Protein AF-0000000068153249 (afdb_homodimer)

Sequence (530 aa):
MPRVAADAPVDRLASFLSALRFEALPADVVEKTKVHIADTIGSALAGARSAEARIARRAAGAPGSALIWGTGDRAAAREAALINGVAAHAFELDDSGGCDHSGAVVIPAVLAAIAEAKQPVTGRELIASVAAGYETGRRVLEAAGGYDSHNGLGWHSTGTCGTLAAAAAVARLNGFDDLATRDAITLATSFSSGLWAFIHDGSQAKKIHAGRAAEGGLLAARFAGEALPAPPRSSMTSGAAFSGRSTRTPASRRSYARDSAKTGRMPRVAADAPVDRLASFLSALRFEALPADVVEKTKVHIADTIGSALAGARSAEARIARRAAGAPGSALIWGTGDRAAAREAALINGVAAHAFELDDSGGCDHSGAVVIPAVLAAIAEAKQPVTGRELIASVAAGYETGRRVLEAAGGYDSHNGLGWHSTGTCGTLAAAAAVARLNGFDDLATRDAITLATSFSSGLWAFIHDGSQAKKIHAGRAAEGGLLAARFAGEALPAPPRSSMTSGAAFSGRSTRTPASRRSYARDSAKTGR

Secondary structure (DSSP, 8-state):
------S-HHHHHHHHHHH--GGGS-HHHHHHHHHHHHHHHHHHHHHTTSHHHHHHHHHS----SEE-TTSS-EE-HHHHHHHHHHHHHTTS-S---TTTTHHHHHHHHHHHHHHT-SSPPPHHHHHHHHHHHHHHHHHHHHHTTHHHHHHHTT--HHHHHHHHHHHHHHHHHTT--HHHHHHHHHHHHHH-------SS-HHHHHHHHHHHHHHHHHHHHHHHHHHS---------------------------SS--------/------S-HHHHHHHHHHH--GGGS-HHHHHHHHHHHHHHHHHHHHHTTSHHHHHHHHHS----SEE-TTSS-EE-HHHHHHHHHHHHHTTS-S---TTTTHHHHHHHHHHHHHHT-SSPPPHHHHHHHHHHHHHHHHHHHHHTTHHHHHHHTT--HHHHHHHHHHHHHHHHHTT--HHHHHHHHHHHHHH-------SS-HHHHHHHHHHHHHHHHHHHHHHHHHSS---------S---------------------------

Organism: Rhizobium meliloti (strain 1021) (NCBI:txid266834)

Radius of gyration: 24.04 Å; Cα contacts (8 Å, |Δi|>4): 1037; chains: 2; bounding box: 64×77×69 Å

Solvent-accessible surface area (backbone atoms only — not comparable to full-atom values): 26300 Å² total; per-residue (Å²): 124,80,83,62,80,55,94,42,70,60,42,53,50,16,44,52,46,44,64,62,45,51,86,74,51,54,70,66,55,53,53,50,44,53,49,45,54,51,46,22,52,51,29,15,44,68,11,36,75,34,72,66,19,48,32,35,42,73,45,39,59,44,54,48,71,7,64,33,60,76,56,92,50,48,12,20,35,56,32,18,4,24,27,36,2,17,5,11,32,58,72,67,70,32,52,67,58,64,30,49,34,34,41,22,9,28,51,28,17,40,54,14,51,55,50,68,45,92,60,90,78,50,72,55,49,50,49,38,12,52,46,41,8,48,42,45,11,34,53,48,30,51,71,58,60,26,68,66,53,31,41,68,72,37,30,43,46,34,13,42,29,20,4,29,8,10,3,39,12,39,22,41,60,69,64,30,50,41,67,40,28,33,42,5,34,55,46,4,44,40,44,15,20,26,59,64,60,69,79,62,76,59,67,65,55,50,20,48,31,27,2,48,10,2,22,28,1,40,46,19,22,35,41,24,66,54,67,51,72,73,70,77,83,72,79,79,75,82,79,86,79,80,79,76,84,70,83,85,74,90,85,75,97,73,71,71,79,78,93,83,76,90,82,80,128,125,80,84,61,79,54,96,42,70,60,42,55,49,15,44,52,46,45,66,62,47,50,88,74,51,54,71,67,57,54,54,50,43,53,49,45,52,51,46,24,52,52,28,14,45,68,12,36,75,34,71,65,20,49,34,35,43,72,44,41,61,44,54,48,72,8,64,33,63,76,56,92,50,49,12,20,36,56,31,17,3,24,28,36,2,16,5,10,33,57,71,66,68,29,52,69,56,66,34,47,35,35,42,22,9,29,50,27,18,41,53,16,50,54,50,70,44,91,60,91,79,52,71,56,49,50,48,38,12,51,45,41,8,48,53,44,11,26,52,48,31,50,72,58,60,27,67,66,52,30,40,68,69,39,30,44,47,37,14,42,29,22,3,29,8,8,3,38,13,39,21,40,60,69,62,30,49,43,66,38,27,32,42,5,33,57,45,4,44,41,44,15,19,26,57,65,62,68,78,61,75,62,67,63,53,50,20,50,32,26,3,49,10,2,23,28,1,40,46,20,23,34,40,24,66,52,66,51,72,72,71,77,80,69,80,79,74,86,81,86,77,73,79,73,77,71,81,75,74,84,80,81,82,66,92,83,82,66,90,66,90,80,77,85,127

InterPro domains:
  IPR005656 MmgE/PrpD [PTHR16943] (5-234)
  IPR036148 MmgE/PrpD superfamily [SSF103378] (8-233)
  IPR042183 MmgE/PrpD superfamily, domain 1 [G3DSA:1.10.4100.10] (3-251)
  IPR045336 MmgE/PrpD, N-terminal [PF03972] (12-232)

Foldseek 3Di:
DPPPLPPDPLLVLLQCLLPFFLVPDDPVLLVVLVVLLVQLLVQLLVLCPPPLLVVLCVVQPAADQADQRNDRGHGQLLSSLQSSLLSSPVVPSHDLFALGRLSSQQNSLQSSLQSPDPDHQDPRLLSSLLQSLRLQRRVVCVVCVHNCNCVVQQFSSCQQSSLLSNLSSNCSSVSHHSQLSSQLNVQSNVQRDGHHCPDDPSRSVVSSSSSSSNSSSSVSSVVSVVPDDDPDPPPPDDDDPPDDDDDDDDPDDDRGRDDDPDDDD/DPPPLPPDPLLVLLQCLLPFFLVPDDPVLLVVLVVLLVQLLVQLLVLCPPPLLVVLCVVQPAADQADQRNDRGHGQLLSSLQSSLLSSPVVPSHDLFALGRLSSQQNSLQSSLQSPDPDHQDPRLLSSLLSSLRLQRRVVCVVCVHNCVCVVQQFSSCQQSSLLSNLSSNCSSVSHHSQLSSQLNVQSNVQRDGHHCPDDPSRSVVSSSSSSSNSSSSVSSVVSVVPDDPPPPPPPDDDDPPPPPPPCDDDPPDDDGDDDDDDDD

Structure (mmCIF, N/CA/C/O backbone):
data_AF-0000000068153249-model_v1
#
loop_
_entity.id
_entity.type
_entity.pdbx_description
1 polymer 'Hypothetical membrane-anchored protein'
#
loop_
_atom_site.group_PDB
_atom_site.id
_atom_site.type_symbol
_atom_site.label_atom_id
_atom_site.label_alt_id
_atom_site.label_comp_id
_atom_site.label_asym_id
_atom_site.label_entity_id
_atom_site.label_seq_id
_atom_site.pdbx_PDB_ins_code
_atom_site.Cartn_x
_atom_site.Cartn_y
_atom_site.Cartn_z
_atom_site.occupancy
_atom_site.B_iso_or_equiv
_atom_site.auth_seq_id
_atom_site.auth_comp_id
_atom_site.auth_asym_id
_atom_site.auth_atom_id
_atom_site.pdbx_PDB_model_num
ATOM 1 N N . MET A 1 1 ? -19.375 -2.223 -21.391 1 28.55 1 MET A N 1
ATOM 2 C CA . MET A 1 1 ? -18.641 -2.701 -22.562 1 28.55 1 MET A CA 1
ATOM 3 C C . MET A 1 1 ? -18.172 -4.137 -22.375 1 28.55 1 MET A C 1
ATOM 5 O O . MET A 1 1 ? -17.781 -4.516 -21.266 1 28.55 1 MET A O 1
ATOM 9 N N . PRO A 1 2 ? -18.562 -4.988 -23.156 1 31.23 2 PRO A N 1
ATOM 10 C CA . PRO A 1 2 ? -18.078 -6.363 -23.047 1 31.23 2 PRO A CA 1
ATOM 11 C C . PRO A 1 2 ? -16.562 -6.434 -22.812 1 31.23 2 PRO A C 1
ATOM 13 O O . PRO A 1 2 ? -15.82 -5.602 -23.328 1 31.23 2 PRO A O 1
ATOM 16 N N . ARG A 1 3 ? -16.156 -6.789 -21.609 1 41.88 3 ARG A N 1
ATOM 17 C CA . ARG A 1 3 ? -14.758 -7.059 -21.312 1 41.88 3 ARG A CA 1
ATOM 18 C C . ARG A 1 3 ? -14.094 -7.836 -22.453 1 41.88 3 ARG A C 1
ATOM 20 O O . ARG A 1 3 ? -14.203 -9.062 -22.516 1 41.88 3 ARG A O 1
ATOM 27 N N . VAL A 1 4 ? -14.336 -7.395 -23.625 1 39.19 4 VAL A N 1
ATOM 28 C CA . VAL A 1 4 ? -13.703 -8.125 -24.719 1 39.19 4 VAL A CA 1
ATOM 29 C C . VAL A 1 4 ? -12.203 -8.242 -24.469 1 39.19 4 VAL A C 1
ATOM 31 O O . VAL A 1 4 ? -11.539 -7.246 -24.141 1 39.19 4 VAL A O 1
ATOM 34 N N . ALA A 1 5 ? -11.758 -9.398 -24 1 45.59 5 ALA A N 1
ATOM 35 C CA . ALA A 1 5 ? -10.336 -9.703 -23.953 1 45.59 5 ALA A CA 1
ATOM 36 C C . ALA A 1 5 ? -9.617 -9.172 -25.188 1 45.59 5 ALA A C 1
ATOM 38 O O . ALA A 1 5 ? -9.703 -9.758 -26.266 1 45.59 5 ALA A O 1
ATOM 39 N N . ALA A 1 6 ? -9.68 -7.871 -25.484 1 47.81 6 ALA A N 1
ATOM 40 C CA . ALA A 1 6 ? -8.891 -7.332 -26.594 1 47.81 6 ALA A CA 1
ATOM 41 C C . ALA A 1 6 ? -7.43 -7.762 -26.484 1 47.81 6 ALA A C 1
ATOM 43 O O . ALA A 1 6 ? -6.969 -8.156 -25.406 1 47.8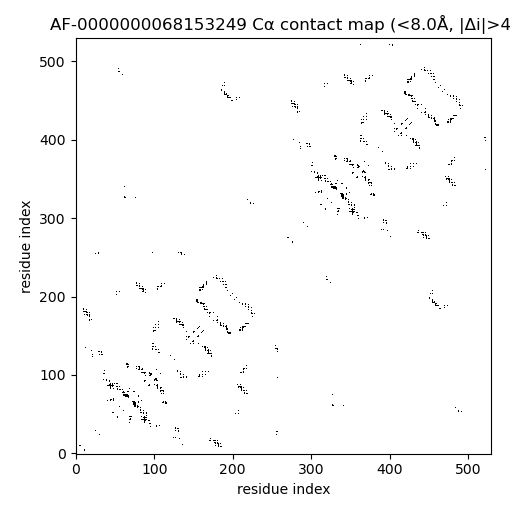1 6 ALA A O 1
ATOM 44 N N . ASP A 1 7 ? -6.73 -8.102 -27.625 1 61.09 7 ASP A N 1
ATOM 45 C CA . ASP A 1 7 ? -5.418 -8.602 -28.031 1 61.09 7 ASP A CA 1
ATOM 46 C C . ASP A 1 7 ? -4.297 -7.793 -27.375 1 61.09 7 ASP A C 1
ATOM 48 O O . ASP A 1 7 ? -3.172 -7.762 -27.875 1 61.09 7 ASP A O 1
ATOM 52 N N . ALA A 1 8 ? -4.613 -7.324 -26.188 1 74.5 8 ALA A N 1
ATOM 53 C CA . ALA A 1 8 ? -3.535 -6.57 -25.547 1 74.5 8 ALA A CA 1
ATOM 54 C C . ALA A 1 8 ? -2.566 -7.504 -24.828 1 74.5 8 ALA A C 1
ATOM 56 O O . ALA A 1 8 ? -2.928 -8.625 -24.469 1 74.5 8 ALA A O 1
ATOM 57 N N . PRO A 1 9 ? -1.378 -7.164 -24.734 1 80.94 9 PRO A N 1
ATOM 58 C CA . PRO A 1 9 ? -0.352 -7.996 -24.094 1 80.94 9 PRO A CA 1
ATOM 59 C C . PRO A 1 9 ? -0.775 -8.5 -22.719 1 80.94 9 PRO A C 1
ATOM 61 O O . PRO A 1 9 ? -0.502 -9.648 -22.375 1 80.94 9 PRO A O 1
ATOM 64 N N . VAL A 1 10 ? -1.505 -7.668 -21.969 1 86.25 10 VAL A N 1
ATOM 65 C CA . VAL A 1 10 ? -1.908 -8.086 -20.625 1 86.25 10 VAL A CA 1
ATOM 66 C C . VAL A 1 10 ? -2.973 -9.172 -20.719 1 86.25 10 VAL A C 1
ATOM 68 O O . VAL A 1 10 ? -3.029 -10.07 -19.875 1 86.25 10 VAL A O 1
ATOM 71 N N . ASP A 1 11 ? -3.811 -9.188 -21.719 1 89.06 11 ASP A N 1
ATOM 72 C CA . ASP A 1 11 ? -4.824 -10.219 -21.906 1 89.06 11 ASP A CA 1
ATOM 73 C C . ASP A 1 11 ? -4.184 -11.57 -22.219 1 89.06 11 ASP A C 1
ATOM 75 O O . ASP A 1 11 ? -4.609 -12.602 -21.703 1 89.06 11 ASP A O 1
ATOM 79 N N . ARG A 1 12 ? -3.186 -11.484 -23.047 1 90.38 12 ARG A N 1
ATOM 80 C CA . ARG A 1 12 ? -2.471 -12.711 -23.391 1 90.38 12 ARG A CA 1
ATOM 81 C C . ARG A 1 12 ? -1.746 -13.281 -22.172 1 90.38 12 ARG A C 1
ATOM 83 O O . ARG A 1 12 ? -1.752 -14.492 -21.953 1 90.38 12 ARG A O 1
ATOM 90 N N . LEU A 1 13 ? -1.172 -12.383 -21.484 1 92.5 13 LEU A N 1
ATOM 91 C CA . LEU A 1 13 ? -0.499 -12.812 -20.266 1 92.5 13 LEU A CA 1
ATOM 92 C C . LEU A 1 13 ? -1.494 -13.422 -19.281 1 92.5 13 LEU A C 1
ATOM 94 O O . LEU A 1 13 ? -1.238 -14.477 -18.703 1 92.5 13 LEU A O 1
ATOM 98 N N . ALA A 1 14 ? -2.629 -12.781 -19.094 1 94.88 14 ALA A N 1
ATOM 99 C CA . ALA A 1 14 ? -3.652 -13.242 -18.156 1 94.88 14 ALA A CA 1
ATOM 100 C C . ALA A 1 14 ? -4.172 -14.625 -18.562 1 94.88 14 ALA A C 1
ATOM 102 O O . ALA A 1 14 ? -4.352 -15.492 -17.703 1 94.88 14 ALA A O 1
ATOM 103 N N . SER A 1 15 ? -4.371 -14.797 -19.875 1 94.69 15 SER A N 1
ATOM 104 C CA . SER A 1 15 ? -4.832 -16.078 -20.375 1 94.69 15 SER A CA 1
ATOM 105 C C . SER A 1 15 ? -3.797 -17.172 -20.125 1 94.69 15 SER A C 1
ATOM 107 O O . SER A 1 15 ? -4.145 -18.281 -19.703 1 94.69 15 SER A O 1
ATOM 109 N N . PHE A 1 16 ? -2.607 -16.859 -20.406 1 94.75 16 PHE A N 1
ATOM 110 C CA . PHE A 1 16 ? -1.523 -17.812 -20.172 1 94.75 16 PHE A CA 1
ATOM 111 C C . PHE A 1 16 ? -1.471 -18.203 -18.688 1 94.75 16 PHE A C 1
ATOM 113 O O . PHE A 1 16 ? -1.402 -19.391 -18.359 1 94.75 16 PHE A O 1
ATOM 120 N N . LEU A 1 17 ? -1.527 -17.266 -17.781 1 97 17 LEU A N 1
ATOM 121 C CA . LEU A 1 17 ? -1.37 -17.484 -16.344 1 97 17 LEU A CA 1
ATOM 122 C C . LEU A 1 17 ? -2.564 -18.25 -15.781 1 97 17 LEU A C 1
ATOM 124 O O . LEU A 1 17 ? -2.398 -19.125 -14.922 1 97 17 LEU A O 1
ATOM 128 N N . SER A 1 18 ? -3.783 -17.859 -16.203 1 96.38 18 SER A N 1
ATOM 129 C CA . SER A 1 18 ? -4.984 -18.5 -15.688 1 96.38 18 SER A CA 1
ATOM 130 C C . SER A 1 18 ? -5.027 -19.984 -16.078 1 96.38 18 SER A C 1
ATOM 132 O O . SER A 1 18 ? -5.625 -20.797 -15.367 1 96.38 18 SER A O 1
ATOM 134 N N . ALA A 1 19 ? -4.293 -20.344 -17.156 1 95.62 19 ALA A N 1
ATOM 135 C CA . ALA A 1 19 ? -4.297 -21.719 -17.656 1 95.62 19 ALA A CA 1
ATOM 136 C C . ALA A 1 19 ? -3.08 -22.484 -17.156 1 95.62 19 ALA A C 1
ATOM 138 O O . ALA A 1 19 ? -2.984 -23.703 -17.344 1 95.62 19 ALA A O 1
ATOM 139 N N . LEU A 1 20 ? -2.17 -21.797 -16.5 1 96.12 20 LEU A N 1
ATOM 140 C CA . LEU A 1 20 ? -0.916 -22.422 -16.094 1 96.12 20 LEU A CA 1
ATOM 141 C C . LEU A 1 20 ? -1.159 -23.5 -15.047 1 96.12 20 LEU A C 1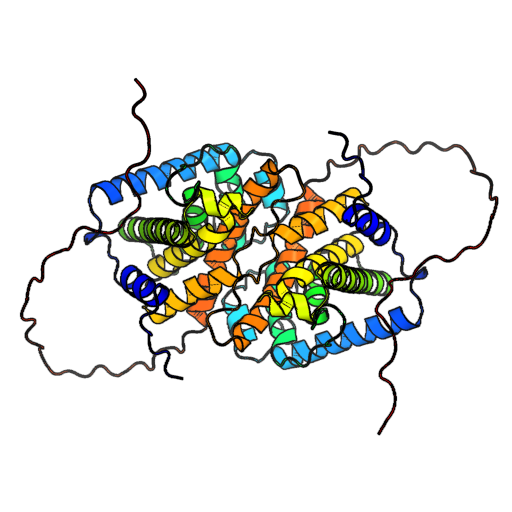
ATOM 143 O O . LEU A 1 20 ? -1.847 -23.266 -14.055 1 96.12 20 LEU A O 1
ATOM 147 N N . ARG A 1 21 ? -0.67 -24.703 -15.32 1 96.06 21 ARG A N 1
ATOM 148 C CA . ARG A 1 21 ? -0.73 -25.828 -14.391 1 96.06 21 ARG A CA 1
ATOM 149 C C . ARG A 1 21 ? 0.666 -26.359 -14.078 1 96.06 21 ARG A C 1
ATOM 151 O O . ARG A 1 21 ? 1.578 -26.234 -14.898 1 96.06 21 ARG A O 1
ATOM 158 N N . PHE A 1 22 ? 0.704 -26.953 -12.891 1 97.75 22 PHE A N 1
ATOM 159 C CA . PHE A 1 22 ? 1.984 -27.516 -12.461 1 97.75 22 PHE A CA 1
ATOM 160 C C . PHE A 1 22 ? 2.527 -28.484 -13.5 1 97.75 22 PHE A C 1
ATOM 162 O O . PHE A 1 22 ? 3.725 -28.484 -13.789 1 97.75 22 PHE A O 1
ATOM 169 N N . GLU A 1 23 ? 1.696 -29.25 -14.133 1 97.38 23 GLU A N 1
ATOM 170 C CA . GLU A 1 23 ? 2.084 -30.312 -15.062 1 97.38 23 GLU A CA 1
ATOM 171 C C . GLU A 1 23 ? 2.693 -29.719 -16.328 1 97.38 23 GLU A C 1
ATOM 173 O O . GLU A 1 23 ? 3.441 -30.406 -17.031 1 97.38 23 GLU A O 1
ATOM 178 N N . ALA A 1 24 ? 2.377 -28.484 -16.578 1 96.06 24 ALA A N 1
ATOM 179 C CA . ALA A 1 24 ? 2.854 -27.859 -17.797 1 96.06 24 ALA A CA 1
ATOM 180 C C . ALA A 1 24 ? 4.227 -27.219 -17.594 1 96.06 24 ALA A C 1
ATOM 182 O O . ALA A 1 24 ? 4.879 -26.812 -18.562 1 96.06 24 ALA A O 1
ATOM 183 N N . LEU A 1 25 ? 4.668 -27.172 -16.344 1 97.25 25 LEU A N 1
ATOM 184 C CA . LEU A 1 25 ? 5.961 -26.547 -16.062 1 97.25 25 LEU A CA 1
ATOM 185 C C . LEU A 1 25 ? 7.102 -27.5 -16.406 1 97.25 25 LEU A C 1
ATOM 187 O O . LEU A 1 25 ? 7.078 -28.672 -16.031 1 97.25 25 LEU A O 1
ATOM 191 N N . PRO A 1 26 ? 8.102 -27 -17.172 1 97.06 26 PRO A N 1
ATOM 192 C CA . PRO A 1 26 ? 9.32 -27.812 -17.328 1 97.06 26 PRO A CA 1
ATOM 193 C C . PRO A 1 26 ? 9.961 -28.172 -15.992 1 97.06 26 PRO A C 1
ATOM 195 O O . PRO A 1 26 ? 9.898 -27.406 -15.031 1 97.06 26 PRO A O 1
ATOM 198 N N . ALA A 1 27 ? 10.648 -29.312 -15.969 1 96.88 27 ALA A N 1
ATOM 199 C CA . ALA A 1 27 ? 11.25 -29.828 -14.75 1 96.88 27 ALA A CA 1
ATOM 200 C C . ALA A 1 27 ? 12.273 -28.859 -14.18 1 96.88 27 ALA A C 1
ATOM 202 O O . ALA A 1 27 ? 12.398 -28.719 -12.961 1 96.88 27 ALA A O 1
ATOM 203 N N . ASP A 1 28 ? 13.023 -28.219 -15.016 1 95.69 28 ASP A N 1
ATOM 204 C CA . ASP A 1 28 ? 14.047 -27.281 -14.562 1 95.69 28 ASP A CA 1
ATOM 205 C C . ASP A 1 28 ? 13.414 -26.062 -13.891 1 95.69 28 ASP A C 1
ATOM 207 O O . ASP A 1 28 ? 13.969 -25.516 -12.93 1 95.69 28 ASP A O 1
ATOM 211 N N . VAL A 1 29 ? 12.25 -25.594 -14.383 1 96.12 29 VAL A N 1
ATOM 212 C CA . VAL A 1 29 ? 11.531 -24.484 -13.789 1 96.12 29 VAL A CA 1
ATOM 213 C C . VAL A 1 29 ? 11.008 -24.875 -12.406 1 96.12 29 VAL A C 1
ATOM 215 O O . VAL A 1 29 ? 11.086 -24.094 -11.461 1 96.12 29 VAL A O 1
ATOM 218 N N . VAL A 1 30 ? 10.539 -26.078 -12.305 1 97.69 30 VAL A N 1
ATOM 219 C CA . VAL A 1 30 ? 10.055 -26.578 -11.023 1 97.69 30 VAL A CA 1
ATOM 220 C C . VAL A 1 30 ? 11.188 -26.578 -10 1 97.69 30 VAL A C 1
ATOM 222 O O . VAL A 1 30 ? 11.023 -26.078 -8.891 1 97.69 30 VAL A O 1
ATOM 225 N N . GLU A 1 31 ? 12.32 -27.125 -10.391 1 97.06 31 GLU A N 1
ATOM 226 C CA . GLU A 1 31 ? 13.453 -27.203 -9.469 1 97.06 31 GLU A CA 1
ATOM 227 C C . GLU A 1 31 ? 13.953 -25.828 -9.086 1 97.06 31 GLU A C 1
ATOM 229 O O . GLU A 1 31 ? 14.242 -25.562 -7.914 1 97.06 31 GLU A O 1
ATOM 234 N N . LYS A 1 32 ? 14.055 -24.953 -10.055 1 95.25 32 LYS A N 1
ATOM 235 C CA . LYS A 1 32 ? 14.492 -23.578 -9.773 1 95.25 32 LYS A CA 1
ATOM 236 C C . LYS A 1 32 ? 13.523 -22.875 -8.836 1 95.25 32 LYS A C 1
ATOM 238 O O . LYS A 1 32 ? 13.938 -22.141 -7.941 1 95.25 32 LYS A O 1
ATOM 243 N N . THR A 1 33 ? 12.242 -23.062 -9.07 1 96.75 33 THR A N 1
ATOM 244 C CA . THR A 1 33 ? 11.227 -22.453 -8.227 1 96.75 33 THR A CA 1
ATOM 245 C C . THR A 1 33 ? 11.367 -22.922 -6.781 1 96.75 33 THR A C 1
ATOM 247 O O . THR A 1 33 ? 11.289 -22.125 -5.848 1 96.75 33 THR A O 1
ATOM 250 N N . LYS A 1 34 ? 11.609 -24.234 -6.594 1 97.38 34 LYS A N 1
ATOM 251 C CA . LYS A 1 34 ? 11.82 -24.781 -5.254 1 97.38 34 LYS A CA 1
ATOM 252 C C . LYS A 1 34 ? 13.023 -24.109 -4.582 1 97.38 34 LYS A C 1
ATOM 254 O O . LYS A 1 34 ? 12.969 -23.766 -3.402 1 97.38 34 LYS A O 1
ATOM 259 N N . VAL A 1 35 ? 14.07 -23.938 -5.316 1 95.81 35 VAL A N 1
ATOM 260 C CA . VAL A 1 35 ? 15.289 -23.328 -4.797 1 95.81 35 VAL A CA 1
ATOM 261 C C . VAL A 1 35 ? 15.016 -21.875 -4.422 1 95.81 35 VAL A C 1
ATOM 263 O O . VAL A 1 35 ? 15.445 -21.406 -3.363 1 95.81 35 VAL A O 1
ATOM 266 N N . HIS A 1 36 ? 14.297 -21.188 -5.309 1 94.75 36 HIS A N 1
ATOM 267 C CA . HIS A 1 36 ? 13.969 -19.781 -5.039 1 94.75 36 HIS A CA 1
ATOM 268 C C . HIS A 1 36 ? 13.133 -19.641 -3.775 1 94.75 36 HIS A C 1
ATOM 270 O O . HIS A 1 36 ? 13.336 -18.719 -2.988 1 94.75 36 HIS A O 1
ATOM 276 N N . ILE A 1 37 ? 12.172 -20.547 -3.59 1 96.81 37 ILE A N 1
ATOM 277 C CA . ILE A 1 37 ? 11.336 -20.516 -2.395 1 96.81 37 ILE A CA 1
ATOM 278 C C . ILE A 1 37 ? 12.203 -20.719 -1.153 1 96.81 37 ILE A C 1
ATOM 280 O O . ILE A 1 37 ? 12.125 -19.938 -0.203 1 96.81 37 ILE A O 1
ATOM 284 N N . ALA A 1 38 ? 13.078 -21.703 -1.193 1 95.81 38 ALA A N 1
ATOM 285 C CA . ALA A 1 38 ? 13.945 -22 -0.053 1 95.81 38 ALA A CA 1
ATOM 286 C C . ALA A 1 38 ? 14.914 -20.859 0.217 1 95.81 38 ALA A C 1
ATOM 288 O O . ALA A 1 38 ? 15.125 -20.469 1.369 1 95.81 38 ALA A O 1
ATOM 289 N N . ASP A 1 39 ? 15.5 -20.344 -0.836 1 94.31 39 ASP A N 1
ATOM 290 C CA . ASP A 1 39 ? 16.469 -19.25 -0.715 1 94.31 39 ASP A CA 1
ATOM 291 C C . ASP A 1 39 ? 15.828 -18.016 -0.112 1 94.31 39 ASP A C 1
ATOM 293 O O . ASP A 1 39 ? 16.422 -17.344 0.739 1 94.31 39 ASP A O 1
ATOM 297 N N . THR A 1 40 ? 14.664 -17.719 -0.568 1 95.69 40 THR A N 1
ATOM 298 C CA . THR A 1 40 ? 13.969 -16.531 -0.08 1 95.69 40 THR A CA 1
ATOM 299 C C . THR A 1 40 ? 13.625 -16.672 1.401 1 95.69 40 THR A C 1
ATOM 301 O O . THR A 1 40 ? 13.844 -15.75 2.186 1 95.69 40 THR A O 1
ATOM 304 N N . ILE A 1 41 ? 13.109 -17.812 1.77 1 95.56 41 ILE A N 1
ATOM 305 C CA . ILE A 1 41 ? 12.766 -18.031 3.17 1 95.56 41 ILE A CA 1
ATOM 306 C C . ILE A 1 41 ? 14.031 -18 4.023 1 95.56 41 ILE A C 1
ATOM 308 O O . ILE A 1 41 ? 14.047 -17.406 5.105 1 95.56 41 ILE A O 1
ATOM 312 N N . GLY A 1 42 ? 15.109 -18.641 3.508 1 95.12 42 GLY A N 1
ATOM 313 C CA . GLY A 1 42 ? 16.375 -18.562 4.211 1 95.12 42 GLY A CA 1
ATOM 314 C C . GLY A 1 42 ? 16.875 -17.125 4.406 1 95.12 42 GLY A C 1
ATOM 315 O O . GLY A 1 42 ? 17.281 -16.75 5.504 1 95.12 42 GLY A O 1
ATOM 316 N N . SER A 1 43 ? 16.828 -16.375 3.354 1 94.25 43 SER A N 1
ATOM 317 C CA . SER A 1 43 ? 17.234 -14.969 3.422 1 94.25 43 SER A CA 1
ATOM 318 C C . SER A 1 43 ? 16.359 -14.195 4.406 1 94.25 43 SER A C 1
ATOM 320 O O . SER A 1 43 ? 16.859 -13.344 5.148 1 94.25 43 SER A O 1
ATOM 322 N N . ALA A 1 44 ? 15.07 -14.477 4.406 1 95.75 44 ALA A N 1
ATOM 323 C CA . ALA A 1 44 ? 14.141 -13.781 5.293 1 95.75 44 ALA A CA 1
ATOM 324 C C . ALA A 1 44 ? 14.414 -14.125 6.754 1 95.75 44 ALA A C 1
ATOM 326 O O . ALA A 1 44 ? 14.281 -13.266 7.633 1 95.75 44 ALA A O 1
ATOM 327 N N . LEU A 1 45 ? 14.734 -15.359 7.008 1 95.5 45 LEU A N 1
ATOM 328 C CA . LEU A 1 45 ? 15.062 -15.75 8.375 1 95.5 45 LEU A CA 1
ATOM 329 C C . LEU A 1 45 ? 16.312 -15.023 8.867 1 95.5 45 LEU A C 1
ATOM 331 O O . LEU A 1 45 ? 16.375 -14.594 10.016 1 95.5 45 LEU A O 1
ATOM 335 N N . ALA A 1 46 ? 17.266 -14.891 7.977 1 93.44 46 ALA A N 1
ATOM 336 C CA . ALA A 1 46 ? 18.453 -14.117 8.312 1 93.44 46 ALA A CA 1
ATOM 337 C C . ALA A 1 46 ? 18.125 -12.648 8.539 1 93.44 46 ALA A C 1
ATOM 339 O O . ALA A 1 46 ? 18.641 -12.016 9.461 1 93.44 46 ALA A O 1
ATOM 340 N N . GLY A 1 47 ? 17.156 -12.195 7.746 1 94.38 47 GLY A N 1
ATOM 341 C CA . GLY A 1 47 ? 16.797 -10.781 7.785 1 94.38 47 GLY A CA 1
ATOM 342 C C . GLY A 1 47 ? 15.789 -10.453 8.867 1 94.38 47 GLY A C 1
ATOM 343 O O . GLY A 1 47 ? 15.531 -9.273 9.141 1 94.38 47 GLY A O 1
ATOM 344 N N . ALA A 1 48 ? 15.242 -11.461 9.508 1 94.69 48 ALA A N 1
ATOM 345 C CA . ALA A 1 48 ? 14.164 -11.266 10.477 1 94.69 48 ALA A CA 1
ATOM 346 C C . ALA A 1 48 ? 14.641 -10.453 11.68 1 94.69 48 ALA A C 1
ATOM 348 O O . ALA A 1 48 ? 13.844 -9.82 12.367 1 94.69 48 ALA A O 1
ATOM 349 N N . ARG A 1 49 ? 15.93 -10.367 11.906 1 91.44 49 ARG A N 1
ATOM 350 C CA . ARG A 1 49 ? 16.469 -9.656 13.062 1 91.44 49 ARG A CA 1
ATOM 351 C C . ARG A 1 49 ? 17.062 -8.312 12.656 1 91.44 49 ARG A C 1
ATOM 353 O O . ARG A 1 49 ? 17.625 -7.602 13.492 1 91.44 49 ARG A O 1
ATOM 360 N N . SER A 1 50 ? 16.969 -8.039 11.445 1 90.44 50 SER A N 1
ATOM 361 C CA . SER A 1 50 ? 17.484 -6.758 10.984 1 90.44 50 SER A CA 1
ATOM 362 C C . SER A 1 50 ? 16.703 -5.594 11.578 1 90.44 50 SER A C 1
ATOM 364 O O . SER A 1 50 ? 15.57 -5.77 12.031 1 90.44 50 SER A O 1
ATOM 366 N N . ALA A 1 51 ? 17.344 -4.438 11.617 1 89.56 51 ALA A N 1
ATOM 367 C CA . ALA A 1 51 ? 16.672 -3.219 12.055 1 89.56 51 ALA A CA 1
ATOM 368 C C . ALA A 1 51 ? 15.477 -2.906 11.172 1 89.56 51 ALA A C 1
ATOM 370 O O . ALA A 1 51 ? 14.43 -2.484 11.672 1 89.56 51 ALA A O 1
ATOM 371 N N . GLU A 1 52 ? 15.562 -3.199 9.867 1 89.69 52 GLU A N 1
ATOM 372 C CA . GLU A 1 52 ? 14.492 -2.93 8.914 1 89.69 52 GLU A CA 1
ATOM 373 C C . GLU A 1 52 ? 13.266 -3.799 9.195 1 89.69 52 GLU A C 1
ATOM 375 O O . GLU A 1 52 ? 12.133 -3.314 9.164 1 89.69 52 GLU A O 1
ATOM 380 N N . ALA A 1 53 ? 13.539 -5.043 9.438 1 92.75 53 ALA A N 1
ATOM 381 C CA . ALA A 1 53 ? 12.438 -5.957 9.734 1 92.75 53 ALA A CA 1
ATOM 382 C C . ALA A 1 53 ? 11.742 -5.574 11.039 1 92.75 53 ALA A C 1
ATOM 384 O O . ALA A 1 53 ? 10.516 -5.656 11.148 1 92.75 53 ALA A O 1
ATOM 385 N N . ARG A 1 54 ? 12.523 -5.137 12.008 1 92.69 54 ARG A N 1
ATOM 386 C CA . ARG A 1 54 ? 11.961 -4.719 13.281 1 92.69 54 ARG A CA 1
ATOM 387 C C . ARG A 1 54 ? 11.078 -3.484 13.117 1 92.69 54 ARG A C 1
ATOM 389 O O . ARG A 1 54 ? 9.977 -3.422 13.664 1 92.69 54 ARG A O 1
ATOM 396 N N . ILE A 1 55 ? 11.547 -2.555 12.375 1 92.12 55 ILE A N 1
ATOM 397 C CA . ILE A 1 55 ? 10.789 -1.336 12.109 1 92.12 55 ILE A CA 1
ATOM 398 C C . ILE A 1 55 ? 9.492 -1.682 11.383 1 92.12 55 ILE A C 1
ATOM 400 O O . ILE A 1 55 ? 8.422 -1.163 11.719 1 92.12 55 ILE A O 1
ATOM 404 N N . ALA A 1 56 ? 9.562 -2.559 10.367 1 94 56 ALA A N 1
ATOM 405 C CA . ALA A 1 56 ? 8.375 -2.967 9.617 1 94 56 ALA A CA 1
ATOM 406 C C . ALA A 1 56 ? 7.348 -3.627 10.539 1 94 56 ALA A C 1
ATOM 408 O O . ALA A 1 56 ? 6.145 -3.369 10.422 1 94 56 ALA A O 1
ATOM 409 N N . ARG A 1 57 ? 7.824 -4.449 11.453 1 94.12 57 ARG A N 1
ATOM 410 C CA . ARG A 1 57 ? 6.934 -5.141 12.383 1 94.12 57 ARG A CA 1
ATOM 411 C C . ARG A 1 57 ? 6.215 -4.148 13.297 1 94.12 57 ARG A C 1
ATOM 413 O O . ARG A 1 57 ? 5.039 -4.328 13.609 1 94.12 57 ARG A O 1
ATOM 420 N N . ARG A 1 58 ? 6.883 -3.117 13.672 1 92.31 58 ARG A N 1
ATOM 421 C CA . ARG A 1 58 ? 6.285 -2.115 14.547 1 92.31 58 ARG A CA 1
ATOM 422 C C . ARG A 1 58 ? 5.344 -1.201 13.773 1 92.31 58 ARG A C 1
ATOM 424 O O . ARG A 1 58 ? 4.312 -0.774 14.297 1 92.31 58 ARG A O 1
ATOM 431 N N . ALA A 1 59 ? 5.676 -0.975 12.5 1 91.56 59 ALA A N 1
ATOM 432 C CA . ALA A 1 59 ? 4.898 -0.063 11.664 1 91.56 59 ALA A CA 1
ATOM 433 C C . ALA A 1 59 ? 3.639 -0.743 11.141 1 91.56 59 ALA A C 1
ATOM 435 O O . ALA A 1 59 ? 2.645 -0.076 10.836 1 91.56 59 ALA A O 1
ATOM 436 N N . ALA A 1 60 ? 3.684 -2.027 10.906 1 87.62 60 ALA A N 1
ATOM 437 C CA . ALA A 1 60 ? 2.611 -2.799 10.281 1 87.62 60 ALA A CA 1
ATOM 438 C C . ALA A 1 60 ? 2.361 -4.102 11.031 1 87.62 60 ALA A C 1
ATOM 440 O O . ALA A 1 60 ? 2.822 -5.168 10.617 1 87.62 60 ALA A O 1
ATOM 441 N N . GLY A 1 61 ? 1.657 -4.113 12.148 1 79.81 61 GLY A N 1
ATOM 442 C CA . GLY A 1 61 ? 1.551 -5.324 12.945 1 79.81 61 GLY A CA 1
ATOM 443 C C . GLY A 1 61 ? 0.126 -5.648 13.352 1 79.81 61 GLY A C 1
ATOM 444 O O . GLY A 1 61 ? -0.11 -6.184 14.438 1 79.81 61 GLY A O 1
ATOM 445 N N . ALA A 1 62 ? -0.812 -5.355 12.438 1 88.19 62 ALA A N 1
ATOM 446 C CA . ALA A 1 62 ? -2.184 -5.707 12.797 1 88.19 62 ALA A CA 1
ATOM 447 C C . ALA A 1 62 ? -2.34 -7.219 12.953 1 88.19 62 ALA A C 1
ATOM 449 O O . ALA A 1 62 ? -1.758 -7.992 12.188 1 88.19 62 ALA A O 1
ATOM 450 N N . PRO A 1 63 ? -3.104 -7.691 13.906 1 91.19 63 PRO A N 1
ATOM 451 C CA . PRO A 1 63 ? -3.227 -9.125 14.18 1 91.19 63 PRO A CA 1
ATOM 452 C C . PRO A 1 63 ? -3.881 -9.891 13.031 1 91.19 63 PRO A C 1
ATOM 454 O O . PRO A 1 63 ? -4.668 -9.32 12.273 1 91.19 63 PRO A O 1
ATOM 457 N N . GLY A 1 64 ? -3.52 -11.164 12.93 1 93.75 64 GLY A N 1
ATOM 458 C CA . GLY A 1 64 ? -4.066 -12.062 11.93 1 93.75 64 GLY A CA 1
ATOM 459 C C . GLY A 1 64 ? -3.451 -13.453 11.977 1 93.75 64 GLY A C 1
ATOM 460 O O . GLY A 1 64 ? -2.928 -13.867 13.016 1 93.75 64 GLY A O 1
ATOM 461 N N . SER A 1 65 ? -3.566 -14.172 10.859 1 94.62 65 SER A N 1
ATOM 462 C CA . SER A 1 65 ? -3.229 -15.594 10.891 1 94.62 65 SER A CA 1
ATOM 463 C C . SER A 1 65 ? -1.912 -15.867 10.164 1 94.62 65 SER A C 1
ATOM 465 O O . SER A 1 65 ? -1.345 -16.953 10.281 1 94.62 65 SER A O 1
ATOM 467 N N . ALA A 1 66 ? -1.371 -14.875 9.453 1 97.38 66 ALA A N 1
ATOM 468 C CA . ALA A 1 66 ? -0.169 -15.109 8.656 1 97.38 66 ALA A CA 1
ATOM 469 C C . ALA A 1 66 ? 1.088 -15 9.516 1 97.38 66 ALA A C 1
ATOM 471 O O . ALA A 1 66 ? 1.213 -14.086 10.328 1 97.38 66 ALA A O 1
ATOM 472 N N . LEU A 1 67 ? 2.023 -15.836 9.312 1 97.19 67 LEU A N 1
ATOM 473 C CA . LEU A 1 67 ? 3.238 -15.914 10.117 1 97.19 67 LEU A CA 1
ATOM 474 C C . LEU A 1 67 ? 4.195 -14.781 9.766 1 97.19 67 LEU A C 1
ATOM 476 O O . LEU A 1 67 ? 4.398 -14.484 8.586 1 97.19 67 LEU A O 1
ATOM 480 N N . ILE A 1 68 ? 4.73 -14.156 10.766 1 97.75 68 ILE A N 1
ATOM 481 C CA . ILE A 1 68 ? 5.918 -13.328 10.594 1 97.75 68 ILE A CA 1
ATOM 482 C C . ILE A 1 68 ? 7.172 -14.188 10.719 1 97.75 68 ILE A C 1
ATOM 484 O O . ILE A 1 68 ? 7.484 -14.688 11.805 1 97.75 68 ILE A O 1
ATOM 488 N N . TRP A 1 69 ? 7.852 -14.359 9.609 1 97.44 69 TRP A N 1
ATOM 489 C CA . TRP A 1 69 ? 8.93 -15.336 9.508 1 97.44 69 TRP A CA 1
ATOM 490 C C . TRP A 1 69 ? 10.055 -15.008 10.492 1 97.44 69 TRP A C 1
ATOM 492 O O . TRP A 1 69 ? 10.414 -13.844 10.672 1 97.44 69 TRP A O 1
ATOM 502 N N . GLY A 1 70 ? 10.586 -16.016 11.117 1 95.81 70 GLY A N 1
ATOM 503 C CA . GLY A 1 70 ? 11.688 -15.867 12.047 1 95.81 70 GLY A CA 1
ATOM 504 C C . GLY A 1 70 ? 11.25 -15.445 13.438 1 95.81 70 GLY A C 1
ATOM 505 O O . GLY A 1 70 ? 12.078 -15.18 14.305 1 95.81 70 GLY A O 1
ATOM 506 N N . THR A 1 71 ? 9.969 -15.359 13.492 1 92.75 71 THR A N 1
ATOM 507 C CA . THR A 1 71 ? 9.391 -15.023 14.789 1 92.75 71 THR A CA 1
ATOM 508 C C . THR A 1 71 ? 8.273 -16 15.148 1 92.75 71 THR A C 1
ATOM 510 O O . THR A 1 71 ? 7.996 -16.938 14.398 1 92.75 71 THR A O 1
ATOM 513 N N . GLY A 1 72 ? 7.652 -16.016 16.234 1 91.31 72 GLY A N 1
ATOM 514 C CA . GLY A 1 72 ? 6.473 -16.766 16.641 1 91.31 72 GLY A CA 1
ATOM 515 C C . GLY A 1 72 ? 5.188 -15.969 16.516 1 91.31 72 GLY A C 1
ATOM 516 O O . GLY A 1 72 ? 4.102 -16.484 16.797 1 91.31 72 GLY A O 1
ATOM 517 N N . ASP A 1 73 ? 5.352 -14.805 15.922 1 94.94 73 ASP A N 1
ATOM 518 C CA . ASP A 1 73 ? 4.199 -13.914 15.883 1 94.94 73 ASP A CA 1
ATOM 519 C C . ASP A 1 73 ? 3.418 -14.086 14.578 1 94.94 73 ASP A C 1
ATOM 521 O O . ASP A 1 73 ? 3.932 -14.648 13.609 1 94.94 73 ASP A O 1
ATOM 525 N N . ARG A 1 74 ? 2.172 -13.688 14.594 1 96.56 74 ARG A N 1
ATOM 526 C CA . ARG A 1 74 ? 1.292 -13.68 13.43 1 96.56 74 ARG A CA 1
ATOM 527 C C . ARG A 1 74 ? 0.696 -12.297 13.203 1 96.56 74 ARG A C 1
ATOM 529 O O . ARG A 1 74 ? 0.589 -11.5 14.141 1 96.56 74 ARG A O 1
ATOM 536 N N . ALA A 1 75 ? 0.389 -12.055 12.016 1 96.38 75 ALA A N 1
ATOM 537 C CA . ALA A 1 75 ? -0.232 -10.789 11.625 1 96.38 75 ALA A CA 1
ATOM 538 C C . ALA A 1 75 ? -1.229 -10.992 10.492 1 96.38 75 ALA A C 1
A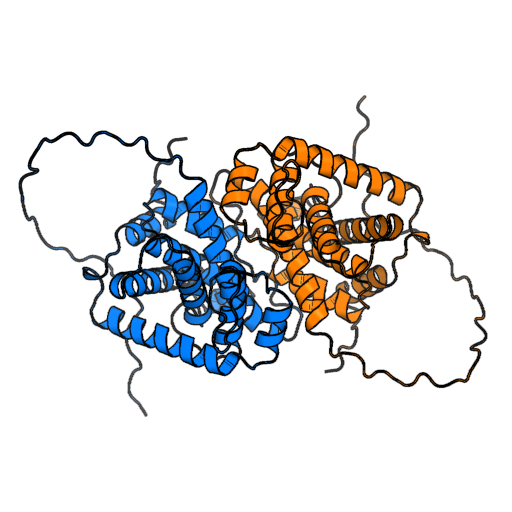TOM 540 O O . ALA A 1 75 ? -1.358 -12.102 9.961 1 96.38 75 ALA A O 1
ATOM 541 N N . ALA A 1 76 ? -2.02 -9.938 10.234 1 96.38 76 ALA A N 1
ATOM 542 C CA . ALA A 1 76 ? -2.877 -9.977 9.055 1 96.38 76 ALA A CA 1
ATOM 543 C C . ALA A 1 76 ? -2.057 -10.227 7.789 1 96.38 76 ALA A C 1
ATOM 545 O O . ALA A 1 76 ? -0.893 -9.82 7.707 1 96.38 76 ALA A O 1
ATOM 546 N N . ALA A 1 77 ? -2.629 -10.836 6.777 1 97.19 77 ALA A N 1
ATOM 547 C CA . ALA A 1 77 ? -1.918 -11.305 5.59 1 97.19 77 ALA A CA 1
ATOM 548 C C . ALA A 1 77 ? -1.163 -10.164 4.914 1 97.19 77 ALA A C 1
ATOM 550 O O . ALA A 1 77 ? 0.003 -10.312 4.543 1 97.19 77 ALA A O 1
ATOM 551 N N . ARG A 1 78 ? -1.801 -9.016 4.777 1 97.06 78 ARG A N 1
ATOM 552 C CA . ARG A 1 78 ? -1.151 -7.887 4.121 1 97.06 78 ARG A CA 1
ATOM 553 C C . ARG A 1 78 ? 0.04 -7.387 4.934 1 97.06 78 ARG A C 1
ATOM 555 O O . ARG A 1 78 ? 1.078 -7.035 4.367 1 97.06 78 ARG A O 1
ATOM 562 N N . GLU A 1 79 ? -0.123 -7.359 6.242 1 97 79 GLU A N 1
ATOM 563 C CA . GLU A 1 79 ? 0.972 -6.969 7.125 1 97 79 GLU A CA 1
ATOM 564 C C . GLU A 1 79 ? 2.129 -7.957 7.043 1 97 79 GLU A C 1
ATOM 566 O O . GLU A 1 79 ? 3.293 -7.555 6.977 1 97 79 GLU A O 1
ATOM 571 N N . ALA A 1 80 ? 1.764 -9.211 7.086 1 98 80 ALA A N 1
ATOM 572 C CA . ALA A 1 80 ? 2.793 -10.242 7.031 1 98 80 ALA A CA 1
ATOM 573 C C . ALA A 1 80 ? 3.559 -10.188 5.711 1 98 80 ALA A C 1
ATOM 575 O O . ALA A 1 80 ? 4.777 -10.367 5.688 1 98 80 ALA A O 1
ATOM 576 N N . ALA A 1 81 ? 2.85 -9.992 4.59 1 97.88 81 ALA A N 1
ATOM 577 C CA . ALA A 1 81 ? 3.508 -9.867 3.293 1 97.88 81 ALA A CA 1
ATOM 578 C C . ALA A 1 81 ? 4.516 -8.719 3.297 1 97.88 81 ALA A C 1
ATOM 580 O O . ALA A 1 81 ? 5.633 -8.867 2.801 1 97.88 81 ALA A O 1
ATOM 581 N N . LEU A 1 82 ? 4.145 -7.582 3.865 1 96.5 82 LEU A N 1
ATOM 582 C CA . LEU A 1 82 ? 5.004 -6.41 3.959 1 96.5 82 LEU A CA 1
ATOM 583 C C . LEU A 1 82 ? 6.238 -6.707 4.805 1 96.5 82 LEU A C 1
ATOM 585 O O . LEU A 1 82 ? 7.371 -6.504 4.352 1 96.5 82 LEU A O 1
ATOM 589 N N . ILE A 1 83 ? 6.043 -7.262 5.996 1 96.88 83 ILE A N 1
ATOM 590 C CA . ILE A 1 83 ? 7.113 -7.492 6.961 1 96.88 83 ILE A CA 1
ATOM 591 C C . ILE A 1 83 ? 8.07 -8.555 6.426 1 96.88 83 ILE A C 1
ATOM 593 O O . ILE A 1 83 ? 9.289 -8.367 6.441 1 96.88 83 ILE A O 1
ATOM 597 N N . ASN A 1 84 ? 7.527 -9.648 5.945 1 97.62 84 ASN A N 1
ATOM 598 C CA . ASN A 1 84 ? 8.344 -10.742 5.445 1 97.62 84 ASN A CA 1
ATOM 599 C C . ASN A 1 84 ? 9.094 -10.352 4.172 1 97.62 84 ASN A C 1
ATOM 601 O O . ASN A 1 84 ? 10.211 -10.812 3.936 1 97.62 84 ASN A O 1
ATOM 605 N N . GLY A 1 85 ? 8.453 -9.484 3.307 1 96 85 GLY A N 1
ATOM 606 C CA . GLY A 1 85 ? 9.156 -8.953 2.148 1 96 85 GLY A CA 1
ATOM 607 C C . GLY A 1 85 ? 10.344 -8.094 2.518 1 96 85 GLY A C 1
ATOM 608 O O . GLY A 1 85 ? 11.414 -8.203 1.909 1 96 85 GLY A O 1
ATOM 609 N N . VAL A 1 86 ? 10.211 -7.242 3.51 1 93.69 86 VAL A N 1
ATOM 610 C CA . VAL A 1 86 ? 11.305 -6.414 4 1 93.69 86 VAL A CA 1
ATOM 611 C C . VAL A 1 86 ? 12.414 -7.305 4.559 1 93.69 86 VAL A C 1
ATOM 613 O O . VAL A 1 86 ? 13.594 -7.102 4.25 1 93.69 86 VAL A O 1
ATOM 616 N N . ALA A 1 87 ? 12.039 -8.32 5.332 1 95.19 87 ALA A N 1
ATOM 617 C CA . ALA A 1 87 ? 13.016 -9.234 5.926 1 95.19 87 ALA A CA 1
ATOM 618 C C . ALA A 1 87 ? 13.781 -9.992 4.852 1 95.19 87 ALA A C 1
ATOM 620 O O . ALA A 1 87 ? 15 -10.172 4.953 1 95.19 87 ALA A O 1
ATOM 621 N N . ALA A 1 88 ? 13.102 -10.414 3.83 1 95.19 88 ALA A N 1
ATOM 622 C CA . ALA A 1 88 ? 13.703 -11.203 2.764 1 95.19 88 ALA A CA 1
ATOM 623 C C . ALA A 1 88 ? 14.734 -10.383 1.99 1 95.19 88 ALA A C 1
ATOM 625 O O . ALA A 1 88 ? 15.695 -10.93 1.451 1 95.19 88 ALA A O 1
ATOM 626 N N . HIS A 1 89 ? 14.531 -9.078 1.983 1 89.88 89 HIS A N 1
ATOM 627 C CA . HIS A 1 89 ? 15.406 -8.219 1.192 1 89.88 89 HIS A CA 1
ATOM 628 C C . HIS A 1 89 ? 16.391 -7.477 2.08 1 89.88 89 HIS A C 1
ATOM 630 O O . HIS A 1 89 ? 17.188 -6.664 1.594 1 89.88 89 HIS A O 1
ATOM 636 N N . ALA A 1 90 ? 16.406 -7.695 3.369 1 86 90 ALA A N 1
ATOM 637 C CA . ALA A 1 90 ? 17.141 -6.895 4.34 1 86 90 ALA A CA 1
ATOM 638 C C . ALA A 1 90 ? 18.641 -6.965 4.078 1 86 90 ALA A C 1
ATOM 640 O O . ALA A 1 90 ? 19.344 -5.953 4.184 1 86 90 ALA A O 1
ATOM 641 N N . PHE A 1 91 ? 19.125 -8.133 3.717 1 79.06 91 PHE A N 1
ATOM 642 C CA . PHE A 1 91 ? 20.562 -8.289 3.549 1 79.06 91 PHE A CA 1
ATOM 643 C C . PHE A 1 91 ? 20.906 -8.508 2.082 1 79.06 91 PHE A C 1
ATOM 645 O O . PHE A 1 91 ? 22.062 -8.836 1.757 1 79.06 91 PHE A O 1
ATOM 652 N N . GLU A 1 92 ? 20 -8.227 1.208 1 73.12 92 GLU A N 1
ATOM 653 C CA . GLU A 1 92 ? 20.156 -8.336 -0.24 1 73.12 92 GLU A CA 1
ATOM 654 C C . GLU A 1 92 ? 20.766 -9.68 -0.631 1 73.12 92 GLU A C 1
ATOM 656 O O . GLU A 1 92 ? 21.625 -9.742 -1.52 1 73.12 92 GLU A O 1
ATOM 661 N N . LEU A 1 93 ? 20.516 -10.688 0.079 1 64.94 93 LEU A N 1
ATOM 662 C CA . LEU A 1 93 ? 21 -12.039 -0.178 1 64.94 93 LEU A CA 1
ATOM 663 C C . LEU A 1 93 ? 20.016 -12.82 -1.033 1 64.94 93 LEU A C 1
ATOM 665 O O . LEU A 1 93 ? 20.281 -13.953 -1.442 1 64.94 93 LEU A O 1
ATOM 669 N N . ASP A 1 94 ? 18.938 -12.008 -1.3 1 58.84 94 ASP A N 1
ATOM 670 C CA . ASP A 1 94 ? 17.859 -12.711 -1.988 1 58.84 94 ASP A CA 1
ATOM 671 C C . ASP A 1 94 ? 18.156 -12.852 -3.48 1 58.84 94 ASP A C 1
ATOM 673 O O . ASP A 1 94 ? 19.062 -12.195 -4 1 58.84 94 ASP A O 1
ATOM 677 N N . ASP A 1 95 ? 17.5 -13.82 -4.133 1 53.72 95 ASP A N 1
ATOM 678 C CA . ASP A 1 95 ? 17.766 -14.281 -5.492 1 53.72 95 ASP A CA 1
ATOM 679 C C . ASP A 1 95 ? 17.688 -13.125 -6.488 1 53.72 95 ASP A C 1
ATOM 681 O O . ASP A 1 95 ? 16.922 -12.18 -6.293 1 53.72 95 ASP A O 1
ATOM 685 N N . SER A 1 96 ? 18.688 -12.875 -7.164 1 49.34 96 SER A N 1
ATOM 686 C CA . SER A 1 96 ? 18.703 -11.875 -8.227 1 49.34 96 SER A CA 1
ATOM 687 C C . SER A 1 96 ? 17.984 -12.375 -9.469 1 49.34 96 SER A C 1
ATOM 689 O O . SER A 1 96 ? 18.078 -11.766 -10.539 1 49.34 96 SER A O 1
ATOM 691 N N . GLY A 1 97 ? 17.078 -13.414 -9.445 1 43.72 97 GLY A N 1
ATOM 692 C CA . GLY A 1 97 ? 16.422 -13.828 -10.672 1 43.72 97 GLY A CA 1
ATOM 693 C C . GLY A 1 97 ? 15.227 -12.977 -11.031 1 43.72 97 GLY A C 1
ATOM 694 O O . GLY A 1 97 ? 14.547 -12.453 -10.148 1 43.72 97 GLY A O 1
ATOM 695 N N . GLY A 1 98 ? 14.898 -12.688 -12.328 1 43.66 98 GLY A N 1
ATOM 696 C CA . GLY A 1 98 ? 13.789 -11.914 -12.867 1 43.66 98 GLY A CA 1
ATOM 697 C C . GLY A 1 98 ? 13.961 -10.414 -12.688 1 43.66 98 GLY A C 1
ATOM 698 O O . GLY A 1 98 ? 14.984 -9.852 -13.086 1 43.66 98 GLY A O 1
ATOM 699 N N . CYS A 1 99 ? 12.773 -9.688 -12.203 1 44.91 99 CYS A N 1
ATOM 700 C CA . CYS A 1 99 ? 12.867 -8.273 -11.852 1 44.91 99 CYS A CA 1
ATOM 701 C C . CYS A 1 99 ? 13.734 -8.07 -10.617 1 44.91 99 CYS A C 1
ATOM 703 O O . CYS A 1 99 ? 13.234 -7.68 -9.562 1 44.91 99 CYS A O 1
ATOM 705 N N . ASP A 1 100 ? 14.93 -8.492 -10.578 1 57.34 100 ASP A N 1
ATOM 706 C CA . ASP A 1 100 ? 15.836 -8.359 -9.445 1 57.34 100 ASP A CA 1
ATOM 707 C C . ASP A 1 100 ? 15.102 -8.539 -8.117 1 57.34 100 ASP A C 1
ATOM 709 O O . ASP A 1 100 ? 14.188 -7.773 -7.801 1 57.34 100 ASP A O 1
ATOM 713 N N . HIS A 1 101 ? 15.258 -9.594 -7.453 1 73.06 101 HIS A N 1
ATOM 714 C CA . HIS A 1 101 ? 14.82 -9.984 -6.113 1 73.06 101 HIS A CA 1
ATOM 715 C C . HIS A 1 101 ? 13.336 -10.344 -6.105 1 73.06 101 HIS A C 1
ATOM 717 O O . HIS A 1 101 ? 12.625 -10.008 -5.156 1 73.06 101 HIS A O 1
ATOM 723 N N . SER A 1 102 ? 12.828 -10.953 -7.137 1 84.94 102 SER A N 1
ATOM 724 C CA . SER A 1 102 ? 11.43 -11.344 -7.277 1 84.94 102 SER A CA 1
ATOM 725 C C . SER A 1 102 ? 10.969 -12.18 -6.086 1 84.94 102 SER A C 1
ATOM 727 O O . SER A 1 102 ? 9.805 -12.094 -5.676 1 84.94 102 SER A O 1
ATOM 729 N N . GLY A 1 103 ? 11.883 -12.953 -5.586 1 92.75 103 GLY A N 1
ATOM 730 C CA . GLY A 1 103 ? 11.531 -13.805 -4.457 1 92.75 103 GLY A CA 1
ATOM 731 C C . GLY A 1 103 ? 11.047 -13.023 -3.25 1 92.75 103 GLY A C 1
ATOM 732 O O . GLY A 1 103 ? 10.062 -13.398 -2.609 1 92.75 103 GLY A O 1
ATOM 733 N N . ALA A 1 104 ? 11.672 -11.922 -3.01 1 93.44 104 ALA A N 1
ATOM 734 C CA . ALA A 1 104 ? 11.367 -11.109 -1.836 1 93.44 104 ALA A CA 1
ATOM 735 C C . ALA A 1 104 ? 9.992 -10.461 -1.958 1 93.44 104 ALA A C 1
ATOM 737 O O . ALA A 1 104 ? 9.438 -9.961 -0.972 1 93.44 104 ALA A O 1
ATOM 738 N N . VAL A 1 105 ? 9.469 -10.469 -3.162 1 94.81 105 VAL A N 1
ATOM 739 C CA . VAL A 1 105 ? 8.156 -9.867 -3.377 1 94.81 105 VAL A CA 1
ATOM 740 C C . VAL A 1 105 ? 7.102 -10.969 -3.535 1 94.81 105 VAL A C 1
ATOM 742 O O . VAL A 1 105 ? 6.117 -11 -2.797 1 94.81 105 VAL A O 1
ATOM 745 N N . VAL A 1 106 ? 7.32 -11.938 -4.332 1 97.5 106 VAL A N 1
ATOM 746 C CA . VAL A 1 106 ? 6.34 -12.938 -4.746 1 97.5 106 VAL A CA 1
ATOM 747 C C . VAL A 1 106 ? 6.074 -13.906 -3.6 1 97.5 106 VAL A C 1
ATOM 749 O O . VAL A 1 106 ? 4.918 -14.172 -3.256 1 97.5 106 VAL A O 1
ATOM 752 N N . ILE A 1 107 ? 7.082 -14.438 -2.955 1 98.25 107 ILE A N 1
ATOM 753 C CA . ILE A 1 107 ? 6.945 -15.523 -1.994 1 98.25 107 ILE A CA 1
ATOM 754 C C . ILE A 1 107 ? 6.242 -15.023 -0.736 1 98.25 107 ILE A C 1
ATOM 756 O O . ILE A 1 107 ? 5.309 -15.656 -0.241 1 98.25 107 ILE A O 1
ATOM 760 N N . PRO A 1 108 ? 6.613 -13.836 -0.178 1 98.38 108 PRO A N 1
ATOM 761 C CA . PRO A 1 108 ? 5.859 -13.312 0.964 1 98.38 108 PRO A CA 1
ATOM 762 C C . PRO A 1 108 ? 4.383 -13.102 0.645 1 98.38 108 PRO A C 1
ATOM 764 O O . PRO A 1 108 ? 3.518 -13.383 1.479 1 98.38 108 PRO A O 1
ATOM 767 N N . ALA A 1 109 ? 4.059 -12.594 -0.528 1 98.44 109 ALA A N 1
ATOM 768 C CA . ALA A 1 109 ? 2.668 -12.375 -0.921 1 98.44 109 ALA A CA 1
ATOM 769 C C . ALA A 1 109 ? 1.904 -13.695 -0.986 1 98.44 109 ALA A C 1
ATOM 771 O O . ALA A 1 109 ? 0.795 -13.805 -0.457 1 98.44 109 ALA A O 1
ATOM 772 N N . VAL A 1 110 ? 2.484 -14.695 -1.603 1 98.75 110 VAL A N 1
ATOM 773 C CA . VAL A 1 110 ? 1.823 -15.984 -1.82 1 98.75 110 VAL A CA 1
ATOM 774 C C . VAL A 1 110 ? 1.614 -16.688 -0.483 1 98.75 110 VAL A C 1
ATOM 776 O O . VAL A 1 110 ? 0.524 -17.203 -0.206 1 98.75 110 VAL A O 1
ATOM 779 N N . LEU A 1 111 ? 2.637 -16.719 0.388 1 98.5 111 LEU A N 1
ATOM 780 C CA . LEU A 1 111 ? 2.502 -17.422 1.66 1 98.5 111 LEU A CA 1
ATOM 781 C C . LEU A 1 111 ? 1.524 -16.703 2.58 1 98.5 111 LEU A C 1
ATOM 783 O O . LEU A 1 111 ? 0.811 -17.328 3.357 1 98.5 111 LEU A O 1
ATOM 787 N N . ALA A 1 112 ? 1.519 -15.383 2.521 1 98.19 112 ALA A N 1
ATOM 788 C CA . ALA A 1 112 ? 0.503 -14.648 3.27 1 98.19 112 ALA A CA 1
ATOM 789 C C . ALA A 1 112 ? -0.9 -15.016 2.793 1 98.19 112 ALA A C 1
ATOM 791 O O . ALA A 1 112 ? -1.812 -15.188 3.604 1 98.19 112 ALA A O 1
ATOM 792 N N . ALA A 1 113 ? -1.1 -15.102 1.481 1 97.88 113 ALA A N 1
ATOM 793 C CA . ALA A 1 113 ? -2.391 -15.492 0.919 1 97.88 113 ALA A CA 1
ATOM 794 C C . ALA A 1 113 ? -2.779 -16.891 1.36 1 97.88 113 ALA A C 1
ATOM 796 O O . ALA A 1 113 ? -3.945 -17.156 1.657 1 97.88 113 ALA A O 1
ATOM 797 N N . ILE A 1 114 ? -1.84 -17.812 1.41 1 98.25 114 ILE A N 1
ATOM 798 C CA . ILE A 1 114 ? -2.1 -19.188 1.799 1 98.25 114 ILE A CA 1
ATOM 799 C C . ILE A 1 114 ? -2.586 -19.234 3.246 1 98.25 114 ILE A C 1
ATOM 801 O O . ILE A 1 114 ? -3.465 -20.031 3.586 1 98.25 114 ILE A O 1
ATOM 805 N N . ALA A 1 115 ? -2.014 -18.375 4.094 1 96.62 115 ALA A N 1
ATOM 806 C CA . ALA A 1 115 ? -2.373 -18.359 5.512 1 96.62 115 ALA A CA 1
ATOM 807 C C . ALA A 1 115 ? -3.859 -18.062 5.695 1 96.62 115 ALA A C 1
ATOM 809 O O . ALA A 1 115 ? -4.449 -18.438 6.711 1 96.62 115 ALA A O 1
ATOM 810 N N . GLU A 1 116 ? -4.434 -17.406 4.734 1 92.38 116 GLU A N 1
ATOM 811 C CA . GLU A 1 116 ? -5.84 -17.047 4.859 1 92.38 116 GLU A CA 1
ATOM 812 C C . GLU A 1 116 ? -6.711 -17.906 3.934 1 92.38 116 GLU A C 1
ATOM 814 O O . GLU A 1 116 ? -7.914 -17.656 3.811 1 92.38 116 GLU A O 1
ATOM 819 N N . ALA A 1 117 ? -6.113 -18.844 3.238 1 93.19 117 ALA A N 1
ATOM 820 C CA . ALA A 1 117 ? -6.855 -19.688 2.312 1 93.19 117 ALA A CA 1
ATOM 821 C C . ALA A 1 117 ? -7.859 -20.562 3.059 1 93.19 117 ALA A C 1
ATOM 823 O O . ALA A 1 117 ? -7.566 -21.078 4.145 1 93.19 117 ALA A O 1
ATOM 824 N N . LYS A 1 118 ? -8.969 -20.734 2.424 1 89.38 118 LYS A N 1
ATOM 825 C CA . LYS A 1 118 ? -10.023 -21.531 3.041 1 89.38 118 LYS A CA 1
ATOM 826 C C . LYS A 1 118 ? -9.75 -23.031 2.869 1 89.38 118 LYS A C 1
ATOM 828 O O . LYS A 1 118 ? -10.258 -23.844 3.637 1 89.38 118 LYS A O 1
ATOM 833 N N . GLN A 1 119 ? -9.086 -23.391 1.854 1 93 119 GLN A N 1
ATOM 834 C CA . GLN A 1 119 ? -8.711 -24.766 1.564 1 93 119 GLN A CA 1
ATOM 835 C C . GLN A 1 119 ? -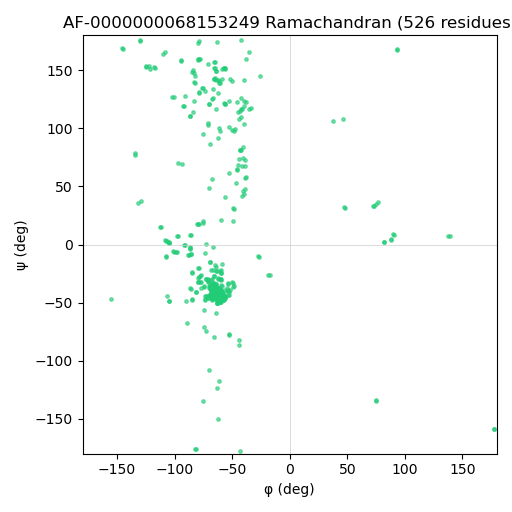7.191 -24.938 1.561 1 93 119 GLN A C 1
ATOM 837 O O . GLN A 1 119 ? -6.457 -24 1.272 1 93 119 GLN A O 1
ATOM 842 N N . PRO A 1 120 ? -6.754 -26.141 1.883 1 95.88 120 PRO A N 1
ATOM 843 C CA . PRO A 1 120 ? -5.309 -26.375 1.827 1 95.88 120 PRO A CA 1
ATOM 844 C C . PRO A 1 1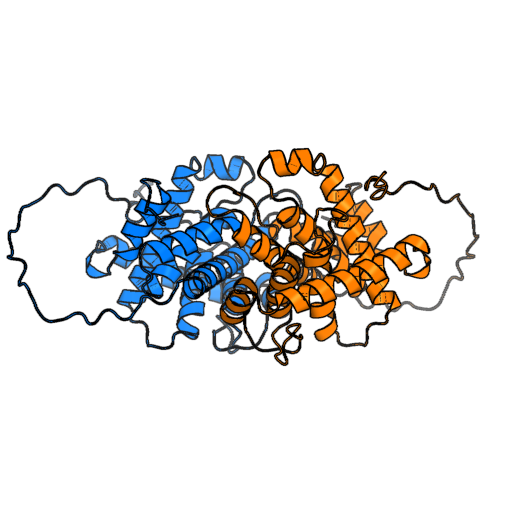20 ? -4.73 -26.188 0.427 1 95.88 120 PRO A C 1
ATOM 846 O O . PRO A 1 120 ? -5.383 -26.516 -0.565 1 95.88 120 PRO A O 1
ATOM 849 N N . VAL A 1 121 ? -3.588 -25.609 0.361 1 97.25 121 VAL A N 1
ATOM 850 C CA . VAL A 1 121 ? -2.857 -25.406 -0.885 1 97.25 121 VAL A CA 1
ATOM 851 C C . VAL A 1 121 ? -1.761 -26.469 -1.021 1 97.25 121 VAL A C 1
ATOM 853 O O . VAL A 1 121 ? -0.956 -26.656 -0.107 1 97.25 121 VAL A O 1
ATOM 856 N N . THR A 1 122 ? -1.71 -27.188 -2.121 1 97.75 122 THR A N 1
ATOM 857 C CA . THR A 1 122 ? -0.715 -28.234 -2.336 1 97.75 122 THR A CA 1
ATOM 858 C C . THR A 1 122 ? 0.626 -27.625 -2.74 1 97.75 122 THR A C 1
ATOM 860 O O . THR A 1 122 ? 0.685 -26.484 -3.201 1 97.75 122 THR A O 1
ATOM 863 N N . GLY A 1 123 ? 1.696 -28.422 -2.541 1 98.06 123 GLY A N 1
ATOM 864 C CA . GLY A 1 123 ? 3.004 -28 -3.014 1 98.06 123 GLY A CA 1
ATOM 865 C C . GLY A 1 123 ? 3.021 -27.656 -4.492 1 98.06 123 GLY A C 1
ATOM 866 O O . GLY A 1 123 ? 3.693 -26.719 -4.914 1 98.06 123 GLY A O 1
ATOM 867 N N . ARG A 1 124 ? 2.324 -28.438 -5.309 1 98.19 124 ARG A N 1
ATOM 868 C CA . ARG A 1 124 ? 2.248 -28.203 -6.75 1 98.19 124 ARG A CA 1
ATOM 869 C C . ARG A 1 124 ? 1.588 -26.875 -7.059 1 98.19 124 ARG A C 1
ATOM 871 O O . ARG A 1 124 ? 2.039 -26.141 -7.941 1 98.19 124 ARG A O 1
ATOM 878 N N . GLU A 1 125 ? 0.524 -26.547 -6.305 1 97.94 125 GLU A N 1
ATOM 879 C CA . GLU A 1 125 ? -0.145 -25.25 -6.477 1 97.94 125 GLU A CA 1
ATOM 880 C C . GLU A 1 125 ? 0.769 -24.094 -6.082 1 97.94 125 GLU A C 1
ATOM 882 O O . GLU A 1 125 ? 0.791 -23.062 -6.75 1 97.94 125 GLU A O 1
ATOM 887 N N . LEU A 1 126 ? 1.471 -24.344 -4.988 1 98.5 126 LEU A N 1
ATOM 888 C CA . LEU A 1 126 ? 2.428 -23.328 -4.543 1 98.5 126 LEU A CA 1
ATOM 889 C C . LEU A 1 126 ? 3.49 -23.078 -5.609 1 98.5 126 LEU A C 1
ATOM 891 O O . LEU A 1 126 ? 3.771 -21.938 -5.949 1 98.5 126 LEU A O 1
ATOM 895 N N . ILE A 1 127 ? 4.039 -24.094 -6.156 1 98.62 127 ILE A N 1
ATOM 896 C CA . ILE A 1 127 ? 5.102 -23.984 -7.152 1 98.62 127 ILE A CA 1
ATOM 897 C C . ILE A 1 127 ? 4.566 -23.281 -8.398 1 98.62 127 ILE A C 1
ATOM 899 O O . ILE A 1 127 ? 5.211 -22.375 -8.938 1 98.62 127 ILE A O 1
ATOM 903 N N . ALA A 1 128 ? 3.418 -23.672 -8.875 1 98.5 128 ALA A N 1
ATOM 904 C CA . ALA A 1 128 ? 2.826 -23.047 -10.055 1 98.5 128 ALA A CA 1
ATOM 905 C C . ALA A 1 128 ? 2.564 -21.562 -9.82 1 98.5 128 ALA A C 1
ATOM 907 O O . ALA A 1 128 ? 2.775 -20.734 -10.711 1 98.5 128 ALA A O 1
ATOM 908 N N . SER A 1 129 ? 2.068 -21.25 -8.648 1 98.5 129 SER A N 1
ATOM 909 C CA . SER A 1 129 ? 1.794 -19.875 -8.281 1 98.5 129 SER A CA 1
ATOM 910 C C . SER A 1 129 ? 3.066 -19.031 -8.305 1 98.5 129 SER A C 1
ATOM 912 O O . SER A 1 129 ? 3.1 -17.969 -8.922 1 98.5 129 SER A O 1
ATOM 914 N N . VAL A 1 130 ? 4.098 -19.516 -7.676 1 98.25 130 VAL A N 1
ATOM 915 C CA . VAL A 1 130 ? 5.363 -18.797 -7.605 1 98.25 130 VAL A CA 1
ATOM 916 C C . VAL A 1 130 ? 5.961 -18.672 -9.008 1 98.25 130 VAL A C 1
ATOM 918 O O . VAL A 1 130 ? 6.43 -17.594 -9.391 1 98.25 130 VAL A O 1
ATOM 921 N N . ALA A 1 131 ? 5.902 -19.703 -9.781 1 97.5 131 ALA A N 1
ATOM 922 C CA . ALA A 1 131 ? 6.41 -19.672 -11.148 1 97.5 131 ALA A CA 1
ATOM 923 C C . ALA A 1 131 ? 5.664 -18.625 -11.977 1 97.5 131 ALA A C 1
ATOM 925 O O . ALA A 1 131 ? 6.273 -17.906 -12.781 1 97.5 131 ALA A O 1
ATOM 926 N N . ALA A 1 132 ? 4.395 -18.562 -11.797 1 97.56 132 ALA A N 1
ATOM 927 C CA . ALA A 1 132 ? 3.586 -17.562 -12.508 1 97.56 132 ALA A CA 1
ATOM 928 C C . ALA A 1 132 ? 4.047 -16.141 -12.18 1 97.56 132 ALA A C 1
ATOM 930 O O . ALA A 1 132 ? 4.133 -15.297 -13.062 1 97.56 132 ALA A O 1
ATOM 931 N N . GLY A 1 133 ? 4.262 -15.945 -10.898 1 97.19 133 GLY A N 1
ATOM 932 C CA . GLY A 1 133 ? 4.762 -14.641 -10.484 1 97.19 133 GLY A CA 1
ATOM 933 C C . GLY A 1 133 ? 6.09 -14.289 -11.125 1 97.19 133 GLY A C 1
ATOM 934 O O . GLY A 1 133 ? 6.254 -13.188 -11.664 1 97.19 133 GLY A O 1
ATOM 935 N N . TYR A 1 134 ? 7.012 -15.18 -11.102 1 93.88 134 TYR A N 1
ATOM 936 C CA . TYR A 1 134 ? 8.336 -14.945 -11.68 1 93.88 134 TYR A CA 1
ATOM 937 C C . TYR A 1 134 ? 8.242 -14.711 -13.18 1 93.88 134 TYR A C 1
ATOM 939 O O . TYR A 1 134 ? 8.93 -13.836 -13.719 1 93.88 134 TYR A O 1
ATOM 947 N N . GLU A 1 135 ? 7.445 -15.477 -13.828 1 93.12 135 GLU A N 1
ATOM 948 C CA . GLU A 1 135 ? 7.238 -15.305 -15.266 1 93.12 135 GLU A CA 1
ATOM 949 C C . GLU A 1 135 ? 6.699 -13.914 -15.586 1 93.12 135 GLU A C 1
ATOM 951 O O . GLU A 1 135 ? 7.176 -13.258 -16.516 1 93.12 135 GLU A O 1
ATOM 956 N N . THR A 1 136 ? 5.762 -13.484 -14.852 1 93 136 THR A N 1
ATOM 957 C CA . THR A 1 136 ? 5.164 -12.172 -15.047 1 93 136 THR A CA 1
ATOM 958 C C . THR A 1 136 ? 6.195 -11.07 -14.828 1 93 136 THR A C 1
ATOM 960 O O . THR A 1 136 ? 6.309 -10.148 -15.641 1 93 136 THR A O 1
ATOM 963 N N . GLY A 1 137 ? 6.875 -11.164 -13.703 1 88.12 137 GLY A N 1
ATOM 964 C CA . GLY A 1 137 ? 7.91 -10.18 -13.445 1 88.12 137 GLY A CA 1
ATOM 965 C C . GLY A 1 137 ? 8.914 -10.055 -14.57 1 88.12 137 GLY A C 1
ATOM 966 O O . GLY A 1 137 ? 9.289 -8.945 -14.961 1 88.12 137 GLY A O 1
ATOM 967 N N . ARG A 1 138 ? 9.305 -11.102 -15.062 1 85.12 138 ARG A N 1
ATOM 968 C CA . ARG A 1 138 ? 10.281 -11.117 -16.141 1 85.12 138 ARG A CA 1
ATOM 969 C C . ARG A 1 138 ? 9.719 -10.484 -17.406 1 85.12 138 ARG A C 1
ATOM 971 O O . ARG A 1 138 ? 10.391 -9.68 -18.047 1 85.12 138 ARG A O 1
ATOM 978 N N . ARG A 1 139 ? 8.578 -10.805 -17.781 1 84.5 139 ARG A N 1
ATOM 979 C CA . ARG A 1 139 ? 7.961 -10.289 -19 1 84.5 139 ARG A CA 1
ATOM 980 C C . ARG A 1 139 ? 7.723 -8.789 -18.906 1 84.5 139 ARG A C 1
ATOM 982 O O . ARG A 1 139 ? 7.906 -8.055 -19.875 1 84.5 139 ARG A O 1
ATOM 989 N N . VAL A 1 140 ? 7.293 -8.383 -17.75 1 79.94 140 VAL A N 1
ATOM 990 C CA . VAL A 1 140 ? 7.039 -6.961 -17.547 1 79.94 140 VAL A CA 1
ATOM 991 C C . VAL A 1 140 ? 8.352 -6.188 -17.609 1 79.94 140 VAL A C 1
ATOM 993 O O . VAL A 1 140 ? 8.422 -5.113 -18.203 1 79.94 140 VAL A O 1
ATOM 996 N N . LEU A 1 141 ? 9.32 -6.691 -16.953 1 73 141 LEU A N 1
ATOM 997 C CA . LEU A 1 141 ? 10.633 -6.055 -16.984 1 73 141 LEU A CA 1
ATOM 998 C C . LEU A 1 141 ? 11.148 -5.957 -18.422 1 73 141 LEU A C 1
ATOM 1000 O O . LEU A 1 141 ? 11.688 -4.922 -18.812 1 73 141 LEU A O 1
ATOM 1004 N N . GLU A 1 142 ? 11 -6.984 -19.203 1 71.25 142 GLU A N 1
ATOM 1005 C CA . GLU A 1 142 ? 11.438 -7 -20.594 1 71.25 142 GLU A CA 1
ATOM 1006 C C . GLU A 1 142 ? 10.648 -5.992 -21.422 1 71.25 142 GLU A C 1
ATOM 1008 O O . GLU A 1 142 ? 11.219 -5.309 -22.281 1 71.25 142 GLU A O 1
ATOM 1013 N N . ALA A 1 143 ? 9.453 -5.926 -21.203 1 68.75 143 ALA A N 1
ATOM 1014 C CA . ALA A 1 143 ? 8.602 -4.992 -21.922 1 68.75 143 ALA A CA 1
ATOM 1015 C C . ALA A 1 143 ? 8.953 -3.547 -21.594 1 68.75 143 ALA A C 1
ATOM 1017 O O . ALA A 1 143 ? 8.797 -2.652 -22.422 1 68.75 143 ALA A O 1
ATOM 1018 N N . ALA A 1 144 ? 9.359 -3.338 -20.391 1 63.16 144 ALA A N 1
ATOM 1019 C CA . ALA A 1 144 ? 9.734 -1.995 -19.953 1 63.16 144 ALA A CA 1
ATOM 1020 C C . ALA A 1 144 ? 11.141 -1.635 -20.406 1 63.16 144 ALA A C 1
ATOM 1022 O O . ALA A 1 144 ? 11.648 -0.56 -20.094 1 63.16 144 ALA A O 1
ATOM 1023 N N . GLY A 1 145 ? 11.672 -2.285 -21.312 1 57.09 145 GLY A N 1
ATOM 1024 C CA . GLY A 1 145 ? 12.969 -1.988 -21.891 1 57.09 145 GLY A CA 1
ATOM 1025 C C . GLY A 1 145 ? 14.109 -2.689 -21.188 1 57.09 145 GLY A C 1
ATOM 1026 O O . GLY A 1 145 ? 15.281 -2.357 -21.422 1 57.09 145 GLY A O 1
ATOM 1027 N N . GLY A 1 146 ? 13.781 -3.539 -20.328 1 50.72 146 GLY A N 1
ATOM 1028 C CA . GLY A 1 146 ? 14.805 -4.301 -19.641 1 50.72 146 GLY A CA 1
ATOM 1029 C C . GLY A 1 146 ? 15.242 -3.672 -18.328 1 50.72 146 GLY A C 1
ATOM 1030 O O . GLY A 1 146 ? 14.828 -2.559 -18 1 50.72 146 GLY A O 1
ATOM 1031 N N . TYR A 1 147 ? 15.984 -4.359 -17.453 1 47.66 147 TYR A N 1
ATOM 1032 C CA . TYR A 1 147 ? 16.422 -3.943 -16.125 1 47.66 147 TYR A CA 1
ATOM 1033 C C . TYR A 1 147 ? 17.203 -2.635 -16.203 1 47.66 147 TYR A C 1
ATOM 1035 O O . TYR A 1 147 ? 16.953 -1.718 -15.406 1 47.66 147 TYR A O 1
ATOM 1043 N N . ASP A 1 148 ? 18.047 -2.605 -17.109 1 45.28 148 ASP A N 1
ATOM 1044 C CA . ASP A 1 148 ? 18.953 -1.466 -17.172 1 45.28 148 ASP A CA 1
ATOM 1045 C C . ASP A 1 148 ? 18.203 -0.191 -17.562 1 45.28 148 ASP A C 1
ATOM 1047 O O . ASP A 1 148 ? 18.453 0.873 -16.984 1 45.28 148 ASP A O 1
ATOM 1051 N N . SER A 1 149 ? 17.406 -0.263 -18.5 1 42.97 149 SER A N 1
ATOM 1052 C CA . SER A 1 149 ? 16.672 0.918 -18.953 1 42.97 149 SER A CA 1
ATOM 1053 C C . SER A 1 149 ? 15.68 1.392 -17.906 1 42.97 149 SER A C 1
ATOM 1055 O O . SER A 1 149 ? 15.523 2.596 -17.688 1 42.97 149 SER A O 1
ATOM 1057 N N . HIS A 1 150 ? 15.125 0.468 -17.234 1 48.72 150 HIS A N 1
ATOM 1058 C CA . HIS A 1 150 ? 14.117 0.792 -16.234 1 48.72 150 HIS A CA 1
ATOM 1059 C C . HIS A 1 150 ? 14.75 1.415 -15 1 48.72 150 HIS A C 1
ATOM 1061 O O . HIS A 1 150 ? 14.242 2.414 -14.477 1 48.72 150 HIS A O 1
ATOM 1067 N N . ASN A 1 151 ? 15.773 0.86 -14.594 1 46.44 151 ASN A N 1
ATOM 1068 C CA . ASN A 1 151 ? 16.5 1.408 -13.453 1 46.44 151 ASN A CA 1
ATOM 1069 C C . ASN A 1 151 ? 17.156 2.74 -13.797 1 46.44 151 ASN A C 1
ATOM 1071 O O . ASN A 1 151 ? 17.312 3.604 -12.93 1 46.44 151 ASN A O 1
ATOM 1075 N N . GLY A 1 152 ? 17.609 2.736 -14.969 1 42.22 152 GLY A N 1
ATOM 1076 C CA . GLY A 1 152 ? 18.219 3.967 -15.445 1 42.22 152 GLY A CA 1
ATOM 1077 C C . GLY A 1 152 ? 17.266 5.148 -15.445 1 42.22 152 GLY A C 1
ATOM 1078 O O . GLY A 1 152 ? 17.688 6.297 -15.32 1 42.22 152 GLY A O 1
ATOM 1079 N N . LEU A 1 153 ? 16.125 4.801 -15.617 1 42.25 153 LEU A N 1
ATOM 1080 C CA . LEU A 1 153 ? 15.133 5.867 -15.641 1 42.25 153 LEU A CA 1
ATOM 1081 C C . LEU A 1 153 ? 14.656 6.199 -14.227 1 42.25 153 LEU A C 1
ATOM 1083 O O . LEU A 1 153 ? 13.758 7.027 -14.047 1 42.25 153 LEU A O 1
ATOM 1087 N N . GLY A 1 154 ? 15.32 5.617 -13.258 1 43.38 154 GLY A N 1
ATOM 1088 C CA . GLY A 1 154 ? 15.062 5.965 -11.867 1 43.38 154 GLY A CA 1
ATOM 1089 C C . GLY A 1 154 ? 13.945 5.145 -11.242 1 43.38 154 GLY A C 1
ATOM 1090 O O . GLY A 1 154 ? 13.516 5.426 -10.125 1 43.38 154 GLY A O 1
ATOM 1091 N N . TRP A 1 155 ? 13.5 4.184 -12.102 1 47.69 155 TRP A N 1
ATOM 1092 C CA . TRP A 1 155 ? 12.453 3.332 -11.547 1 47.69 155 TRP A CA 1
ATOM 1093 C C . TRP A 1 155 ? 13.047 2.084 -10.906 1 47.69 155 TRP A C 1
ATOM 1095 O O . TRP A 1 155 ? 13.984 1.484 -11.445 1 47.69 155 TRP A O 1
ATOM 1105 N N . HIS A 1 156 ? 12.836 1.893 -9.617 1 52.81 156 HIS A N 1
ATOM 1106 C CA . HIS A 1 156 ? 13.242 0.614 -9.047 1 52.81 156 HIS A CA 1
ATOM 1107 C C . HIS A 1 156 ? 12.328 -0.515 -9.523 1 52.81 156 HIS A C 1
ATOM 1109 O O . HIS A 1 156 ? 11.148 -0.552 -9.18 1 52.81 156 HIS A O 1
ATOM 1115 N N . SER A 1 157 ? 12.93 -1.279 -10.469 1 50.81 157 SER A N 1
ATOM 1116 C CA . SER A 1 157 ? 12.203 -2.355 -11.141 1 50.81 157 SER A CA 1
ATOM 1117 C C . SER A 1 157 ? 11.508 -3.266 -10.133 1 50.81 157 SER A C 1
ATOM 1119 O O . SER A 1 157 ? 10.422 -3.773 -10.391 1 50.81 157 SER A O 1
ATOM 1121 N N . THR A 1 158 ? 12.102 -3.441 -8.961 1 49.78 158 THR A N 1
ATOM 1122 C CA . THR A 1 158 ? 11.531 -4.332 -7.961 1 49.78 158 THR A CA 1
ATOM 1123 C C . THR A 1 158 ? 10.172 -3.811 -7.488 1 49.78 158 THR A C 1
ATOM 1125 O O . THR A 1 158 ? 9.234 -4.586 -7.316 1 49.78 158 THR A O 1
ATOM 1128 N N . GLY A 1 159 ? 10.117 -2.547 -7.344 1 55.91 159 GLY A N 1
ATOM 1129 C CA . GLY A 1 159 ? 8.867 -1.96 -6.887 1 55.91 159 GLY A CA 1
ATOM 1130 C C . GLY A 1 159 ? 7.793 -1.94 -7.961 1 55.91 159 GLY A C 1
ATOM 1131 O O . GLY A 1 159 ? 6.629 -2.248 -7.688 1 55.91 159 GLY A O 1
ATOM 1132 N N . THR A 1 160 ? 8.195 -1.73 -9.109 1 63.12 160 THR A N 1
ATOM 1133 C CA . THR A 1 160 ? 7.203 -1.558 -10.164 1 63.12 160 THR A CA 1
ATOM 1134 C C . THR A 1 160 ? 6.77 -2.908 -10.727 1 63.12 160 THR A C 1
ATOM 1136 O O . THR A 1 160 ? 5.59 -3.264 -10.664 1 63.12 160 THR A O 1
ATOM 1139 N N . CYS A 1 161 ? 7.762 -3.75 -11.023 1 78.38 161 CYS A N 1
ATOM 1140 C CA . CYS A 1 161 ? 7.418 -5.027 -11.641 1 78.38 161 CYS A CA 1
ATOM 1141 C C . CYS A 1 161 ? 7.059 -6.062 -10.586 1 78.38 161 CYS A C 1
ATOM 1143 O O . CYS A 1 161 ? 6.293 -6.992 -10.852 1 78.38 161 CYS A O 1
ATOM 1145 N N . GLY A 1 162 ? 7.566 -5.824 -9.438 1 88.44 162 GLY A N 1
ATOM 1146 C CA . GLY A 1 162 ? 7.34 -6.777 -8.359 1 88.44 162 GLY A CA 1
ATOM 1147 C C . GLY A 1 162 ? 5.883 -6.863 -7.945 1 88.44 162 GLY A C 1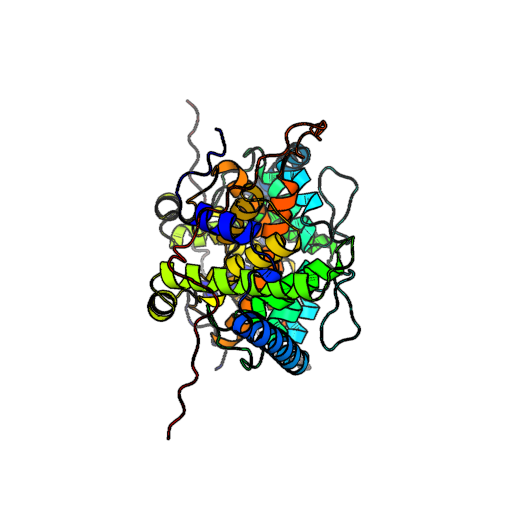
ATOM 1148 O O . GLY A 1 162 ? 5.371 -7.957 -7.688 1 88.44 162 GLY A O 1
ATOM 1149 N N . THR A 1 163 ? 5.254 -5.715 -7.914 1 92.25 163 THR A N 1
ATOM 1150 C CA . THR A 1 163 ? 3.854 -5.684 -7.516 1 92.25 163 THR A CA 1
ATOM 1151 C C . THR A 1 163 ? 2.996 -6.488 -8.484 1 92.25 163 THR A C 1
ATOM 1153 O O . THR A 1 163 ? 2.113 -7.242 -8.07 1 92.25 163 THR A O 1
ATOM 1156 N N . LEU A 1 164 ? 3.305 -6.391 -9.789 1 91.88 164 LEU A N 1
ATOM 1157 C CA . LEU A 1 164 ? 2.576 -7.133 -10.812 1 91.88 164 LEU A CA 1
ATOM 1158 C C . LEU A 1 164 ? 2.844 -8.633 -10.688 1 91.88 164 LEU A C 1
ATOM 1160 O O . LEU A 1 164 ? 1.925 -9.445 -10.812 1 91.88 164 LEU A O 1
ATOM 1164 N N . ALA A 1 165 ? 4.082 -8.922 -10.469 1 95.12 165 ALA A N 1
ATOM 1165 C CA . ALA A 1 165 ? 4.477 -10.32 -10.289 1 95.12 165 ALA A CA 1
ATOM 1166 C C . ALA A 1 165 ? 3.73 -10.953 -9.125 1 95.12 165 ALA A C 1
ATOM 1168 O O . ALA A 1 165 ? 3.203 -12.062 -9.242 1 95.12 165 ALA A O 1
ATOM 1169 N N . ALA A 1 166 ? 3.682 -10.242 -8.008 1 97.5 166 ALA A N 1
ATOM 1170 C CA . ALA A 1 166 ? 2.99 -10.75 -6.82 1 97.5 166 ALA A CA 1
ATOM 1171 C C . ALA A 1 166 ? 1.497 -10.914 -7.086 1 97.5 166 ALA A C 1
ATOM 1173 O O . ALA A 1 166 ? 0.893 -11.906 -6.684 1 97.5 166 ALA A O 1
ATOM 1174 N N . ALA A 1 167 ? 0.907 -9.953 -7.734 1 96.94 167 ALA A N 1
ATOM 1175 C CA . ALA A 1 167 ? -0.515 -10.031 -8.055 1 96.94 167 ALA A CA 1
ATOM 1176 C C . ALA A 1 167 ? -0.811 -11.25 -8.93 1 96.94 167 ALA A C 1
ATOM 1178 O O . ALA A 1 167 ? -1.782 -11.969 -8.688 1 96.94 167 ALA A O 1
ATOM 1179 N N . ALA A 1 168 ? 0.006 -11.469 -9.898 1 97.44 168 ALA A N 1
ATOM 1180 C CA . ALA A 1 168 ? -0.154 -12.609 -10.797 1 97.44 168 ALA A CA 1
ATOM 1181 C C . ALA A 1 168 ? -0.038 -13.93 -10.031 1 97.44 168 ALA A C 1
ATOM 1183 O O . ALA A 1 168 ? -0.821 -14.852 -10.258 1 97.44 168 ALA A O 1
ATOM 1184 N N . ALA A 1 169 ? 0.938 -14.031 -9.188 1 98.56 169 ALA A N 1
ATOM 1185 C CA . ALA A 1 169 ? 1.155 -15.242 -8.398 1 98.56 169 ALA A CA 1
ATOM 1186 C C . ALA A 1 169 ? -0.056 -15.555 -7.52 1 98.56 169 ALA A C 1
ATOM 1188 O O . ALA A 1 169 ? -0.516 -16.703 -7.469 1 98.56 169 ALA A O 1
ATOM 1189 N N . VAL A 1 170 ? -0.57 -14.547 -6.852 1 98.56 170 VAL A N 1
ATOM 1190 C CA . VAL A 1 170 ? -1.707 -14.742 -5.957 1 98.56 170 VAL A CA 1
ATOM 1191 C C . VAL A 1 170 ? -2.959 -15.055 -6.773 1 98.56 170 VAL A C 1
ATOM 1193 O O . VAL A 1 170 ? -3.799 -15.852 -6.355 1 98.56 170 VAL A O 1
ATOM 1196 N N . ALA A 1 171 ? -3.1 -14.406 -7.922 1 98 171 ALA A N 1
ATOM 1197 C CA . ALA A 1 171 ? -4.219 -14.727 -8.805 1 98 171 ALA A CA 1
ATOM 1198 C C . ALA A 1 171 ? -4.191 -16.203 -9.211 1 98 171 ALA A C 1
ATOM 1200 O O . ALA A 1 171 ? -5.223 -16.875 -9.172 1 98 171 ALA A O 1
ATOM 1201 N N . ARG A 1 172 ? -3.027 -16.672 -9.586 1 98.19 172 ARG A N 1
ATOM 1202 C CA . ARG A 1 172 ? -2.893 -18.078 -9.953 1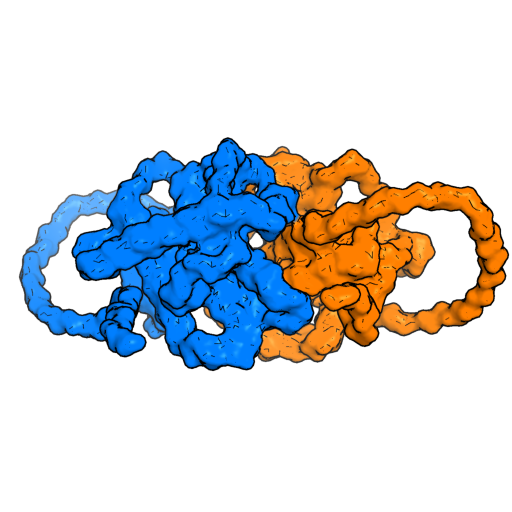 98.19 172 ARG A CA 1
ATOM 1203 C C . ARG A 1 172 ? -3.197 -18.984 -8.766 1 98.19 172 ARG A C 1
ATOM 1205 O O . ARG A 1 172 ? -3.852 -20.031 -8.922 1 98.19 172 ARG A O 1
ATOM 1212 N N . LEU A 1 173 ? -2.686 -18.672 -7.641 1 98.12 173 LEU A N 1
ATOM 1213 C CA . LEU A 1 173 ? -2.93 -19.422 -6.418 1 98.12 173 LEU A CA 1
ATOM 1214 C C . LEU A 1 173 ? -4.426 -19.594 -6.172 1 98.12 173 LEU A C 1
ATOM 1216 O O . LEU A 1 173 ? -4.879 -20.656 -5.766 1 98.12 173 LEU A O 1
ATOM 1220 N N . ASN A 1 174 ? -5.184 -18.516 -6.438 1 96.69 174 ASN A N 1
ATOM 1221 C CA . ASN A 1 174 ? -6.609 -18.484 -6.133 1 96.69 174 ASN A CA 1
ATOM 1222 C C . ASN A 1 174 ? -7.438 -19.078 -7.27 1 96.69 174 ASN A C 1
ATOM 1224 O O . ASN A 1 174 ? -8.664 -19.125 -7.188 1 96.69 174 ASN A O 1
ATOM 1228 N N . GLY A 1 175 ? -6.793 -19.438 -8.352 1 96.31 175 GLY A N 1
ATOM 1229 C CA . GLY A 1 175 ? -7.504 -20.047 -9.469 1 96.31 175 GLY A CA 1
ATOM 1230 C C . GLY A 1 175 ? -8.344 -19.062 -10.25 1 96.31 175 GLY A C 1
ATOM 1231 O O . GLY A 1 175 ? -9.438 -19.391 -10.719 1 96.31 175 GLY A O 1
ATOM 1232 N N . PHE A 1 176 ? -7.902 -17.844 -10.352 1 96.75 176 PHE A N 1
ATOM 1233 C CA . PHE A 1 176 ? -8.641 -16.812 -11.078 1 96.75 176 PHE A CA 1
ATOM 1234 C C . PHE A 1 176 ? -8.734 -17.156 -12.562 1 96.75 176 PHE A C 1
ATOM 1236 O O . PHE A 1 176 ? -7.816 -17.766 -13.117 1 96.75 176 PHE A O 1
ATOM 1243 N N . ASP A 1 177 ? -9.836 -16.719 -13.172 1 96.19 177 ASP A N 1
ATOM 1244 C CA . ASP A 1 177 ? -9.969 -16.859 -14.617 1 96.19 177 ASP A CA 1
ATOM 1245 C C . ASP A 1 177 ? -9.234 -15.719 -15.336 1 96.19 177 ASP A C 1
ATOM 1247 O O . ASP A 1 177 ? -8.539 -14.922 -14.703 1 96.19 177 ASP A O 1
ATOM 1251 N N . ASP A 1 178 ? -9.352 -15.688 -16.625 1 94.88 178 ASP A N 1
ATOM 1252 C CA . ASP A 1 178 ? -8.633 -14.719 -17.453 1 94.88 178 ASP A CA 1
ATOM 1253 C C . ASP A 1 178 ? -8.945 -13.289 -17.016 1 94.88 178 ASP A C 1
ATOM 1255 O O . ASP A 1 178 ? -8.031 -12.469 -16.859 1 94.88 178 ASP A O 1
ATOM 1259 N N . LEU A 1 179 ? -10.203 -13.078 -16.812 1 91.88 179 LEU A N 1
ATOM 1260 C CA . LEU A 1 179 ? -10.633 -11.711 -16.531 1 91.88 179 LEU A CA 1
ATOM 1261 C C . LEU A 1 179 ? -10.156 -11.258 -15.156 1 91.88 179 LEU A C 1
ATOM 1263 O O . LEU A 1 179 ? -9.633 -10.148 -15.008 1 91.88 179 LEU A O 1
ATOM 1267 N N . ALA A 1 180 ? -10.32 -12.102 -14.164 1 94.25 180 ALA A N 1
ATOM 1268 C CA . ALA A 1 180 ? -9.883 -11.75 -12.812 1 94.25 180 ALA A CA 1
ATOM 1269 C C . ALA A 1 180 ? -8.367 -11.625 -12.742 1 94.25 180 ALA A C 1
ATOM 1271 O O . ALA A 1 180 ? -7.844 -10.766 -12.031 1 94.25 180 ALA A O 1
ATOM 1272 N N . THR A 1 181 ? -7.703 -12.484 -13.469 1 96.06 181 THR A N 1
ATOM 1273 C CA . THR A 1 181 ? -6.246 -12.398 -13.539 1 96.06 181 THR A CA 1
ATOM 1274 C C . THR A 1 181 ? -5.812 -11.086 -14.18 1 96.06 181 THR A C 1
ATOM 1276 O O . THR A 1 181 ? -4.926 -10.398 -13.672 1 96.06 181 THR A O 1
ATOM 1279 N N . ARG A 1 182 ? -6.457 -10.719 -15.258 1 92.12 182 ARG A N 1
ATOM 1280 C CA . ARG A 1 182 ? -6.184 -9.453 -15.93 1 92.12 182 ARG A CA 1
ATOM 1281 C C . ARG A 1 182 ? -6.422 -8.273 -15 1 92.12 182 ARG A C 1
ATOM 1283 O O . ARG A 1 182 ? -5.602 -7.355 -14.922 1 92.12 182 ARG A O 1
ATOM 1290 N N . ASP A 1 183 ? -7.5 -8.344 -14.289 1 90.5 183 ASP A N 1
ATOM 1291 C CA . ASP A 1 183 ? -7.844 -7.266 -13.375 1 90.5 183 ASP A CA 1
ATOM 1292 C C . ASP A 1 183 ? -6.812 -7.141 -12.258 1 90.5 183 ASP A C 1
ATOM 1294 O O . ASP A 1 183 ? -6.441 -6.031 -11.867 1 90.5 183 ASP A O 1
ATOM 1298 N N . ALA A 1 184 ? -6.387 -8.258 -11.727 1 94.19 184 ALA A N 1
ATOM 1299 C CA . ALA A 1 184 ? -5.375 -8.25 -10.672 1 94.19 184 ALA A CA 1
ATOM 1300 C C . ALA A 1 184 ? -4.09 -7.582 -11.148 1 94.19 184 ALA A C 1
ATOM 1302 O O . ALA A 1 184 ? -3.541 -6.715 -10.469 1 94.19 184 ALA A O 1
ATOM 1303 N N . ILE A 1 185 ? -3.629 -7.957 -12.328 1 91.25 185 ILE A N 1
ATOM 1304 C CA . ILE A 1 185 ? -2.381 -7.43 -12.875 1 91.25 185 ILE A CA 1
ATOM 1305 C C . ILE A 1 185 ? -2.543 -5.945 -13.195 1 91.25 185 ILE A C 1
ATOM 1307 O O . ILE A 1 185 ? -1.661 -5.137 -12.898 1 91.25 185 ILE A O 1
ATOM 1311 N N . THR A 1 186 ? -3.656 -5.648 -13.734 1 85.81 186 THR A N 1
ATOM 1312 C CA . THR A 1 186 ? -3.918 -4.258 -14.094 1 85.81 186 THR A CA 1
ATOM 1313 C C . THR A 1 186 ? -3.998 -3.387 -12.836 1 85.81 186 THR A C 1
ATOM 1315 O O . THR A 1 186 ? -3.385 -2.32 -12.773 1 85.81 186 THR A O 1
ATOM 1318 N N . LEU A 1 187 ? -4.688 -3.803 -11.836 1 86.81 187 LEU A N 1
ATOM 1319 C CA . LEU A 1 187 ? -4.805 -3.047 -10.594 1 86.81 187 LEU A CA 1
ATOM 1320 C C . LEU A 1 187 ? -3.449 -2.92 -9.906 1 86.81 187 LEU A C 1
ATOM 1322 O O . LEU A 1 187 ? -3.16 -1.897 -9.281 1 86.81 187 LEU A O 1
ATOM 1326 N N . ALA A 1 188 ? -2.656 -3.924 -10.039 1 90.19 188 ALA A N 1
ATOM 1327 C CA . ALA A 1 188 ? -1.326 -3.906 -9.43 1 90.19 188 ALA A CA 1
ATOM 1328 C C . ALA A 1 188 ? -0.471 -2.785 -10.016 1 90.19 188 ALA A C 1
ATOM 1330 O O . ALA A 1 188 ? 0.429 -2.271 -9.352 1 90.19 188 ALA A O 1
ATOM 1331 N N . THR A 1 189 ? -0.711 -2.424 -11.25 1 82.81 189 THR A N 1
ATOM 1332 C CA . THR A 1 189 ? 0.002 -1.287 -11.82 1 82.81 189 THR A CA 1
ATOM 1333 C C . THR A 1 189 ? -0.274 -0.017 -11.023 1 82.81 189 THR A C 1
ATOM 1335 O O . THR A 1 189 ? 0.616 0.818 -10.844 1 82.81 189 THR A O 1
ATOM 1338 N N . SER A 1 190 ? -1.442 0.041 -10.453 1 77.81 190 SER A N 1
ATOM 1339 C CA . SER A 1 190 ? -1.84 1.202 -9.664 1 77.81 190 SER A CA 1
ATOM 1340 C C . SER A 1 190 ? -1.224 1.16 -8.273 1 77.81 190 SER A C 1
ATOM 1342 O O . SER A 1 190 ? -1.159 2.182 -7.586 1 77.81 190 SER A O 1
ATOM 1344 N N . PHE A 1 191 ? -0.847 0.02 -7.926 1 83.75 191 PHE A N 1
ATOM 1345 C CA . PHE A 1 191 ? -0.29 -0.141 -6.59 1 83.75 191 PHE A CA 1
ATOM 1346 C C . PHE A 1 191 ? 1.232 -0.2 -6.641 1 83.75 191 PHE A C 1
ATOM 1348 O O . PHE A 1 191 ? 1.89 -0.312 -5.602 1 83.75 191 PHE A O 1
ATOM 1355 N N . SER A 1 192 ? 1.676 -0.219 -7.824 1 76.19 192 SER A N 1
ATOM 1356 C CA . SER A 1 192 ? 3.127 -0.232 -7.977 1 76.19 192 SER A CA 1
ATOM 1357 C C . SER A 1 192 ? 3.736 1.105 -7.57 1 76.19 192 SER A C 1
ATOM 1359 O O . SER A 1 192 ? 3.162 2.162 -7.836 1 76.19 192 SER A O 1
ATOM 1361 N N . SER A 1 193 ? 4.555 0.989 -6.645 1 61.94 193 SER A N 1
ATOM 1362 C CA . SER A 1 193 ? 5.223 2.168 -6.102 1 61.94 193 SER A CA 1
ATOM 1363 C C . SER A 1 193 ? 6.691 2.201 -6.504 1 61.94 193 SER A C 1
ATOM 1365 O O . SER A 1 193 ? 7.215 1.229 -7.051 1 61.94 193 SER A O 1
ATOM 1367 N N . GLY A 1 194 ? 7.465 3.086 -6.453 1 52 194 GLY A N 1
ATOM 1368 C CA . GLY A 1 194 ? 8.906 3.145 -6.652 1 52 194 GLY A CA 1
ATOM 1369 C C . GLY A 1 194 ? 9.344 4.352 -7.457 1 52 194 GLY A C 1
ATOM 1370 O O . GLY A 1 194 ? 10.391 4.32 -8.109 1 52 194 GLY A O 1
ATOM 1371 N N . LEU A 1 195 ? 8.297 5.242 -7.691 1 44.41 195 LEU A N 1
ATOM 1372 C CA . LEU A 1 195 ? 8.734 6.312 -8.578 1 44.41 195 LEU A CA 1
ATOM 1373 C C . LEU A 1 195 ? 10.109 6.824 -8.18 1 44.41 195 LEU A C 1
ATOM 1375 O O . LEU A 1 195 ? 10.992 6.988 -9.031 1 44.41 195 LEU A O 1
ATOM 1379 N N . TRP A 1 196 ? 10.18 7.746 -7.16 1 39.94 196 TRP A N 1
ATOM 1380 C CA . TRP A 1 196 ? 11.289 8.695 -7.16 1 39.94 196 TRP A CA 1
ATOM 1381 C C . TRP A 1 196 ? 12.414 8.219 -6.246 1 39.94 196 TRP A C 1
ATOM 1383 O O . TRP A 1 196 ? 12.211 8.055 -5.039 1 39.94 196 TRP A O 1
ATOM 1393 N N . ALA A 1 197 ? 13.062 7.168 -6.703 1 40.28 197 ALA A N 1
ATOM 1394 C CA . ALA A 1 197 ? 14.336 6.766 -6.109 1 40.28 197 ALA A CA 1
ATOM 1395 C C . ALA A 1 197 ? 15.055 7.965 -5.496 1 40.28 197 ALA A C 1
ATOM 1397 O O . ALA A 1 197 ? 16.219 7.867 -5.121 1 40.28 197 ALA A O 1
ATOM 1398 N N . PHE A 1 198 ? 14.664 9.211 -5.68 1 35.22 198 PHE A N 1
ATOM 1399 C CA . PHE A 1 198 ? 15.727 10.172 -5.41 1 35.22 198 PHE A CA 1
ATOM 1400 C C . PHE A 1 198 ? 16.328 9.945 -4.027 1 35.22 198 PHE A C 1
ATOM 1402 O O . PHE A 1 198 ? 17.531 10.086 -3.84 1 35.22 198 PHE A O 1
ATOM 1409 N N . ILE A 1 199 ? 15.547 10.438 -3 1 35.84 199 ILE A N 1
ATOM 1410 C CA . ILE A 1 199 ? 16.25 11.203 -1.97 1 35.84 199 ILE A CA 1
ATOM 1411 C C . ILE A 1 199 ? 17.031 10.25 -1.07 1 35.84 199 ILE A C 1
ATOM 1413 O O . ILE A 1 199 ? 18.062 10.617 -0.515 1 35.84 199 ILE A O 1
ATOM 1417 N N . HIS A 1 200 ? 16.391 9.422 -0.189 1 40.38 200 HIS A N 1
ATOM 1418 C CA . HIS A 1 200 ? 17.172 9 0.972 1 40.38 200 HIS A CA 1
ATOM 1419 C C . HIS A 1 200 ? 18.125 7.875 0.607 1 40.38 200 HIS A C 1
ATOM 1421 O O . HIS A 1 200 ? 18.031 7.293 -0.475 1 40.38 200 HIS A O 1
ATOM 1427 N N . ASP A 1 201 ? 18.922 7.613 1.631 1 43.72 201 ASP A N 1
ATOM 1428 C CA . ASP A 1 201 ? 19.875 6.5 1.557 1 43.72 201 ASP A CA 1
ATOM 1429 C C . ASP A 1 201 ? 19.219 5.27 0.933 1 43.72 201 ASP A C 1
ATOM 1431 O O . ASP A 1 201 ? 18.234 4.738 1.468 1 43.72 201 ASP A O 1
ATOM 1435 N N . GLY A 1 202 ? 19.172 5.273 -0.436 1 52.12 202 GLY A N 1
ATOM 1436 C CA . GLY A 1 202 ? 18.734 4.301 -1.423 1 52.12 202 GLY A CA 1
ATOM 1437 C C . GLY A 1 202 ? 18.625 2.891 -0.871 1 52.12 202 GLY A C 1
ATOM 1438 O O . GLY A 1 202 ? 17.734 2.129 -1.256 1 52.12 202 GLY A O 1
ATOM 1439 N N . SER A 1 203 ? 19.453 2.643 0.217 1 55.56 203 SER A N 1
ATOM 1440 C CA . SER A 1 203 ? 19.531 1.241 0.613 1 55.56 203 SER A CA 1
ATOM 1441 C C . SER A 1 203 ? 18.344 0.842 1.475 1 55.56 203 SER A C 1
ATOM 1443 O O . SER A 1 203 ? 17.75 -0.229 1.283 1 55.56 203 SER A O 1
ATOM 1445 N N . GLN A 1 204 ? 17.875 1.694 2.43 1 64.88 204 GLN A N 1
ATOM 1446 C CA . GLN A 1 204 ? 16.766 1.348 3.314 1 64.88 204 GLN A CA 1
ATOM 1447 C C . GLN A 1 204 ? 15.438 1.372 2.566 1 64.88 204 GLN A C 1
ATOM 1449 O O . GLN A 1 204 ? 14.578 0.514 2.787 1 64.88 204 GLN A O 1
ATOM 1454 N N . ALA A 1 205 ? 15.398 2.195 1.611 1 66.62 205 ALA A N 1
ATOM 1455 C CA . ALA A 1 205 ? 14.172 2.342 0.83 1 66.62 205 ALA A CA 1
ATOM 1456 C C . ALA A 1 205 ? 13.93 1.114 -0.044 1 66.62 205 ALA A C 1
ATOM 1458 O O . ALA A 1 205 ? 12.789 0.677 -0.208 1 66.62 205 ALA A O 1
ATOM 1459 N N . LYS A 1 206 ? 15.031 0.516 -0.422 1 70.88 206 LYS A N 1
ATOM 1460 C CA . LYS A 1 206 ? 14.906 -0.644 -1.3 1 70.88 206 LYS A CA 1
ATOM 1461 C C . LYS A 1 206 ? 14.273 -1.821 -0.565 1 70.88 206 LYS A C 1
ATOM 1463 O O . LYS A 1 206 ? 13.484 -2.568 -1.146 1 70.88 206 LYS A O 1
ATOM 1468 N N . LYS A 1 207 ? 14.68 -1.961 0.712 1 78.94 207 LYS A N 1
ATOM 1469 C CA . LYS A 1 207 ? 14.148 -3.062 1.51 1 78.94 207 LYS A CA 1
ATOM 1470 C C . LYS A 1 207 ? 12.656 -2.879 1.775 1 78.94 207 LYS A C 1
ATOM 1472 O O . LYS A 1 207 ? 11.891 -3.836 1.688 1 78.94 207 LYS A O 1
ATOM 1477 N N . ILE A 1 208 ? 12.289 -1.686 1.904 1 86.31 208 ILE A N 1
ATOM 1478 C CA . ILE A 1 208 ? 10.891 -1.389 2.191 1 86.31 208 ILE A CA 1
ATOM 1479 C C . ILE A 1 208 ? 10.062 -1.528 0.916 1 86.31 208 ILE A C 1
ATOM 1481 O O . ILE A 1 208 ? 8.914 -1.975 0.96 1 86.31 208 ILE A O 1
ATOM 1485 N N . HIS A 1 209 ? 10.711 -1.335 -0.204 1 85.19 209 HIS A N 1
ATOM 1486 C CA . HIS A 1 209 ? 10.016 -1.425 -1.479 1 85.19 209 HIS A CA 1
ATOM 1487 C C . HIS A 1 209 ? 9.594 -2.859 -1.777 1 85.19 209 HIS A C 1
ATOM 1489 O O . HIS A 1 209 ? 8.508 -3.094 -2.32 1 85.19 209 HIS A O 1
ATOM 1495 N N . ALA A 1 210 ? 10.477 -3.775 -1.399 1 88.88 210 ALA A N 1
ATOM 1496 C CA . ALA A 1 210 ? 10.125 -5.176 -1.622 1 88.88 210 ALA A CA 1
ATOM 1497 C C . ALA A 1 210 ? 8.883 -5.566 -0.823 1 88.88 210 ALA A C 1
ATOM 1499 O O . ALA A 1 210 ? 7.965 -6.191 -1.357 1 88.88 210 ALA A O 1
ATOM 1500 N N . GLY A 1 211 ? 8.891 -5.184 0.424 1 93.38 211 GLY A N 1
ATOM 1501 C CA . GLY A 1 211 ? 7.727 -5.449 1.257 1 93.38 211 GLY A CA 1
ATOM 1502 C C . GLY A 1 211 ? 6.465 -4.773 0.756 1 93.38 211 GLY A C 1
ATOM 1503 O O . GLY A 1 211 ? 5.398 -5.391 0.708 1 93.38 211 GLY A O 1
ATOM 1504 N N . ARG A 1 212 ? 6.59 -3.535 0.369 1 92.69 212 ARG A N 1
ATOM 1505 C CA . ARG A 1 212 ? 5.445 -2.781 -0.135 1 92.69 212 ARG A CA 1
ATOM 1506 C C . ARG A 1 212 ? 4.906 -3.398 -1.42 1 92.69 212 ARG A C 1
ATOM 1508 O O . ARG A 1 212 ? 3.691 -3.471 -1.615 1 92.69 212 ARG A O 1
ATOM 1515 N N . ALA A 1 213 ? 5.801 -3.812 -2.277 1 92 213 ALA A N 1
ATOM 1516 C CA . ALA A 1 213 ? 5.395 -4.465 -3.52 1 92 213 ALA A CA 1
ATOM 1517 C C . ALA A 1 213 ? 4.641 -5.762 -3.234 1 92 213 ALA A C 1
ATOM 1519 O O . ALA A 1 213 ? 3.627 -6.051 -3.875 1 92 213 ALA A O 1
ATOM 1520 N N . ALA A 1 214 ? 5.125 -6.574 -2.287 1 96 214 ALA A N 1
ATOM 1521 C CA . ALA A 1 214 ? 4.461 -7.816 -1.903 1 96 214 ALA A CA 1
ATOM 1522 C C . ALA A 1 214 ? 3.051 -7.543 -1.385 1 96 214 ALA A C 1
ATOM 1524 O O . ALA A 1 214 ? 2.088 -8.172 -1.827 1 96 214 ALA A O 1
ATOM 1525 N N . GLU A 1 215 ? 2.988 -6.598 -0.486 1 96.38 215 GLU A N 1
ATOM 1526 C CA . GLU A 1 215 ? 1.711 -6.199 0.097 1 96.38 215 GLU A CA 1
ATOM 1527 C C . GLU A 1 215 ? 0.76 -5.664 -0.969 1 96.38 215 GLU A C 1
ATOM 1529 O O . GLU A 1 215 ? -0.427 -5.996 -0.974 1 96.38 215 GLU A O 1
ATOM 1534 N N . GLY A 1 216 ? 1.239 -4.895 -1.838 1 94.12 216 GLY A N 1
ATOM 1535 C CA . GLY A 1 216 ? 0.435 -4.305 -2.896 1 94.12 216 GLY A CA 1
ATOM 1536 C C . GLY A 1 216 ? -0.091 -5.328 -3.885 1 94.12 216 GLY A C 1
ATOM 1537 O O . GLY A 1 216 ? -1.231 -5.23 -4.344 1 94.12 216 GLY A O 1
ATOM 1538 N N . GLY A 1 217 ? 0.771 -6.215 -4.301 1 95.75 217 GLY A N 1
ATOM 1539 C CA . GLY A 1 217 ? 0.318 -7.277 -5.184 1 95.75 217 GLY A CA 1
ATOM 1540 C C . GLY A 1 217 ? -0.779 -8.133 -4.574 1 95.75 217 GLY A C 1
ATOM 1541 O O . GLY A 1 217 ? -1.755 -8.469 -5.25 1 95.75 217 GLY A O 1
ATOM 1542 N N . LEU A 1 218 ? -0.606 -8.508 -3.34 1 97.56 218 LEU A N 1
ATOM 1543 C CA . LEU A 1 218 ? -1.636 -9.25 -2.625 1 97.56 218 LEU A CA 1
ATOM 1544 C C . LEU A 1 218 ? -2.951 -8.484 -2.6 1 97.56 218 LEU A C 1
ATOM 1546 O O . LEU A 1 218 ? -4.012 -9.047 -2.875 1 97.56 218 LEU A O 1
ATOM 1550 N N . LEU A 1 219 ? -2.867 -7.199 -2.283 1 95.75 219 LEU A N 1
ATOM 1551 C CA . LEU A 1 219 ? -4.059 -6.359 -2.213 1 95.75 219 LEU A CA 1
ATOM 1552 C C . LEU A 1 219 ? -4.742 -6.273 -3.574 1 95.75 219 LEU A C 1
ATOM 1554 O O . LEU A 1 219 ? -5.969 -6.371 -3.664 1 95.75 219 LEU A O 1
ATOM 1558 N N . ALA A 1 220 ? -3.961 -6.102 -4.609 1 93.88 220 ALA A N 1
ATOM 1559 C CA . ALA A 1 220 ? -4.516 -6.027 -5.957 1 93.88 220 ALA A CA 1
ATOM 1560 C C . ALA A 1 220 ? -5.281 -7.301 -6.309 1 93.88 220 ALA A C 1
ATOM 1562 O O . ALA A 1 220 ? -6.379 -7.238 -6.863 1 93.88 220 ALA A O 1
ATOM 1563 N N . ALA A 1 221 ? -4.723 -8.438 -6.016 1 96.5 221 ALA A N 1
ATOM 1564 C CA . ALA A 1 221 ? -5.387 -9.711 -6.281 1 96.5 221 ALA A CA 1
ATOM 1565 C C . ALA A 1 221 ? -6.676 -9.836 -5.48 1 96.5 221 ALA A C 1
ATOM 1567 O O . ALA A 1 221 ? -7.68 -10.344 -5.984 1 96.5 221 ALA A O 1
ATOM 1568 N N . ARG A 1 222 ? -6.656 -9.352 -4.273 1 95.25 222 ARG A N 1
ATOM 1569 C CA . ARG A 1 222 ? -7.863 -9.414 -3.455 1 95.25 222 ARG A CA 1
ATOM 1570 C C . ARG A 1 222 ? -8.977 -8.562 -4.062 1 95.25 222 ARG A C 1
ATOM 1572 O O . ARG A 1 222 ? -10.125 -9.008 -4.145 1 95.25 222 ARG A O 1
ATOM 1579 N N . PHE A 1 223 ? -8.617 -7.34 -4.461 1 93.31 223 PHE A N 1
ATOM 1580 C CA . PHE A 1 223 ? -9.602 -6.477 -5.094 1 93.31 223 PHE A CA 1
ATOM 1581 C C . PHE A 1 223 ? -10.18 -7.137 -6.34 1 93.31 223 PHE A C 1
ATOM 1583 O O . PHE A 1 223 ? -11.398 -7.121 -6.551 1 93.31 223 PHE A O 1
ATOM 1590 N N . ALA A 1 224 ? -9.336 -7.711 -7.129 1 92.75 224 ALA A N 1
ATOM 1591 C CA . ALA A 1 224 ? -9.766 -8.352 -8.367 1 92.75 224 ALA A CA 1
ATOM 1592 C C . ALA A 1 224 ? -10.703 -9.523 -8.086 1 92.75 224 ALA A C 1
ATOM 1594 O O . ALA A 1 224 ? -11.641 -9.781 -8.844 1 92.75 224 ALA A O 1
ATOM 1595 N N . GLY A 1 225 ? -10.422 -10.25 -7.07 1 92 225 GLY A N 1
ATOM 1596 C CA . GLY A 1 225 ? -11.25 -11.383 -6.695 1 92 225 GLY A CA 1
ATOM 1597 C C . GLY A 1 225 ? -12.625 -10.984 -6.199 1 92 225 GLY A C 1
ATOM 1598 O O . GLY A 1 225 ? -13.586 -11.75 -6.312 1 92 225 GLY A O 1
ATOM 1599 N N . GLU A 1 226 ? -12.719 -9.781 -5.598 1 86.88 226 GLU A N 1
ATOM 1600 C CA . GLU A 1 226 ? -13.992 -9.32 -5.051 1 86.88 226 GLU A CA 1
ATOM 1601 C C . GLU A 1 226 ? -14.828 -8.617 -6.117 1 86.88 226 GLU A C 1
ATOM 1603 O O . GLU A 1 226 ? -16.047 -8.477 -5.969 1 86.88 226 GLU A O 1
ATOM 1608 N N . ALA A 1 227 ? -14.25 -7.789 -7.109 1 65.88 227 ALA A N 1
ATOM 1609 C CA . ALA A 1 227 ? -14.984 -7.102 -8.172 1 65.88 227 ALA A CA 1
ATOM 1610 C C . ALA A 1 227 ? -15.719 -8.094 -9.062 1 65.88 227 ALA A C 1
ATOM 1612 O O . ALA A 1 227 ? -16.531 -7.707 -9.898 1 65.88 227 ALA A O 1
ATOM 1613 N N . LEU A 1 228 ? -15.438 -9.383 -9.234 1 48.59 228 LEU A N 1
ATOM 1614 C CA . LEU A 1 228 ? -16.016 -10.359 -10.148 1 48.59 228 LEU A CA 1
ATOM 1615 C C . LEU A 1 228 ? -17.5 -10.547 -9.875 1 48.59 228 LEU A C 1
ATOM 1617 O O . LEU A 1 228 ? -17.906 -10.742 -8.727 1 48.59 228 LEU A O 1
ATOM 1621 N N . PRO A 1 229 ? -18.312 -9.953 -10.625 1 43.41 229 PRO A N 1
ATOM 1622 C CA . PRO A 1 229 ? -19.641 -10.578 -10.555 1 43.41 229 PRO A CA 1
ATOM 1623 C C . PRO A 1 229 ? -19.562 -12.102 -10.391 1 43.41 229 PRO A C 1
ATOM 1625 O O . PRO A 1 229 ? -18.688 -12.742 -10.984 1 43.41 229 PRO A O 1
ATOM 1628 N N . ALA A 1 230 ? -20.016 -12.688 -9.328 1 38.38 230 ALA A N 1
ATOM 1629 C CA . ALA A 1 230 ? -20.125 -14.141 -9.273 1 38.38 230 ALA A CA 1
ATOM 1630 C C . ALA A 1 230 ? -20.688 -14.703 -10.578 1 38.38 230 ALA A C 1
ATOM 1632 O O . ALA A 1 230 ? -21.625 -14.148 -11.148 1 38.38 230 ALA A O 1
ATOM 1633 N N . PRO A 1 231 ? -20.031 -15.461 -11.367 1 33.19 231 PRO A N 1
ATOM 1634 C CA . PRO A 1 231 ? -20.75 -16.094 -12.469 1 33.19 231 PRO A CA 1
ATOM 1635 C C . PRO A 1 231 ? -22.109 -16.641 -12.047 1 33.19 231 PRO A C 1
ATOM 1637 O O . PRO A 1 231 ? -22.312 -16.984 -10.883 1 33.19 231 PRO A O 1
ATOM 1640 N N . PRO A 1 232 ? -23.219 -16.281 -12.703 1 31.42 232 PRO A N 1
ATOM 1641 C CA . PRO A 1 232 ? -24.359 -17.156 -12.461 1 31.42 232 PRO A CA 1
ATOM 1642 C C . PRO A 1 232 ? -23.969 -18.641 -12.469 1 31.42 232 PRO A C 1
ATOM 1644 O O . PRO A 1 232 ? -23.062 -19.047 -13.195 1 31.42 232 PRO A O 1
ATOM 1647 N N . ARG A 1 233 ? -24.078 -19.406 -11.43 1 32.12 233 ARG A N 1
ATOM 1648 C CA . ARG A 1 233 ? -24.016 -20.859 -11.477 1 32.12 233 ARG A CA 1
ATOM 1649 C C . ARG A 1 233 ? -24.734 -21.406 -12.719 1 32.12 233 ARG A C 1
ATOM 1651 O O . ARG A 1 233 ? -25.953 -21.375 -12.797 1 32.12 233 ARG A O 1
ATOM 1658 N N . SER A 1 234 ? -24.359 -21.25 -13.969 1 29.62 234 SER A N 1
ATOM 1659 C CA . SER A 1 234 ? -24.938 -22.109 -14.992 1 29.62 234 SER A CA 1
ATOM 1660 C C . SER A 1 234 ? -24.938 -23.562 -14.547 1 29.62 234 SER A C 1
ATOM 1662 O O . SER A 1 234 ? -23.984 -24.031 -13.922 1 29.62 234 SER A O 1
ATOM 1664 N N . SER A 1 235 ? -26.141 -24.219 -14.508 1 29.55 235 SER A N 1
ATOM 1665 C CA . SER A 1 235 ? -26.453 -25.641 -14.602 1 29.55 235 SER A CA 1
ATOM 1666 C C . SER A 1 235 ? -25.688 -26.297 -15.742 1 29.55 235 SER A C 1
ATOM 1668 O O . SER A 1 235 ? -25.969 -26.031 -16.922 1 29.55 235 SER A O 1
ATOM 1670 N N . MET A 1 236 ? -24.453 -26.406 -15.758 1 26.8 236 MET A N 1
ATOM 1671 C CA . MET A 1 236 ? -23.812 -27.391 -16.641 1 26.8 236 MET A CA 1
ATOM 1672 C C . MET A 1 236 ? -24.625 -28.688 -16.688 1 26.8 236 MET A C 1
ATOM 1674 O O . MET A 1 236 ? -24.641 -29.438 -15.711 1 26.8 236 MET A O 1
ATOM 1678 N N . THR A 1 237 ? -25.797 -28.641 -17.391 1 25.22 237 THR A N 1
ATOM 1679 C CA . THR A 1 237 ? -26.297 -29.875 -17.984 1 25.22 237 THR A CA 1
ATOM 1680 C C . THR A 1 237 ? -25.172 -30.672 -18.625 1 25.22 237 THR A C 1
ATOM 1682 O O . THR A 1 237 ? -24.109 -30.109 -18.922 1 25.22 237 THR A O 1
ATOM 1685 N N . SER A 1 238 ? -25.484 -32.062 -19.219 1 24.33 238 SER A N 1
ATOM 1686 C CA . SER A 1 238 ? -24.922 -33.375 -19.531 1 24.33 238 SER A CA 1
ATOM 1687 C C . SER A 1 238 ? -24.062 -33.312 -20.797 1 24.33 238 SER A C 1
ATOM 1689 O O . SER A 1 238 ? -23.391 -34.281 -21.141 1 24.33 238 SER A O 1
ATOM 1691 N N . GLY A 1 239 ? -24.5 -32.469 -21.844 1 22.11 239 GLY A N 1
ATOM 1692 C CA . GLY A 1 239 ? -24.359 -33.188 -23.109 1 22.11 239 GLY A CA 1
ATOM 1693 C C . GLY A 1 239 ? -22.938 -33.531 -23.438 1 22.11 239 GLY A C 1
ATOM 1694 O O . GLY A 1 239 ? -22.5 -34.656 -23.188 1 22.11 239 GLY A O 1
ATOM 1695 N N . ALA A 1 240 ? -22.438 -33.031 -24.766 1 22.78 240 ALA A N 1
ATOM 1696 C CA . ALA A 1 240 ? -21.781 -33.688 -25.906 1 22.78 240 ALA A CA 1
ATOM 1697 C C . 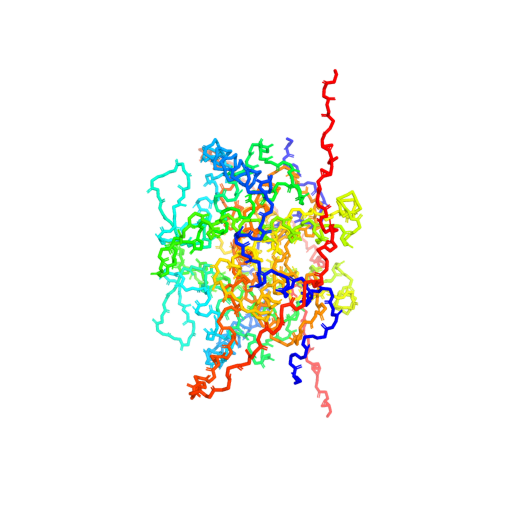ALA A 1 240 ? -20.281 -33.812 -25.656 1 22.78 240 ALA A C 1
ATOM 1699 O O . ALA A 1 240 ? -19.656 -32.938 -25.094 1 22.78 240 ALA A O 1
ATOM 1700 N N . ALA A 1 241 ? -19.828 -35.094 -25.734 1 23.36 241 ALA A N 1
ATOM 1701 C CA . ALA A 1 241 ? -18.594 -35.875 -25.844 1 23.36 241 ALA A CA 1
ATOM 1702 C C . ALA A 1 241 ? -17.672 -35.312 -26.906 1 23.36 241 ALA A C 1
ATOM 1704 O O . ALA A 1 241 ? -17.938 -35.438 -28.109 1 23.36 241 ALA A O 1
ATOM 1705 N N . PHE A 1 242 ? -17.344 -33.969 -26.844 1 20.92 242 PHE A N 1
ATOM 1706 C CA . PHE A 1 242 ? -16.406 -33.531 -27.875 1 20.92 242 PHE A CA 1
ATOM 1707 C C . PHE A 1 242 ? -15.328 -34.594 -28.109 1 20.92 242 PHE A C 1
ATOM 1709 O O . PHE A 1 242 ? -14.656 -35 -27.156 1 20.92 242 PHE A O 1
ATOM 1716 N N . SER A 1 243 ? -15.516 -35.312 -29.234 1 22.14 243 SER A N 1
ATOM 1717 C CA . SER A 1 243 ? -14.586 -36.156 -29.984 1 22.14 243 SER A CA 1
ATOM 1718 C C . SER A 1 243 ? -13.195 -35.531 -30.047 1 22.14 243 SER A C 1
ATOM 1720 O O . SER A 1 243 ? -13.062 -34.281 -30.047 1 22.14 243 SER A O 1
ATOM 1722 N N . GLY A 1 244 ? -12.07 -36.375 -29.938 1 22.19 244 GLY A N 1
ATOM 1723 C CA . GLY A 1 244 ? -10.68 -36.531 -29.562 1 22.19 244 GLY A CA 1
ATOM 1724 C C . GLY A 1 244 ? -9.719 -35.875 -30.547 1 22.19 244 GLY A C 1
ATOM 1725 O O . GLY A 1 244 ? -8.508 -36.125 -30.5 1 22.19 244 GLY A O 1
ATOM 1726 N N . ARG A 1 245 ? -10.18 -35.344 -31.75 1 21.08 245 ARG A N 1
ATOM 1727 C CA . ARG A 1 245 ? -9.055 -35.469 -32.656 1 21.08 245 ARG A CA 1
ATOM 1728 C C . ARG A 1 245 ? -7.895 -34.562 -32.219 1 21.08 245 ARG A C 1
ATOM 1730 O O . ARG A 1 245 ? -8.102 -33.406 -31.875 1 21.08 245 ARG A O 1
ATOM 1737 N N . SER A 1 246 ? -6.648 -35.188 -32.219 1 22.38 246 SER A N 1
ATOM 1738 C CA . SER A 1 246 ? -5.297 -35.062 -31.688 1 22.38 246 SER A CA 1
ATOM 1739 C C . SER A 1 246 ? -4.531 -33.938 -32.375 1 22.38 246 SER A C 1
ATOM 1741 O O . SER A 1 246 ? -3.314 -33.812 -32.219 1 22.38 246 SER A O 1
ATOM 1743 N N . THR A 1 247 ? -5.113 -33.219 -33.312 1 22.98 247 THR A N 1
ATOM 1744 C CA . THR A 1 247 ? -4.023 -32.781 -34.188 1 22.98 247 THR A CA 1
ATOM 1745 C C . THR A 1 247 ? -2.992 -31.984 -33.406 1 22.98 247 THR A C 1
ATOM 1747 O O . THR A 1 247 ? -3.348 -31.25 -32.5 1 22.98 247 THR A O 1
ATOM 1750 N N . ARG A 1 248 ? -1.668 -32.031 -33.875 1 22.7 248 ARG A N 1
ATOM 1751 C CA . ARG A 1 248 ? -0.277 -32.031 -33.438 1 22.7 248 ARG A CA 1
ATOM 1752 C C . ARG A 1 248 ? 0.132 -30.609 -33 1 22.7 248 ARG A C 1
ATOM 1754 O O . ARG A 1 248 ? -0.567 -29.641 -33.281 1 22.7 248 ARG A O 1
ATOM 1761 N N . THR A 1 249 ? 1.434 -30.094 -33.469 1 21.14 249 THR A N 1
ATOM 1762 C CA . THR A 1 249 ? 2.715 -30 -32.781 1 21.14 249 THR A CA 1
ATOM 1763 C C . THR A 1 249 ? 3.029 -28.547 -32.406 1 21.14 249 THR A C 1
ATOM 1765 O O . THR A 1 249 ? 3.525 -28.266 -31.328 1 21.14 249 THR A O 1
ATOM 1768 N N . PRO A 1 250 ? 2.842 -27.484 -33.281 1 25.97 250 PRO A N 1
ATOM 1769 C CA . PRO A 1 250 ? 4.074 -26.688 -33.312 1 25.97 250 PRO A CA 1
ATOM 1770 C C . PRO A 1 250 ? 4.25 -25.828 -32.062 1 25.97 250 PRO A C 1
ATOM 1772 O O . PRO A 1 250 ? 3.355 -25.062 -31.703 1 25.97 250 PRO A O 1
ATOM 1775 N N . ALA A 1 251 ? 4.973 -26.25 -31.031 1 28.66 251 ALA A N 1
ATOM 1776 C CA . ALA A 1 251 ? 5.559 -25.781 -29.781 1 28.66 251 ALA A CA 1
ATOM 1777 C C . ALA A 1 251 ? 6.254 -24.438 -29.969 1 28.66 251 ALA A C 1
ATOM 1779 O O . ALA A 1 251 ? 7.352 -24.359 -30.531 1 28.66 251 ALA A O 1
ATOM 1780 N N . SER A 1 252 ? 5.629 -23.141 -30.25 1 26.19 252 SER A N 1
ATOM 1781 C CA . SER A 1 252 ? 5.805 -21.703 -30.156 1 26.19 252 SER A CA 1
ATOM 1782 C C . SER A 1 252 ? 6.504 -21.312 -28.844 1 26.19 252 SER A C 1
ATOM 1784 O O . SER A 1 252 ? 6.438 -22.047 -27.859 1 26.19 252 SER A O 1
ATOM 1786 N N . ARG A 1 253 ? 7.125 -19.969 -28.891 1 32.44 253 ARG A N 1
ATOM 1787 C CA . ARG A 1 253 ? 8.164 -19.172 -28.25 1 32.44 253 ARG A CA 1
ATOM 1788 C C . ARG A 1 253 ? 7.855 -18.969 -26.766 1 32.44 253 ARG A C 1
ATOM 1790 O O . ARG A 1 253 ? 6.914 -18.25 -26.422 1 32.44 253 ARG A O 1
ATOM 1797 N N . ARG A 1 254 ? 8.195 -19.656 -25.688 1 30.09 254 ARG A N 1
ATOM 1798 C CA . ARG A 1 254 ? 8.492 -20.281 -24.406 1 30.09 254 ARG A CA 1
ATOM 1799 C C . ARG A 1 254 ? 9.016 -19.266 -23.406 1 30.09 254 ARG A C 1
ATOM 1801 O O . ARG A 1 254 ? 10.078 -18.672 -23.609 1 30.09 254 ARG A O 1
ATOM 1808 N N . SER A 1 255 ? 8.297 -18.406 -22.844 1 32.88 255 SER A N 1
ATOM 1809 C CA . SER A 1 255 ? 8.93 -17.625 -21.797 1 32.88 255 SER A CA 1
ATOM 1810 C C . SER A 1 255 ? 9.469 -18.516 -20.672 1 32.88 255 SER A C 1
ATOM 1812 O O . SER A 1 255 ? 10.25 -18.062 -19.844 1 32.88 255 SER A O 1
ATOM 1814 N N . TYR A 1 256 ? 9.414 -19.719 -20.125 1 31.48 256 TYR A N 1
ATOM 1815 C CA . TYR A 1 256 ? 9.406 -19.891 -18.688 1 31.48 256 TYR A CA 1
ATOM 1816 C C . TYR A 1 256 ? 10.703 -19.375 -18.062 1 31.48 256 TYR A C 1
ATOM 1818 O O . TYR A 1 256 ? 11.758 -19.438 -18.688 1 31.48 256 TYR A O 1
ATOM 1826 N N . ALA A 1 257 ? 11.344 -19.141 -16.781 1 37.19 257 ALA A N 1
ATOM 1827 C CA . ALA A 1 257 ? 12.297 -18.312 -16.062 1 37.19 257 ALA A CA 1
ATOM 1828 C C . ALA A 1 257 ? 13.719 -18.562 -16.547 1 37.19 257 ALA A C 1
ATOM 1830 O O . ALA A 1 257 ? 14.234 -19.672 -16.438 1 37.19 257 ALA A O 1
ATOM 1831 N N . ARG A 1 258 ? 14.391 -17.922 -17.656 1 31.84 258 ARG A N 1
ATOM 1832 C CA . ARG A 1 258 ? 15.578 -18.078 -18.5 1 31.84 258 ARG A CA 1
ATOM 1833 C C . ARG A 1 258 ? 16.672 -18.844 -17.781 1 31.84 258 ARG A C 1
ATOM 1835 O O . ARG A 1 258 ? 16.953 -18.562 -16.609 1 31.84 258 ARG A O 1
ATOM 1842 N N . ASP A 1 259 ? 17.609 -19.766 -18.391 1 27.55 259 ASP A N 1
ATOM 1843 C CA . ASP A 1 259 ? 18.516 -20.859 -18.062 1 27.55 259 ASP A CA 1
ATOM 1844 C C . ASP A 1 259 ? 19.609 -20.406 -17.109 1 27.55 259 ASP A C 1
ATOM 1846 O O . ASP A 1 259 ? 19.609 -19.266 -16.656 1 27.55 259 ASP A O 1
ATOM 1850 N N . SER A 1 260 ? 21.188 -20.5 -17.672 1 24.83 260 SER A N 1
ATOM 1851 C CA . SER A 1 260 ? 22.531 -21.016 -17.438 1 24.83 260 SER A CA 1
ATOM 1852 C C . SER A 1 260 ? 23.391 -20.031 -16.656 1 24.83 260 SER A C 1
ATOM 1854 O O . SER A 1 260 ? 23.438 -18.844 -16.984 1 24.83 260 SER A O 1
ATOM 1856 N N . ALA A 1 261 ? 24.109 -20.359 -15.461 1 27.8 261 ALA A N 1
ATOM 1857 C CA . ALA A 1 261 ? 25.312 -19.875 -14.789 1 27.8 261 ALA A CA 1
ATOM 1858 C C . ALA A 1 261 ? 26.484 -19.781 -15.758 1 27.8 261 ALA A C 1
ATOM 1860 O O . ALA A 1 261 ? 27.375 -20.641 -15.75 1 27.8 261 ALA A O 1
ATOM 1861 N N . LYS A 1 262 ? 26.844 -19.703 -16.984 1 26.33 262 LYS A N 1
ATOM 1862 C CA . LYS A 1 262 ? 27.984 -20.5 -17.391 1 26.33 262 LYS A CA 1
ATOM 1863 C C . LYS A 1 262 ? 29.031 -20.594 -16.281 1 26.33 262 LYS A C 1
ATOM 1865 O O . LYS A 1 262 ? 29.125 -19.703 -15.445 1 26.33 262 LYS A O 1
ATOM 1870 N N . THR A 1 263 ? 30.266 -21.609 -16.203 1 22.33 263 THR A N 1
ATOM 1871 C CA . THR A 1 263 ? 31.422 -22.391 -15.789 1 22.33 263 THR A CA 1
ATOM 1872 C C . THR A 1 263 ? 32.625 -21.469 -15.531 1 22.33 263 THR A C 1
ATOM 1874 O O . THR A 1 263 ? 33.625 -21.906 -14.953 1 22.33 263 THR A O 1
ATOM 1877 N N . GLY A 1 264 ? 33.188 -20.625 -16.484 1 18.89 264 GLY A N 1
ATOM 1878 C CA . GLY A 1 264 ? 34.594 -20.391 -16.125 1 18.89 264 GLY A CA 1
ATOM 1879 C C . GLY A 1 264 ? 34.75 -19.703 -14.789 1 18.89 264 GLY A C 1
ATOM 1880 O O . GLY A 1 264 ? 35.5 -20.172 -13.938 1 18.89 264 GLY A O 1
ATOM 1881 N N . ARG A 1 265 ? 35.906 -18.984 -14.93 1 15.98 265 ARG A N 1
ATOM 1882 C CA . ARG A 1 265 ? 37.344 -19.312 -14.812 1 15.98 265 ARG A CA 1
ATOM 1883 C C . ARG A 1 265 ? 37.875 -18.969 -13.422 1 15.98 265 ARG A C 1
ATOM 1885 O O . ARG A 1 265 ? 37.5 -17.938 -12.859 1 15.98 265 ARG A O 1
ATOM 1892 N N . MET B 1 1 ? 26.281 10 7.449 1 27.31 1 MET B N 1
ATOM 1893 C CA . MET B 1 1 ? 26.25 11.406 7.066 1 27.31 1 MET B CA 1
ATOM 1894 C C . MET B 1 1 ? 25.25 12.188 7.906 1 27.31 1 MET B C 1
ATOM 1896 O O . MET B 1 1 ? 24.156 11.68 8.211 1 27.31 1 MET B O 1
ATOM 1900 N N . PRO B 1 2 ? 25.656 13.102 8.633 1 29.31 2 PRO B N 1
ATOM 1901 C CA . PRO B 1 2 ? 24.703 13.898 9.414 1 29.31 2 PRO B CA 1
ATOM 1902 C C . PRO B 1 2 ? 23.453 14.266 8.625 1 29.31 2 PRO B C 1
ATOM 1904 O O . PRO B 1 2 ? 23.531 14.508 7.414 1 29.31 2 PRO B O 1
ATOM 1907 N N . ARG B 1 3 ? 22.312 13.719 8.93 1 40.97 3 ARG B N 1
ATOM 1908 C CA . ARG B 1 3 ? 21.047 14.172 8.367 1 40.97 3 ARG B CA 1
ATOM 1909 C C . ARG B 1 3 ? 20.984 15.688 8.266 1 40.97 3 ARG B C 1
ATOM 1911 O O . ARG B 1 3 ? 20.656 16.375 9.25 1 40.97 3 ARG B O 1
ATOM 1918 N N . VAL B 1 4 ? 22.062 16.203 7.832 1 36.91 4 VAL B N 1
ATOM 1919 C CA . VAL B 1 4 ? 22.078 17.656 7.703 1 36.91 4 VAL B CA 1
ATOM 1920 C C . VAL B 1 4 ? 20.844 18.109 6.93 1 36.91 4 VAL B C 1
ATOM 1922 O O . VAL B 1 4 ? 20.547 17.578 5.855 1 36.91 4 VAL B O 1
ATOM 1925 N N . ALA B 1 5 ? 19.797 18.562 7.625 1 45.59 5 ALA B N 1
ATOM 1926 C CA . ALA B 1 5 ? 18.656 19.219 6.992 1 45.59 5 ALA B CA 1
ATOM 1927 C C . ALA B 1 5 ? 19.109 20.109 5.836 1 45.59 5 ALA B C 1
ATOM 1929 O O . ALA B 1 5 ? 19.625 21.203 6.051 1 45.59 5 ALA B O 1
ATOM 1930 N N . ALA B 1 6 ? 19.781 19.562 4.836 1 48.59 6 ALA B N 1
ATOM 1931 C CA . ALA B 1 6 ? 20.141 20.359 3.664 1 48.59 6 ALA B CA 1
ATOM 1932 C C . ALA B 1 6 ? 18.922 21.078 3.088 1 48.59 6 ALA B C 1
ATOM 1934 O O . ALA B 1 6 ? 17.781 20.703 3.373 1 48.59 6 ALA B O 1
ATOM 1935 N N . ASP B 1 7 ? 19.047 22.359 2.586 1 60.09 7 ASP B N 1
ATOM 1936 C CA . ASP B 1 7 ? 18.234 23.438 2.01 1 60.09 7 ASP B CA 1
ATOM 1937 C C . ASP B 1 7 ? 17.328 22.891 0.91 1 60.09 7 ASP B C 1
ATOM 1939 O O . ASP B 1 7 ? 16.875 23.641 0.041 1 60.09 7 ASP B O 1
ATOM 1943 N N . ALA B 1 8 ? 16.953 21.656 1.077 1 73.75 8 ALA B N 1
ATOM 1944 C CA . ALA B 1 8 ? 16.078 21.141 0.033 1 73.75 8 ALA B CA 1
ATOM 1945 C C . ALA B 1 8 ? 14.617 21.5 0.319 1 73.75 8 ALA B C 1
ATOM 1947 O O . ALA B 1 8 ? 14.25 21.75 1.469 1 73.75 8 ALA B O 1
ATOM 1948 N N . PRO B 1 9 ? 13.844 21.688 -0.634 1 80.56 9 PRO B N 1
ATOM 1949 C CA . PRO B 1 9 ? 12.438 22.062 -0.485 1 80.56 9 PRO B CA 1
ATOM 1950 C C . PRO B 1 9 ? 11.695 21.188 0.524 1 80.56 9 PRO B C 1
ATOM 1952 O O . PRO B 1 9 ? 10.875 21.688 1.295 1 80.56 9 PRO B O 1
ATOM 1955 N N . VAL B 1 10 ? 12.039 19.906 0.575 1 85.94 10 VAL B N 1
ATOM 1956 C CA . VAL B 1 10 ? 11.344 19.016 1.496 1 85.94 10 VAL B CA 1
ATOM 1957 C C . VAL B 1 10 ? 11.75 19.328 2.934 1 85.94 10 VAL B C 1
ATOM 1959 O O . VAL B 1 10 ? 10.945 19.203 3.857 1 85.94 10 VAL B O 1
ATOM 1962 N N . ASP B 1 11 ? 12.953 19.766 3.189 1 88.88 11 ASP B N 1
ATOM 1963 C CA . ASP B 1 11 ? 13.406 20.125 4.523 1 88.88 11 ASP B CA 1
ATOM 1964 C C . ASP B 1 11 ? 12.672 21.359 5.035 1 88.88 11 ASP B C 1
ATOM 1966 O O . ASP B 1 11 ? 12.273 21.422 6.199 1 88.88 11 ASP B O 1
ATOM 1970 N N . ARG B 1 12 ? 12.523 22.297 4.137 1 90.19 12 ARG B N 1
ATOM 1971 C CA . ARG B 1 12 ? 11.797 23.5 4.496 1 90.19 12 ARG B CA 1
ATOM 1972 C C . ARG B 1 12 ? 10.328 23.203 4.797 1 90.19 12 ARG B C 1
ATOM 1974 O O . ARG B 1 12 ? 9.758 23.734 5.75 1 90.19 12 ARG B O 1
ATOM 1981 N N . LEU B 1 13 ? 9.812 22.359 3.975 1 92.38 13 LEU B N 1
ATOM 1982 C CA . LEU B 1 13 ? 8.438 21.953 4.207 1 92.38 13 LEU B CA 1
ATOM 1983 C C . LEU B 1 13 ? 8.305 21.219 5.535 1 92.38 13 LEU B C 1
ATOM 1985 O O . LEU B 1 13 ? 7.383 21.5 6.312 1 92.38 13 LEU B O 1
ATOM 1989 N N . ALA B 1 14 ? 9.219 20.328 5.809 1 94.69 14 ALA B N 1
ATOM 1990 C CA . ALA B 1 14 ? 9.188 19.547 7.043 1 94.69 14 ALA B CA 1
ATOM 1991 C C . ALA B 1 14 ? 9.297 20.438 8.266 1 94.69 14 ALA B C 1
ATOM 1993 O O . ALA B 1 14 ? 8.586 20.25 9.258 1 94.69 14 ALA B O 1
ATOM 1994 N N . SER B 1 15 ? 10.18 21.453 8.156 1 94.44 15 SER B N 1
ATOM 1995 C CA . SER B 1 15 ? 10.352 22.391 9.258 1 94.44 15 SER B CA 1
ATOM 1996 C C . SER B 1 15 ? 9.086 23.203 9.484 1 94.44 15 SER B C 1
ATOM 1998 O O . SER B 1 15 ? 8.672 23.422 10.633 1 94.44 15 SER B O 1
ATOM 2000 N N . PHE B 1 16 ? 8.562 23.672 8.445 1 94.69 16 PHE B N 1
ATOM 2001 C CA . PHE B 1 16 ? 7.316 24.406 8.531 1 94.69 16 PHE B CA 1
ATOM 2002 C C . PHE B 1 16 ? 6.227 23.578 9.18 1 94.69 16 PHE B C 1
ATOM 2004 O O . PHE B 1 16 ? 5.543 24.031 10.102 1 94.69 16 PHE B O 1
ATOM 2011 N N . LEU B 1 17 ? 6.02 22.328 8.789 1 97 17 LEU B N 1
ATOM 2012 C CA . LEU B 1 17 ? 4.941 21.453 9.242 1 97 17 LEU B CA 1
ATOM 2013 C C . LEU B 1 17 ? 5.148 21.047 10.695 1 97 17 LEU B C 1
ATOM 2015 O O . LEU B 1 17 ? 4.191 20.984 11.469 1 97 17 LEU B O 1
ATOM 2019 N N . SER B 1 18 ? 6.414 20.703 11.047 1 96.25 18 SER B N 1
ATOM 2020 C CA . SER B 1 18 ? 6.691 20.266 12.414 1 96.25 18 SER B CA 1
ATOM 2021 C C . SER B 1 18 ? 6.434 21.375 13.414 1 96.25 18 SER B C 1
ATOM 2023 O O . SER B 1 18 ? 6.117 21.125 14.578 1 96.25 18 SER B O 1
ATOM 2025 N N . ALA B 1 19 ? 6.473 22.641 12.93 1 95.44 19 ALA B N 1
ATOM 2026 C CA . ALA B 1 19 ? 6.293 23.797 13.805 1 95.44 19 ALA B CA 1
ATOM 2027 C C . ALA B 1 19 ? 4.855 24.312 13.75 1 95.44 19 ALA B C 1
ATOM 2029 O O . ALA B 1 19 ? 4.469 25.188 14.531 1 95.44 19 ALA B O 1
ATOM 2030 N N . LEU B 1 20 ? 4.062 23.75 12.859 1 96 20 LEU B N 1
ATOM 2031 C CA . LEU B 1 20 ? 2.711 24.266 12.648 1 96 20 LEU B CA 1
ATOM 2032 C C . LEU B 1 20 ? 1.842 24.016 13.883 1 96 20 LEU B C 1
ATOM 2034 O O . LEU B 1 20 ? 1.786 22.906 14.391 1 96 20 LEU B O 1
ATOM 2038 N N . ARG B 1 21 ? 1.252 25.078 14.398 1 96.19 21 ARG B N 1
ATOM 2039 C CA . ARG B 1 21 ? 0.312 25.031 15.508 1 96.19 21 ARG B CA 1
ATOM 2040 C C . ARG B 1 21 ? -1.039 25.625 15.117 1 96.19 21 ARG B C 1
ATOM 2042 O O . ARG B 1 21 ? -1.115 26.484 14.234 1 96.19 21 ARG B O 1
ATOM 2049 N N . PHE B 1 22 ? -2.027 25.078 15.805 1 97.62 22 PHE B N 1
ATOM 2050 C CA . PHE B 1 22 ? -3.383 25.547 15.531 1 97.62 22 PHE B CA 1
ATOM 2051 C C . PHE B 1 22 ? -3.467 27.062 15.625 1 97.62 22 PHE B C 1
ATOM 2053 O O . PHE B 1 22 ? -4.125 27.703 14.805 1 97.62 22 PHE B O 1
ATOM 2060 N N . GLU B 1 23 ? -2.781 27.656 16.578 1 97.19 23 GLU B N 1
ATOM 2061 C CA . GLU B 1 23 ? -2.846 29.094 16.859 1 97.19 23 GLU B CA 1
ATOM 2062 C C . GLU B 1 23 ? -2.271 29.906 15.711 1 97.19 23 GLU B C 1
ATOM 2064 O O . GLU B 1 23 ? -2.607 31.078 15.547 1 97.19 23 GLU B O 1
ATOM 2069 N N . ALA B 1 24 ? -1.437 29.266 14.922 1 96 24 ALA B N 1
ATOM 2070 C CA . ALA B 1 24 ? -0.779 29.969 13.82 1 96 24 ALA B CA 1
ATOM 2071 C C . ALA B 1 24 ? -1.638 29.953 12.562 1 96 24 ALA B C 1
ATOM 2073 O O . ALA B 1 24 ? -1.354 30.672 11.594 1 96 24 ALA B O 1
ATOM 2074 N N . LEU B 1 25 ? -2.719 29.172 12.609 1 97.12 25 LEU B N 1
ATOM 2075 C CA . LEU B 1 25 ? -3.574 29.078 11.43 1 97.12 25 LEU B CA 1
ATOM 2076 C C . LEU B 1 25 ? -4.496 30.297 11.328 1 97.12 25 LEU B C 1
ATOM 2078 O O . LEU B 1 25 ? -5.137 30.672 12.305 1 97.12 25 LEU B O 1
ATOM 2082 N N . PRO B 1 26 ? -4.551 30.922 10.125 1 96.94 26 PRO B N 1
ATOM 2083 C CA . PRO B 1 26 ? -5.586 31.938 9.922 1 96.94 26 PRO B CA 1
ATOM 2084 C C . PRO B 1 26 ? -6.996 31.406 10.156 1 96.94 26 PRO B C 1
ATOM 2086 O O . PRO B 1 26 ? -7.27 30.234 9.883 1 96.94 26 PRO B O 1
ATOM 2089 N N . ALA B 1 27 ? -7.891 32.281 10.562 1 96.75 27 ALA B N 1
ATOM 2090 C CA . ALA B 1 27 ? -9.258 31.891 10.906 1 96.75 27 ALA B CA 1
ATOM 2091 C C . ALA B 1 27 ? -9.977 31.281 9.711 1 96.75 27 ALA B C 1
ATOM 2093 O O . ALA B 1 27 ? -10.773 30.359 9.859 1 96.75 27 ALA B O 1
ATOM 2094 N N . ASP B 1 28 ? -9.75 31.781 8.547 1 95.5 28 ASP B N 1
ATOM 2095 C CA . ASP B 1 28 ? -10.406 31.281 7.348 1 95.5 28 ASP B CA 1
ATOM 2096 C C . ASP B 1 28 ? -9.945 29.859 7.031 1 95.5 28 ASP B C 1
ATOM 2098 O O . ASP B 1 28 ? -10.734 29.031 6.551 1 95.5 28 ASP B O 1
ATOM 2102 N N . VAL B 1 29 ? -8.656 29.547 7.277 1 96 29 VAL B N 1
ATOM 2103 C CA . VAL B 1 29 ? -8.125 28.203 7.062 1 96 29 VAL B CA 1
ATOM 2104 C C . VAL B 1 29 ? -8.766 27.234 8.055 1 96 29 VAL B C 1
ATOM 2106 O O . VAL B 1 29 ? -9.125 26.109 7.695 1 96 29 VAL B O 1
ATOM 2109 N N . VAL B 1 30 ? -8.922 27.672 9.266 1 97.62 30 VAL B N 1
ATOM 2110 C CA . VAL B 1 30 ? -9.555 26.844 10.289 1 97.62 30 VAL B CA 1
ATOM 2111 C C . VAL B 1 30 ? -10.977 26.5 9.859 1 97.62 30 VAL B C 1
ATOM 2113 O O . VAL B 1 30 ? -11.375 25.328 9.898 1 97.62 30 VAL B O 1
ATOM 2116 N N . GLU B 1 31 ? -11.727 27.516 9.453 1 96.94 31 GLU B N 1
ATOM 2117 C CA . GLU B 1 31 ? -13.117 27.297 9.062 1 96.94 31 GLU B CA 1
ATOM 2118 C C . GLU B 1 31 ? -13.211 26.391 7.836 1 96.94 31 GLU B C 1
ATOM 2120 O O . GLU B 1 31 ? -14.055 25.484 7.785 1 96.94 31 GLU B O 1
ATOM 2125 N N . LYS B 1 32 ? -12.375 26.641 6.867 1 95.19 32 LYS B N 1
ATOM 2126 C CA . LYS B 1 32 ? -12.367 25.797 5.668 1 95.19 32 LYS B CA 1
ATOM 2127 C C . LYS B 1 32 ? -12.016 24.359 6.008 1 95.19 32 LYS B C 1
ATOM 2129 O O . LYS B 1 32 ? -12.594 23.422 5.449 1 95.19 32 LYS B O 1
ATOM 2134 N N . THR B 1 33 ? -11.047 24.188 6.883 1 96.62 33 THR B N 1
ATOM 2135 C CA . THR B 1 33 ? -10.641 22.844 7.293 1 96.62 33 THR B CA 1
ATOM 2136 C C . THR B 1 33 ? -11.805 22.094 7.945 1 96.62 33 THR B C 1
ATOM 2138 O O . THR B 1 33 ? -12.039 20.922 7.652 1 96.62 33 THR B O 1
ATOM 2141 N N . LYS B 1 34 ? -12.555 22.812 8.812 1 97.31 34 LYS B N 1
ATOM 2142 C CA . LYS B 1 34 ? -13.734 22.203 9.438 1 97.31 34 LYS B CA 1
ATOM 2143 C C . LYS B 1 34 ? -14.75 21.766 8.391 1 97.31 34 LYS B C 1
ATOM 2145 O O . LYS B 1 34 ? -15.32 20.672 8.484 1 97.31 34 LYS B O 1
ATOM 2150 N N . VAL B 1 35 ? -14.961 22.594 7.418 1 95.75 35 VAL B N 1
ATOM 2151 C CA . VAL B 1 35 ? -15.914 22.281 6.352 1 95.75 35 VAL B CA 1
ATOM 2152 C C . VAL B 1 35 ? -15.438 21.078 5.555 1 95.75 35 VAL B C 1
ATOM 2154 O O . VAL B 1 35 ? -16.219 20.188 5.234 1 95.75 35 VAL B O 1
ATOM 2157 N N . HIS B 1 36 ? -14.148 21.062 5.258 1 94.69 36 HIS B N 1
ATOM 2158 C CA . HIS B 1 36 ? -13.586 19.938 4.508 1 94.69 36 HIS B CA 1
ATOM 2159 C C . HIS B 1 36 ? -13.734 18.641 5.273 1 94.69 36 HIS B C 1
ATOM 2161 O O . HIS B 1 36 ? -14.031 17.594 4.68 1 94.69 36 HIS B O 1
ATOM 2167 N N . ILE B 1 37 ? -13.5 18.672 6.574 1 96.81 37 ILE B N 1
ATOM 2168 C CA . ILE B 1 37 ? -13.648 17.484 7.402 1 96.81 37 ILE B CA 1
ATOM 2169 C C . ILE B 1 37 ? -15.094 16.984 7.348 1 96.81 37 ILE B C 1
ATOM 2171 O O . ILE B 1 37 ? -15.352 15.812 7.086 1 96.81 37 ILE B O 1
ATOM 2175 N N . ALA B 1 38 ? -16.031 17.906 7.523 1 95.81 38 ALA B N 1
ATOM 2176 C CA . ALA B 1 38 ? -17.453 17.562 7.523 1 95.81 38 ALA B CA 1
ATOM 2177 C C . ALA B 1 38 ? -17.891 17.047 6.152 1 95.81 38 ALA B C 1
ATOM 2179 O O . ALA B 1 38 ? -18.609 16.047 6.055 1 95.81 38 ALA B O 1
ATOM 2180 N N . ASP B 1 39 ? -17.453 17.719 5.121 1 94.25 39 ASP B N 1
ATOM 2181 C CA . ASP B 1 39 ? -17.812 17.359 3.754 1 94.25 39 ASP B CA 1
ATOM 2182 C C . ASP B 1 39 ? -17.297 15.969 3.4 1 94.25 39 ASP B C 1
ATOM 2184 O O . ASP B 1 39 ? -18 15.172 2.777 1 94.25 39 ASP B O 1
ATOM 2188 N N . THR B 1 40 ? -16.094 15.711 3.785 1 95.62 40 THR B N 1
ATOM 2189 C CA . THR B 1 40 ? -15.484 14.422 3.479 1 95.62 40 THR B CA 1
ATOM 2190 C C . THR B 1 40 ? -16.219 13.289 4.195 1 95.62 40 THR B C 1
ATOM 2192 O O . THR B 1 40 ? -16.516 12.258 3.596 1 95.62 40 THR B O 1
ATOM 2195 N N . ILE B 1 41 ? -16.484 13.492 5.449 1 95.62 41 ILE B N 1
ATOM 2196 C CA . ILE B 1 41 ? -17.203 12.477 6.211 1 95.62 41 ILE B CA 1
ATOM 2197 C C . ILE B 1 41 ? -18.594 12.281 5.633 1 95.62 41 ILE B C 1
ATOM 2199 O O . ILE B 1 41 ? -19.062 11.148 5.488 1 95.62 41 ILE B O 1
ATOM 2203 N N . GLY B 1 42 ? -19.266 13.422 5.289 1 95.06 42 GLY B N 1
ATOM 2204 C CA . GLY B 1 42 ? -20.562 13.312 4.633 1 95.06 42 GLY B CA 1
ATOM 2205 C C . GLY B 1 42 ? -20.5 12.523 3.338 1 95.06 42 GLY B C 1
ATOM 2206 O O . GLY B 1 42 ? -21.344 11.648 3.107 1 95.06 42 GLY B O 1
ATOM 2207 N N . SER B 1 43 ? -19.547 12.836 2.51 1 94.25 43 SER B N 1
ATOM 2208 C CA . SER B 1 43 ? -19.375 12.125 1.25 1 94.25 43 SER B CA 1
ATOM 2209 C C . SER B 1 43 ? -19.094 10.641 1.489 1 94.25 43 SER B C 1
ATOM 2211 O O . SER B 1 43 ? -19.609 9.789 0.76 1 94.25 43 SER B O 1
ATOM 2213 N N . ALA B 1 44 ? -18.297 10.336 2.504 1 95.81 44 ALA B N 1
ATOM 2214 C CA . ALA B 1 44 ? -17.938 8.953 2.812 1 95.81 44 ALA B CA 1
ATOM 2215 C C . ALA B 1 44 ? -19.172 8.172 3.291 1 95.81 44 ALA B C 1
ATOM 2217 O O . ALA B 1 44 ? -19.312 6.988 2.984 1 95.81 44 ALA B O 1
ATOM 2218 N N . LEU B 1 45 ? -20 8.812 4.066 1 95.5 45 LEU B N 1
ATOM 2219 C CA . LEU B 1 45 ? -21.219 8.148 4.527 1 95.5 45 LEU B CA 1
ATOM 2220 C C . LEU B 1 45 ? -22.141 7.816 3.355 1 95.5 45 LEU B C 1
ATOM 2222 O O . LEU B 1 45 ? -22.734 6.738 3.318 1 95.5 45 LEU B O 1
ATOM 2226 N N . ALA B 1 46 ? -22.203 8.734 2.422 1 93.5 46 ALA B N 1
ATOM 2227 C CA . ALA B 1 46 ? -22.969 8.469 1.209 1 93.5 46 ALA B CA 1
ATOM 2228 C C . ALA B 1 46 ? -22.344 7.332 0.403 1 93.5 46 ALA B C 1
ATOM 2230 O O . ALA B 1 46 ? -23.047 6.48 -0.136 1 93.5 46 ALA B O 1
ATOM 2231 N N . GLY B 1 47 ? -21 7.316 0.446 1 94.38 47 GLY B N 1
ATOM 2232 C CA . GLY B 1 47 ? -20.281 6.355 -0.363 1 94.38 47 GLY B CA 1
ATOM 2233 C C . GLY B 1 47 ? -20.125 5.004 0.312 1 94.38 47 GLY B C 1
ATOM 2234 O O . GLY B 1 47 ? -19.688 4.035 -0.317 1 94.38 47 GLY B O 1
ATOM 2235 N N . ALA B 1 48 ? -20.5 4.91 1.571 1 94.75 48 ALA B N 1
ATOM 2236 C CA . ALA B 1 48 ? -20.266 3.701 2.359 1 94.75 48 ALA B CA 1
ATOM 2237 C C . ALA B 1 48 ? -21.062 2.525 1.794 1 94.75 48 ALA B C 1
ATOM 2239 O O . ALA B 1 48 ? -20.703 1.365 2.01 1 94.75 48 ALA B O 1
ATOM 2240 N N . ARG B 1 49 ? -22.062 2.764 0.989 1 91.5 49 ARG B N 1
ATOM 2241 C CA . ARG B 1 49 ? -22.891 1.692 0.456 1 91.5 49 ARG B CA 1
ATOM 2242 C C . ARG B 1 49 ? -22.594 1.438 -1.016 1 91.5 49 ARG B C 1
ATOM 2244 O O . ARG B 1 49 ? -23.234 0.608 -1.657 1 91.5 49 ARG B O 1
ATOM 2251 N N . SER B 1 50 ? -21.672 2.137 -1.484 1 90.5 50 SER B N 1
ATOM 2252 C CA . SER B 1 50 ? -21.297 1.931 -2.877 1 90.5 50 SER B CA 1
ATOM 2253 C C . SER B 1 50 ? -20.703 0.544 -3.088 1 90.5 50 SER B C 1
ATOM 2255 O O . SER B 1 50 ? -20.25 -0.097 -2.133 1 90.5 50 SER B O 1
ATOM 2257 N N . ALA B 1 51 ? -20.766 0.08 -4.328 1 89.69 51 ALA B N 1
ATOM 2258 C CA . ALA B 1 51 ? -20.125 -1.187 -4.691 1 89.69 51 ALA B CA 1
ATOM 2259 C C . ALA B 1 51 ? -18.625 -1.148 -4.414 1 89.69 51 ALA B C 1
ATOM 2261 O O . ALA B 1 51 ? -18.047 -2.133 -3.941 1 89.69 51 ALA B O 1
ATOM 2262 N N . GLU B 1 52 ? -17.984 0.006 -4.613 1 89.81 52 GLU B N 1
ATOM 2263 C CA . GLU B 1 52 ? -16.547 0.172 -4.406 1 89.81 52 GLU B CA 1
ATOM 2264 C C . GLU B 1 52 ? -16.172 0.026 -2.934 1 89.81 52 GLU B C 1
ATOM 2266 O O . GLU B 1 52 ? -15.188 -0.636 -2.598 1 89.81 52 GLU B O 1
ATOM 2271 N N . ALA B 1 53 ? -16.969 0.668 -2.117 1 92.75 53 ALA B N 1
ATOM 2272 C CA . ALA B 1 53 ? -16.703 0.578 -0.683 1 92.75 53 ALA B CA 1
ATOM 2273 C C . ALA B 1 53 ? -16.891 -0.85 -0.18 1 92.75 53 ALA B C 1
ATOM 2275 O O . ALA B 1 53 ? -16.141 -1.32 0.672 1 92.75 53 ALA B O 1
ATOM 2276 N N . ARG B 1 54 ? -17.875 -1.54 -0.721 1 92.69 54 ARG B N 1
ATOM 2277 C CA . ARG B 1 54 ? -18.109 -2.924 -0.329 1 92.69 54 ARG B CA 1
ATOM 2278 C C . ARG B 1 54 ? -16.953 -3.824 -0.736 1 92.69 54 ARG B C 1
ATOM 2280 O O . ARG B 1 54 ? -16.5 -4.66 0.05 1 92.69 54 ARG B O 1
ATOM 2287 N N . ILE B 1 55 ? -16.5 -3.646 -1.914 1 92.25 55 ILE B N 1
ATOM 2288 C CA . ILE B 1 55 ? -15.367 -4.422 -2.412 1 92.25 55 ILE B CA 1
ATOM 2289 C C . ILE B 1 55 ? -14.133 -4.156 -1.552 1 92.25 55 ILE B C 1
ATOM 2291 O O . ILE B 1 55 ? -13.414 -5.086 -1.175 1 92.25 55 ILE B O 1
ATOM 2295 N N . ALA B 1 56 ? -13.867 -2.875 -1.224 1 94.06 56 ALA B N 1
ATOM 2296 C CA . ALA B 1 56 ? -12.727 -2.516 -0.392 1 94.06 56 ALA B CA 1
ATOM 2297 C C . ALA B 1 56 ? -12.812 -3.178 0.98 1 94.06 56 ALA B C 1
ATOM 2299 O O . ALA B 1 56 ? -11.812 -3.67 1.504 1 94.06 56 ALA B O 1
ATOM 2300 N N . ARG B 1 57 ? -14.008 -3.207 1.546 1 94.12 57 ARG B N 1
ATOM 2301 C CA . ARG B 1 57 ? -14.211 -3.814 2.857 1 94.12 57 ARG B CA 1
ATOM 2302 C C . ARG B 1 57 ? -13.914 -5.309 2.818 1 94.12 57 ARG B C 1
ATOM 2304 O O . ARG B 1 57 ? -13.352 -5.863 3.77 1 94.12 57 ARG B O 1
ATOM 2311 N N . ARG B 1 58 ? -14.242 -5.945 1.749 1 92.31 58 ARG B N 1
ATOM 2312 C CA . ARG B 1 58 ? -14.016 -7.383 1.623 1 92.31 58 ARG B CA 1
ATOM 2313 C C . ARG B 1 58 ? -12.547 -7.676 1.321 1 92.31 58 ARG B C 1
ATOM 2315 O O . ARG B 1 58 ? -12.008 -8.68 1.788 1 92.31 58 ARG B O 1
ATOM 2322 N N . ALA B 1 59 ? -11.914 -6.75 0.6 1 91.75 59 ALA B N 1
ATOM 2323 C CA . ALA B 1 59 ? -10.523 -6.938 0.182 1 91.75 59 ALA B CA 1
ATOM 2324 C C . ALA B 1 59 ? -9.562 -6.613 1.317 1 91.75 59 ALA B C 1
ATOM 2326 O O . ALA B 1 59 ? -8.445 -7.133 1.359 1 91.75 59 ALA B O 1
ATOM 2327 N N . ALA B 1 60 ? -9.898 -5.688 2.18 1 87.38 60 ALA B N 1
ATOM 2328 C CA . ALA B 1 60 ? -9.031 -5.172 3.236 1 87.38 60 ALA B CA 1
ATOM 2329 C C . ALA B 1 60 ? -9.781 -5.082 4.562 1 87.38 60 ALA B C 1
ATOM 2331 O O . ALA B 1 60 ? -10.195 -3.996 4.98 1 87.38 60 ALA B O 1
ATOM 2332 N N . GLY B 1 61 ? -10.008 -6.168 5.285 1 79.62 61 GLY B N 1
ATOM 2333 C CA . GLY B 1 61 ? -10.852 -6.105 6.465 1 79.62 61 GLY B CA 1
ATOM 2334 C C . GLY B 1 61 ? -10.219 -6.723 7.695 1 79.62 61 GLY B C 1
ATOM 2335 O O . GLY B 1 61 ? -10.906 -7.32 8.523 1 79.62 61 GLY B O 1
ATOM 2336 N N . ALA B 1 62 ? -8.883 -6.52 7.84 1 88.12 62 ALA B N 1
ATOM 2337 C CA . ALA B 1 62 ? -8.273 -7.074 9.047 1 88.12 62 ALA B CA 1
ATOM 2338 C C . ALA B 1 62 ? -8.805 -6.379 10.297 1 88.12 62 ALA B C 1
ATOM 2340 O O . ALA B 1 62 ? -9.031 -5.168 10.297 1 88.12 62 ALA B O 1
ATOM 2341 N N . PRO B 1 63 ? -9.023 -7.07 11.375 1 91 63 PRO B N 1
ATOM 2342 C CA . PRO B 1 63 ? -9.625 -6.496 12.586 1 91 63 PRO B CA 1
ATOM 2343 C C . PRO B 1 63 ? -8.734 -5.441 13.242 1 91 63 PRO B C 1
ATOM 2345 O O . PRO B 1 63 ? -7.512 -5.492 13.109 1 91 63 PRO B O 1
ATOM 2348 N N . GLY B 1 64 ? -9.383 -4.512 13.922 1 93.75 64 GLY B N 1
ATOM 2349 C CA . GLY B 1 64 ? -8.711 -3.451 14.648 1 93.75 64 GLY B CA 1
ATOM 2350 C C . GLY B 1 64 ? -9.672 -2.471 15.297 1 93.75 64 GLY B C 1
ATOM 2351 O O . GLY B 1 64 ? -10.828 -2.805 15.547 1 93.75 64 GLY B O 1
ATOM 2352 N N . SER B 1 65 ? -9.172 -1.271 15.594 1 94.69 65 SER B N 1
ATOM 2353 C CA . SER B 1 65 ? -9.945 -0.357 16.438 1 94.69 65 SER B CA 1
ATOM 2354 C C . SER B 1 65 ? -10.508 0.8 15.617 1 94.69 65 SER B C 1
ATOM 2356 O O . SER B 1 65 ? -11.367 1.541 16.094 1 94.69 65 SER B O 1
ATOM 2358 N N . ALA B 1 66 ? -10.078 0.958 14.367 1 97.31 66 ALA B N 1
ATOM 2359 C CA . ALA B 1 66 ? -10.508 2.109 13.57 1 97.31 66 ALA B CA 1
ATOM 2360 C C . ALA B 1 66 ? -11.875 1.864 12.945 1 97.31 66 ALA B C 1
ATOM 2362 O O . ALA B 1 66 ? -12.133 0.785 12.406 1 97.31 66 ALA B O 1
ATOM 2363 N N . LEU B 1 67 ? -12.711 2.828 12.938 1 97.19 67 LEU B N 1
ATOM 2364 C CA . LEU B 1 67 ? -14.086 2.713 12.461 1 97.19 67 LEU B CA 1
ATOM 2365 C C . LEU B 1 67 ? -14.125 2.676 10.938 1 97.19 67 LEU B C 1
ATOM 2367 O O . LEU B 1 67 ? -13.43 3.445 10.273 1 97.19 67 LEU B O 1
ATOM 2371 N N . ILE B 1 68 ? -14.898 1.771 10.414 1 97.75 68 ILE B N 1
ATOM 2372 C CA . ILE B 1 68 ? -15.328 1.846 9.023 1 97.75 68 ILE B CA 1
ATOM 2373 C C . ILE B 1 68 ? -16.594 2.701 8.914 1 97.75 68 ILE B C 1
ATOM 2375 O O . ILE B 1 68 ? -17.656 2.301 9.383 1 97.75 68 ILE B O 1
ATOM 2379 N N . TRP B 1 69 ? -16.422 3.854 8.312 1 97.38 69 TRP B N 1
ATOM 2380 C CA . TRP B 1 69 ? -17.469 4.879 8.336 1 97.38 69 TRP B CA 1
ATOM 2381 C C . TRP B 1 69 ? -18.75 4.371 7.676 1 97.38 69 TRP B C 1
ATOM 2383 O O . TRP B 1 69 ? -18.688 3.693 6.645 1 97.38 69 TRP B O 1
ATOM 2393 N N . GLY B 1 70 ? -19.875 4.68 8.258 1 95.81 70 GLY B N 1
ATOM 2394 C CA . GLY B 1 70 ? -21.156 4.305 7.711 1 95.81 70 GLY B CA 1
ATOM 2395 C C . GLY B 1 70 ? -21.562 2.877 8.047 1 95.81 70 GLY B C 1
ATOM 2396 O O . GLY B 1 70 ? -22.578 2.383 7.57 1 95.81 70 GLY B O 1
ATOM 2397 N N . THR B 1 71 ? -20.672 2.336 8.797 1 92.56 71 THR B N 1
ATOM 2398 C CA . THR B 1 71 ? -20.953 0.982 9.266 1 92.56 71 THR B CA 1
ATOM 2399 C C . THR B 1 71 ? -20.75 0.876 10.773 1 92.56 71 THR B C 1
ATOM 2401 O O . THR B 1 71 ? -20.438 1.869 11.438 1 92.56 71 THR B O 1
ATOM 2404 N N . GLY B 1 72 ? -20.984 -0.143 11.461 1 91.25 72 GLY B N 1
ATOM 2405 C CA . GLY B 1 72 ? -20.688 -0.439 12.852 1 91.25 72 GLY B CA 1
ATOM 2406 C C . GLY B 1 72 ? -19.422 -1.275 13.023 1 91.25 72 GLY B C 1
ATOM 2407 O O . GLY B 1 72 ? -19.031 -1.579 14.156 1 91.25 72 GLY B O 1
ATOM 2408 N N . ASP B 1 73 ? -18.75 -1.435 11.906 1 94.94 73 ASP B N 1
ATOM 2409 C CA . ASP B 1 73 ? -17.594 -2.332 11.953 1 94.94 73 ASP B CA 1
ATOM 2410 C C . ASP B 1 73 ? -16.312 -1.558 12.211 1 94.94 73 ASP B C 1
ATOM 2412 O O . ASP B 1 73 ? -16.266 -0.337 12.047 1 94.94 73 ASP B O 1
ATOM 2416 N N . ARG B 1 74 ? -15.32 -2.24 12.703 1 96.5 74 ARG B N 1
ATOM 2417 C CA . ARG B 1 74 ? -13.977 -1.704 12.922 1 96.5 74 ARG B CA 1
ATOM 2418 C C . ARG B 1 74 ? -12.93 -2.549 12.211 1 96.5 74 ARG B C 1
ATOM 2420 O O . ARG B 1 74 ? -13.148 -3.732 11.953 1 96.5 74 ARG B O 1
ATOM 2427 N N . ALA B 1 75 ? -11.875 -1.927 11.898 1 96.38 75 ALA B N 1
ATOM 2428 C CA . ALA B 1 75 ? -10.75 -2.588 11.242 1 96.38 75 ALA B CA 1
ATOM 2429 C C . ALA B 1 75 ? -9.422 -1.99 11.711 1 96.38 75 ALA B C 1
ATOM 2431 O O . ALA B 1 75 ? -9.406 -1.01 12.461 1 96.38 75 ALA B O 1
ATOM 2432 N N . ALA B 1 76 ? -8.328 -2.684 11.344 1 96.44 76 ALA B N 1
ATOM 2433 C CA . ALA B 1 76 ? -7.012 -2.096 11.586 1 96.44 76 ALA B CA 1
ATOM 2434 C C . ALA B 1 76 ? -6.891 -0.732 10.914 1 96.44 76 ALA B C 1
ATOM 2436 O O . ALA B 1 76 ? -7.512 -0.487 9.875 1 96.44 76 ALA B O 1
ATOM 2437 N N . ALA B 1 77 ? -6.086 0.152 11.438 1 97.19 77 ALA B N 1
ATOM 2438 C CA . ALA B 1 77 ? -6.016 1.55 11.023 1 97.19 77 ALA B CA 1
ATOM 2439 C C . ALA B 1 77 ? -5.719 1.662 9.531 1 97.19 77 ALA B C 1
ATOM 2441 O O . ALA B 1 77 ? -6.359 2.439 8.82 1 97.19 77 ALA B O 1
ATOM 2442 N N . ARG B 1 78 ? -4.77 0.872 9.047 1 97.06 78 ARG B N 1
ATOM 2443 C CA . ARG B 1 78 ? -4.414 0.941 7.637 1 97.06 78 ARG B CA 1
ATOM 2444 C C . ARG B 1 78 ? -5.574 0.489 6.754 1 97.06 78 ARG B C 1
ATOM 2446 O O . ARG B 1 78 ? -5.824 1.078 5.703 1 97.06 78 ARG B O 1
ATOM 2453 N N . GLU B 1 79 ? -6.273 -0.548 7.191 1 97.06 79 GLU B N 1
ATOM 2454 C CA . GLU B 1 79 ? -7.445 -1.03 6.465 1 97.06 79 GLU B CA 1
ATOM 2455 C C . GLU B 1 79 ? -8.555 0.015 6.453 1 97.06 79 GLU B C 1
ATOM 2457 O O . GLU B 1 79 ? -9.188 0.25 5.422 1 97.06 79 GLU B O 1
ATOM 2462 N N . ALA B 1 80 ? -8.766 0.574 7.609 1 98 80 ALA B N 1
ATOM 2463 C CA . ALA B 1 80 ? -9.828 1.577 7.723 1 98 80 ALA B CA 1
ATOM 2464 C C . ALA B 1 80 ? -9.523 2.789 6.844 1 98 80 ALA B C 1
ATOM 2466 O O . ALA B 1 80 ? -10.422 3.342 6.207 1 98 80 ALA B O 1
ATOM 2467 N N . ALA B 1 81 ? -8.266 3.246 6.836 1 97.94 81 ALA B N 1
ATOM 2468 C CA . ALA B 1 81 ? -7.883 4.367 5.984 1 97.94 81 ALA B CA 1
ATOM 2469 C C . ALA B 1 81 ? -8.172 4.066 4.516 1 97.94 81 ALA B C 1
ATOM 2471 O O . ALA B 1 81 ? -8.703 4.914 3.795 1 97.94 81 ALA B O 1
ATOM 2472 N N . LEU B 1 82 ? -7.863 2.859 4.07 1 96.5 82 LEU B N 1
ATOM 2473 C CA . LEU B 1 82 ? -8.102 2.422 2.697 1 96.5 82 LEU B CA 1
ATOM 2474 C C . LEU B 1 82 ? -9.594 2.416 2.379 1 96.5 82 LEU B C 1
ATOM 2476 O O . LEU B 1 82 ? -10.031 3.037 1.406 1 96.5 82 LEU B O 1
ATOM 2480 N N . ILE B 1 83 ? -10.391 1.788 3.23 1 96.94 83 ILE B N 1
ATOM 2481 C CA . ILE B 1 83 ? -11.82 1.592 3 1 96.94 83 ILE B CA 1
ATOM 2482 C C . ILE B 1 83 ? -12.539 2.938 3.045 1 96.94 83 ILE B C 1
ATOM 2484 O O . ILE B 1 83 ? -13.328 3.254 2.154 1 96.94 83 ILE B O 1
ATOM 2488 N N . ASN B 1 84 ? -12.25 3.729 4.047 1 97.62 84 ASN B N 1
ATOM 2489 C CA . ASN B 1 84 ? -12.906 5.02 4.207 1 97.62 84 ASN B CA 1
ATOM 2490 C C . ASN B 1 84 ? -12.5 6 3.111 1 97.62 84 ASN B C 1
ATOM 2492 O O . ASN B 1 84 ? -13.297 6.836 2.691 1 97.62 84 ASN B O 1
ATOM 2496 N N . GLY B 1 85 ? -11.195 5.898 2.643 1 96 85 GLY B N 1
ATOM 2497 C CA . GLY B 1 85 ? -10.789 6.703 1.503 1 96 85 GLY B CA 1
ATOM 2498 C C . GLY B 1 85 ? -11.539 6.363 0.23 1 96 85 GLY B C 1
ATOM 2499 O O . GLY B 1 85 ? -11.945 7.258 -0.515 1 96 85 GLY B O 1
ATOM 2500 N N . VAL B 1 86 ? -11.758 5.102 -0.041 1 93.75 86 VAL B N 1
ATOM 2501 C CA . VAL B 1 86 ? -12.531 4.656 -1.194 1 93.75 86 VAL B CA 1
ATOM 2502 C C . VAL B 1 86 ? -13.969 5.156 -1.076 1 93.75 86 VAL B C 1
ATOM 2504 O O . VAL B 1 86 ? -14.531 5.691 -2.037 1 93.75 86 VAL B O 1
ATOM 2507 N N . ALA B 1 87 ? -14.555 5.035 0.113 1 95.19 87 ALA B N 1
ATOM 2508 C CA . ALA B 1 87 ? -15.93 5.473 0.339 1 95.19 87 ALA B CA 1
ATOM 2509 C C . ALA B 1 87 ? -16.062 6.977 0.129 1 95.19 87 ALA B C 1
ATOM 2511 O O . ALA B 1 87 ? -17.047 7.441 -0.463 1 95.19 87 ALA B O 1
ATOM 2512 N N . ALA B 1 88 ? -15.109 7.73 0.589 1 95.25 88 ALA B N 1
ATOM 2513 C CA . ALA B 1 88 ? -15.156 9.188 0.504 1 95.25 88 ALA B CA 1
ATOM 2514 C C . ALA B 1 88 ? -15.102 9.656 -0.947 1 95.25 88 ALA B C 1
ATOM 2516 O O . ALA B 1 88 ? -15.633 10.711 -1.284 1 95.25 88 ALA B O 1
ATOM 2517 N N . HIS B 1 89 ? -14.492 8.828 -1.784 1 90.12 89 HIS B N 1
ATOM 2518 C CA . HIS B 1 89 ? -14.312 9.234 -3.174 1 90.12 89 HIS B CA 1
ATOM 2519 C C . HIS B 1 89 ? -15.289 8.508 -4.09 1 90.12 89 HIS B C 1
ATOM 2521 O O . HIS B 1 89 ? -15.25 8.688 -5.312 1 90.12 89 HIS B O 1
ATOM 2527 N N . ALA B 1 90 ? -16.156 7.676 -3.592 1 86.31 90 ALA B N 1
ATOM 2528 C CA . ALA B 1 90 ? -17 6.766 -4.371 1 86.31 90 ALA B CA 1
ATOM 2529 C C . ALA B 1 90 ? -17.906 7.531 -5.324 1 86.31 90 ALA B C 1
ATOM 2531 O O . ALA B 1 90 ? -18.094 7.121 -6.469 1 86.31 90 ALA B O 1
ATOM 2532 N N . PHE B 1 91 ? -18.422 8.648 -4.867 1 79.5 91 PHE B N 1
ATOM 2533 C CA . PHE B 1 91 ? -19.391 9.375 -5.688 1 79.5 91 PHE B CA 1
ATOM 2534 C C . PHE B 1 91 ? -18.797 10.703 -6.156 1 79.5 91 PHE B C 1
ATOM 2536 O O . PHE B 1 91 ? -19.516 11.539 -6.719 1 79.5 91 PHE B O 1
ATOM 2543 N N . GLU B 1 92 ? -17.531 10.852 -6.039 1 72.88 92 GLU B N 1
ATOM 2544 C CA . GLU B 1 92 ? -16.781 12.031 -6.453 1 72.88 92 GLU B CA 1
ATOM 2545 C C . GLU B 1 92 ? -17.453 13.312 -5.961 1 72.88 92 GLU B C 1
ATOM 2547 O O . GLU B 1 92 ? -17.516 14.305 -6.688 1 72.88 92 GLU B O 1
ATOM 2552 N N . LEU B 1 93 ? -18.078 13.281 -4.859 1 64.44 93 LEU B N 1
ATOM 2553 C CA . LEU B 1 93 ? -18.734 14.422 -4.242 1 64.44 93 LEU B CA 1
ATOM 2554 C C . LEU B 1 93 ? -17.797 15.148 -3.287 1 64.44 93 LEU B C 1
ATOM 2556 O O . LEU B 1 93 ? -18.141 16.188 -2.74 1 64.44 93 LEU B O 1
ATOM 2560 N N . ASP B 1 94 ? -16.594 14.484 -3.281 1 58.19 94 ASP B N 1
ATOM 2561 C CA . ASP B 1 94 ? -15.68 15.023 -2.287 1 58.19 94 ASP B CA 1
ATOM 2562 C C . ASP B 1 94 ? -15.008 16.297 -2.793 1 58.19 94 ASP B C 1
ATOM 2564 O O . ASP B 1 94 ? -15.094 16.625 -3.98 1 58.19 94 ASP B O 1
ATOM 2568 N N . ASP B 1 95 ? -14.484 17.109 -1.854 1 53.53 95 ASP B N 1
ATOM 2569 C CA . ASP B 1 95 ? -14 18.469 -2.057 1 53.53 95 ASP B CA 1
ATOM 2570 C C . ASP B 1 95 ? -12.93 18.5 -3.145 1 53.53 95 ASP B C 1
ATOM 2572 O O . ASP B 1 95 ? -12.18 17.547 -3.326 1 53.53 95 ASP B O 1
ATOM 2576 N N . SER B 1 96 ? -13.141 19.219 -4.141 1 48.28 96 SER B N 1
ATOM 2577 C CA . SER B 1 96 ? -12.141 19.438 -5.18 1 48.28 96 SER B CA 1
ATOM 2578 C C . SER B 1 96 ? -11.055 20.391 -4.707 1 48.28 96 SER B C 1
ATOM 2580 O O . SER B 1 96 ? -10.234 20.859 -5.508 1 48.28 96 SER B O 1
ATOM 2582 N N . GLY B 1 97 ? -10.828 20.672 -3.396 1 42.56 97 GLY B N 1
ATOM 2583 C CA . GLY B 1 97 ? -9.773 21.594 -3.021 1 42.56 97 GLY B CA 1
ATOM 2584 C C . GLY B 1 97 ? -8.406 20.938 -2.959 1 42.56 97 GLY B C 1
ATOM 2585 O O . GLY B 1 97 ? -8.297 19.734 -2.695 1 42.56 97 GLY B O 1
ATOM 2586 N N . GLY B 1 98 ? -7.258 21.609 -3.273 1 42.97 98 GLY B N 1
ATOM 2587 C CA . GLY B 1 98 ? -5.871 21.172 -3.266 1 42.97 98 GLY B CA 1
ATOM 2588 C C . GLY B 1 98 ? -5.527 20.266 -4.438 1 42.97 98 GLY B C 1
ATOM 2589 O O . GLY B 1 98 ? -5.719 20.656 -5.594 1 42.97 98 GLY B O 1
ATOM 2590 N N . CYS B 1 99 ? -4.773 19.047 -4.109 1 44.34 99 CYS B N 1
ATOM 2591 C CA . CYS B 1 99 ? -4.496 18.047 -5.129 1 44.34 99 CYS B CA 1
ATOM 2592 C C . CYS B 1 99 ? -5.77 17.312 -5.523 1 44.34 99 CYS B C 1
ATOM 2594 O O . CYS B 1 99 ? -5.852 16.078 -5.391 1 44.34 99 CYS B O 1
ATOM 2596 N N . ASP B 1 100 ? -6.824 17.953 -5.801 1 56.84 100 ASP B N 1
ATOM 2597 C CA . ASP B 1 100 ? -8.102 17.344 -6.172 1 56.84 100 ASP B CA 1
ATOM 2598 C C . ASP B 1 100 ? -8.453 16.203 -5.23 1 56.84 100 ASP B C 1
ATOM 2600 O O . ASP B 1 100 ? -7.703 15.227 -5.125 1 56.84 100 ASP B O 1
ATOM 2604 N N . HIS B 1 101 ? -9.359 16.344 -4.406 1 72.75 101 HIS B N 1
ATOM 2605 C CA . HIS B 1 101 ? -10 15.406 -3.5 1 72.75 101 HIS B CA 1
ATOM 2606 C C . HIS B 1 101 ? -9.102 15.07 -2.318 1 72.75 101 HIS B C 1
ATOM 2608 O O . HIS B 1 101 ? -9.062 13.922 -1.866 1 72.75 101 HIS B O 1
ATOM 2614 N N . SER B 1 102 ? -8.312 16.016 -1.839 1 84.94 102 SER B N 1
ATOM 2615 C CA . SER B 1 102 ? -7.387 15.828 -0.727 1 84.94 102 SER B CA 1
ATOM 2616 C C . SER B 1 102 ? -8.094 15.273 0.501 1 84.94 102 SER B C 1
ATOM 2618 O O . SER B 1 102 ? -7.512 14.5 1.268 1 84.94 102 SER B O 1
ATOM 2620 N N . GLY B 1 103 ? -9.328 15.672 0.639 1 92.75 103 GLY B N 1
ATOM 2621 C CA . GLY B 1 103 ? -10.086 15.203 1.79 1 92.75 103 GLY B CA 1
ATOM 2622 C C . GLY B 1 103 ? -10.219 13.695 1.845 1 92.75 103 GLY B C 1
ATOM 2623 O O . GLY B 1 103 ? -10.07 13.094 2.908 1 92.75 103 GLY B O 1
ATOM 2624 N N . ALA B 1 104 ? -10.406 13.109 0.71 1 93.56 104 ALA B N 1
ATOM 2625 C CA . ALA B 1 104 ? -10.633 11.672 0.621 1 93.56 104 ALA B CA 1
ATOM 2626 C C . ALA B 1 104 ? -9.367 10.891 0.966 1 93.56 104 ALA B C 1
ATOM 2628 O O . ALA B 1 104 ? -9.422 9.688 1.215 1 93.56 104 ALA B O 1
ATOM 2629 N N . VAL B 1 105 ? -8.258 11.594 0.963 1 94.88 105 VAL B N 1
ATOM 2630 C CA . VAL B 1 105 ? -6.996 10.93 1.282 1 94.88 105 VAL B CA 1
ATOM 2631 C C . VAL B 1 105 ? -6.562 11.305 2.697 1 94.88 105 VAL B C 1
ATOM 2633 O O . VAL B 1 105 ? -6.344 10.43 3.539 1 94.88 105 VAL B O 1
ATOM 2636 N N . VAL B 1 106 ? -6.555 12.539 3.059 1 97.56 106 VAL B N 1
ATOM 2637 C CA . VAL B 1 106 ? -5.973 13.062 4.289 1 97.56 106 VAL B CA 1
ATOM 2638 C C . VAL B 1 106 ? -6.848 12.688 5.48 1 97.56 106 VAL B C 1
ATOM 2640 O O . VAL B 1 106 ? -6.352 12.172 6.484 1 97.56 106 VAL B O 1
ATOM 2643 N N . ILE B 1 107 ? -8.133 12.867 5.414 1 98.25 107 ILE B N 1
ATOM 2644 C CA . ILE B 1 107 ? -9.023 12.742 6.562 1 98.25 107 ILE B CA 1
ATOM 2645 C C . ILE B 1 107 ? -9.141 11.273 6.969 1 98.25 107 ILE B C 1
ATOM 2647 O O . ILE B 1 107 ? -9.016 10.938 8.148 1 98.25 107 ILE B O 1
ATOM 2651 N N . PRO B 1 108 ? -9.312 10.312 6.02 1 98.38 108 PRO B N 1
ATOM 2652 C CA . PRO B 1 108 ? -9.305 8.906 6.414 1 98.38 108 PRO B CA 1
ATOM 2653 C C . PRO B 1 108 ? -8 8.484 7.086 1 98.38 108 PRO B C 1
ATOM 2655 O O . PRO B 1 108 ? -8.016 7.723 8.055 1 98.38 108 PRO B O 1
ATOM 2658 N N . ALA B 1 109 ? -6.867 8.938 6.59 1 98.44 109 ALA B N 1
ATOM 2659 C CA . ALA B 1 109 ? -5.574 8.602 7.188 1 98.44 109 ALA B CA 1
ATOM 2660 C C . ALA B 1 109 ? -5.473 9.133 8.609 1 98.44 109 ALA B C 1
ATOM 2662 O O . ALA B 1 109 ? -5.066 8.414 9.523 1 98.44 109 ALA B O 1
ATOM 2663 N N . VAL B 1 110 ? -5.859 10.383 8.828 1 98.75 110 VAL B N 1
ATOM 2664 C CA . VAL B 1 110 ? -5.723 11.039 10.125 1 98.75 110 VAL B CA 1
ATOM 2665 C C . VAL B 1 110 ? -6.656 10.391 11.141 1 98.75 110 VAL B C 1
ATOM 2667 O O . VAL B 1 110 ? -6.25 10.094 12.266 1 98.75 110 VAL B O 1
ATOM 2670 N N . LEU B 1 111 ? -7.918 10.125 10.758 1 98.56 111 LEU B N 1
ATOM 2671 C CA . LEU B 1 111 ? -8.867 9.547 11.711 1 98.56 111 LEU B CA 1
ATOM 2672 C C . LEU B 1 111 ? -8.492 8.102 12.031 1 98.56 111 LEU B C 1
ATOM 2674 O O . LEU B 1 111 ? -8.703 7.641 13.156 1 98.56 111 LEU B O 1
ATOM 2678 N N . ALA B 1 112 ? -7.984 7.379 11.062 1 98.19 112 ALA B N 1
ATOM 2679 C CA . ALA B 1 112 ? -7.473 6.043 11.352 1 98.19 112 ALA B CA 1
ATOM 2680 C C . ALA B 1 112 ? -6.328 6.102 12.359 1 98.19 112 ALA B C 1
ATOM 2682 O O . ALA B 1 112 ? -6.254 5.281 13.273 1 98.19 112 ALA B O 1
ATOM 2683 N N . ALA B 1 113 ? -5.41 7.051 12.188 1 97.94 113 ALA B N 1
ATOM 2684 C CA . ALA B 1 113 ? -4.301 7.23 13.125 1 97.94 113 ALA B CA 1
ATOM 2685 C C . ALA B 1 113 ? -4.809 7.578 14.523 1 97.94 113 ALA B C 1
ATOM 2687 O O . ALA B 1 113 ? -4.273 7.094 15.523 1 97.94 113 ALA B O 1
ATOM 2688 N N . ILE B 1 114 ? -5.816 8.398 14.617 1 98.25 114 ILE B N 1
ATOM 2689 C CA . ILE B 1 114 ? -6.371 8.812 15.898 1 98.25 114 ILE B CA 1
ATOM 2690 C C . ILE B 1 114 ? -6.945 7.598 16.625 1 98.25 114 ILE B C 1
ATOM 2692 O O . ILE B 1 114 ? -6.828 7.488 17.844 1 98.25 114 ILE B O 1
ATOM 2696 N N . ALA B 1 115 ? -7.562 6.672 15.875 1 96.62 115 ALA B N 1
ATOM 2697 C CA . ALA B 1 115 ? -8.18 5.488 16.469 1 96.62 115 ALA B CA 1
ATOM 2698 C C . ALA B 1 115 ? -7.152 4.652 17.219 1 96.62 115 ALA B C 1
ATOM 2700 O O . ALA B 1 115 ? -7.5 3.902 18.141 1 96.62 115 ALA B O 1
ATOM 2701 N N . GLU B 1 116 ? -5.922 4.789 16.844 1 92.38 116 GLU B N 1
ATOM 2702 C CA . GLU B 1 116 ? -4.887 3.988 17.484 1 92.38 116 GLU B CA 1
ATOM 2703 C C . GLU B 1 116 ? -4.016 4.848 18.391 1 92.38 116 GLU B C 1
ATOM 2705 O O . GLU B 1 116 ? -3.014 4.371 18.938 1 92.38 116 GLU B O 1
ATOM 2710 N N . ALA B 1 117 ? -4.352 6.113 18.531 1 93.12 117 ALA B N 1
ATOM 2711 C CA . ALA B 1 117 ? -3.566 7.016 19.359 1 93.12 117 ALA B CA 1
ATOM 2712 C C . ALA B 1 117 ? -3.641 6.609 20.828 1 93.12 117 ALA B C 1
ATOM 2714 O O . ALA B 1 117 ? -4.703 6.211 21.312 1 93.12 117 ALA B O 1
ATOM 2715 N N . LYS B 1 118 ? -2.52 6.762 21.484 1 89.31 118 LYS B N 1
ATOM 2716 C CA . LYS B 1 118 ? -2.455 6.395 22.891 1 89.31 118 LYS B CA 1
ATOM 2717 C C . LYS B 1 118 ? -3.08 7.477 23.766 1 89.31 118 LYS B C 1
ATOM 2719 O O . LYS B 1 118 ? -3.494 7.203 24.906 1 89.31 118 LYS B O 1
ATOM 2724 N N . GLN B 1 119 ? -3.057 8.656 23.344 1 93 119 GLN B N 1
ATOM 2725 C CA . GLN B 1 119 ? -3.639 9.797 24.047 1 93 119 GLN B CA 1
ATOM 2726 C C . GLN B 1 119 ? -4.754 10.438 23.234 1 93 119 GLN B C 1
ATOM 2728 O O . GLN B 1 119 ? -4.742 10.375 22 1 93 119 GLN B O 1
ATOM 2733 N N . PRO B 1 120 ? -5.691 11.062 23.922 1 95.75 120 PRO B N 1
ATOM 2734 C CA . PRO B 1 120 ? -6.746 11.758 23.172 1 95.75 120 PRO B CA 1
ATOM 2735 C C . PRO B 1 120 ? -6.207 12.883 22.297 1 95.75 120 PRO B C 1
ATOM 2737 O O . PRO B 1 120 ? -5.262 13.57 22.688 1 95.75 120 PRO B O 1
ATOM 2740 N N . VAL B 1 121 ? -6.762 13.023 21.156 1 97.25 121 VAL B N 1
ATOM 2741 C CA . VAL B 1 121 ? -6.422 14.086 20.219 1 97.25 121 VAL B CA 1
ATOM 2742 C C . VAL B 1 121 ? -7.484 15.18 20.266 1 97.25 121 VAL B C 1
ATOM 2744 O O . VAL B 1 121 ? -8.68 14.906 20.156 1 97.25 121 VAL B O 1
ATOM 2747 N N . THR B 1 122 ? -7.105 16.422 20.469 1 97.69 122 THR B N 1
ATOM 2748 C CA . THR B 1 122 ? -8.039 17.547 20.562 1 97.69 122 THR B CA 1
ATOM 2749 C C . THR B 1 122 ? -8.508 17.969 19.172 1 97.69 122 THR B C 1
ATOM 2751 O O . THR B 1 122 ? -7.852 17.672 18.172 1 97.69 122 THR B O 1
ATOM 2754 N N . GLY B 1 123 ? -9.664 18.672 19.141 1 98.06 123 GLY B N 1
ATOM 2755 C CA . GLY B 1 123 ? -10.125 19.234 17.891 1 98.06 123 GLY B CA 1
ATOM 2756 C C . GLY B 1 123 ? -9.102 20.141 17.234 1 98.06 123 GLY B C 1
ATOM 2757 O O . GLY B 1 123 ? -8.969 20.156 16.016 1 98.06 123 GLY B O 1
ATOM 2758 N N . ARG B 1 124 ? -8.383 20.938 18.016 1 98.25 124 ARG B N 1
ATOM 2759 C CA . ARG B 1 124 ? -7.355 21.844 17.5 1 98.25 124 ARG B CA 1
ATOM 2760 C C . ARG B 1 124 ? -6.219 21.062 16.844 1 98.25 124 ARG B C 1
ATOM 2762 O O . ARG B 1 124 ? -5.723 21.453 15.789 1 98.25 124 ARG B O 1
ATOM 2769 N N . GLU B 1 125 ? -5.832 19.938 17.469 1 97.94 125 GLU B N 1
ATOM 2770 C CA . GLU B 1 125 ? -4.797 19.078 16.891 1 97.94 125 GLU B CA 1
ATOM 2771 C C . GLU B 1 125 ? -5.266 18.453 15.586 1 97.94 125 GLU B C 1
ATOM 2773 O O . GLU B 1 125 ? -4.492 18.359 14.633 1 97.94 125 GLU B O 1
ATOM 2778 N N . LEU B 1 126 ? -6.52 18.031 15.617 1 98.44 126 LEU B N 1
ATOM 2779 C CA . LEU B 1 126 ? -7.102 17.469 14.406 1 98.44 126 LEU B CA 1
ATOM 2780 C C . LEU B 1 126 ? -7.09 18.5 13.266 1 98.44 126 LEU B C 1
ATOM 2782 O O . LEU B 1 126 ? -6.66 18.188 12.156 1 98.44 126 LEU B O 1
ATOM 2786 N N . ILE B 1 127 ? -7.5 19.688 13.508 1 98.56 127 ILE B N 1
ATOM 2787 C CA . ILE B 1 127 ? -7.582 20.734 12.5 1 98.56 127 ILE B CA 1
ATOM 2788 C C . ILE B 1 127 ? -6.184 21.062 11.984 1 98.56 127 ILE B C 1
ATOM 2790 O O . ILE B 1 127 ? -5.973 21.172 10.773 1 98.56 127 ILE B O 1
ATOM 2794 N N . ALA B 1 128 ? -5.219 21.219 12.852 1 98.5 128 ALA B N 1
ATOM 2795 C CA . ALA B 1 128 ? -3.848 21.516 12.438 1 98.5 128 ALA B CA 1
ATOM 2796 C C . ALA B 1 128 ? -3.281 20.391 11.578 1 98.5 128 ALA B C 1
ATOM 2798 O O . ALA B 1 128 ? -2.578 20.641 10.594 1 98.5 128 ALA B O 1
ATOM 2799 N N . SER B 1 129 ? -3.562 19.172 11.992 1 98.5 129 SER B N 1
ATOM 2800 C CA . SER B 1 129 ? -3.102 18.016 11.242 1 98.5 129 SER B CA 1
ATOM 2801 C C . SER B 1 129 ? -3.674 18 9.836 1 98.5 129 SER B C 1
ATOM 2803 O O . SER B 1 129 ? -2.932 17.859 8.859 1 98.5 129 SER B O 1
ATOM 2805 N N . VAL B 1 130 ? -4.961 18.188 9.711 1 98.19 130 VAL B N 1
ATOM 2806 C CA . VAL B 1 130 ? -5.625 18.172 8.414 1 98.19 130 VAL B CA 1
ATOM 2807 C C . VAL B 1 130 ? -5.129 19.344 7.566 1 98.19 130 VAL B C 1
ATOM 2809 O O . VAL B 1 130 ? -4.836 19.172 6.379 1 98.19 130 VAL B O 1
ATOM 2812 N N . ALA B 1 131 ? -4.984 20.484 8.148 1 97.44 131 ALA B N 1
ATOM 2813 C CA . ALA B 1 131 ? -4.477 21.656 7.434 1 97.44 131 ALA B CA 1
ATOM 2814 C C . ALA B 1 131 ? -3.068 21.406 6.902 1 97.44 131 ALA B C 1
ATOM 2816 O O . ALA B 1 131 ? -2.74 21.797 5.781 1 97.44 131 ALA B O 1
ATOM 2817 N N . ALA B 1 132 ? -2.266 20.766 7.691 1 97.56 132 ALA B N 1
ATOM 2818 C CA . ALA B 1 132 ? -0.909 20.438 7.27 1 97.56 132 ALA B CA 1
ATOM 2819 C C . ALA B 1 132 ? -0.927 19.547 6.031 1 97.56 132 ALA B C 1
ATOM 2821 O O . ALA B 1 132 ? -0.13 19.734 5.109 1 97.56 132 ALA B O 1
ATOM 2822 N N . GLY B 1 133 ? -1.805 18.578 6.109 1 97.12 133 GLY B N 1
ATOM 2823 C CA . GLY B 1 133 ? -1.94 17.703 4.953 1 97.12 133 GLY B CA 1
ATOM 2824 C C . GLY B 1 133 ? -2.346 18.438 3.691 1 97.12 133 GLY B C 1
ATOM 2825 O O . GLY B 1 133 ? -1.731 18.266 2.637 1 97.12 133 GLY B O 1
ATOM 2826 N N . TYR B 1 134 ? -3.32 19.266 3.777 1 93.81 134 TYR B N 1
ATOM 2827 C CA . TYR B 1 134 ? -3.807 20.031 2.633 1 93.81 134 TYR B CA 1
ATOM 2828 C C . TYR B 1 134 ? -2.727 20.969 2.104 1 93.81 134 TYR B C 1
ATOM 2830 O O . TYR B 1 134 ? -2.559 21.109 0.889 1 93.81 134 TYR B O 1
ATOM 2838 N N . GLU B 1 135 ? -2.043 21.609 2.98 1 93 135 GLU B N 1
ATOM 2839 C CA . GLU B 1 135 ? -0.946 22.484 2.592 1 93 135 GLU B CA 1
ATOM 2840 C C . GLU B 1 135 ? 0.126 21.734 1.817 1 93 135 GLU B C 1
ATOM 2842 O O . GLU B 1 135 ? 0.607 22.203 0.786 1 93 135 GLU B O 1
ATOM 2847 N N . THR B 1 136 ? 0.479 20.609 2.293 1 93 136 THR B N 1
ATOM 2848 C CA . THR B 1 136 ? 1.486 19.766 1.644 1 93 136 THR B CA 1
ATOM 2849 C C . THR B 1 136 ? 1.022 19.344 0.251 1 93 136 THR B C 1
ATOM 2851 O O . THR B 1 136 ? 1.776 19.453 -0.718 1 93 136 THR B O 1
ATOM 2854 N N . GLY B 1 137 ? -0.182 18.828 0.205 1 88.06 137 GLY B N 1
ATOM 2855 C CA . GLY B 1 137 ? -0.715 18.438 -1.091 1 88.06 137 GLY B CA 1
ATOM 2856 C C . GLY B 1 137 ? -0.676 19.562 -2.113 1 88.06 137 GLY B C 1
ATOM 2857 O O . GLY B 1 137 ? -0.305 19.344 -3.268 1 88.06 137 GLY B O 1
ATOM 2858 N N . ARG B 1 138 ? -1.026 20.656 -1.718 1 85 138 ARG B N 1
ATOM 2859 C CA . ARG B 1 138 ? -1.047 21.812 -2.609 1 85 138 ARG B CA 1
ATOM 2860 C C . ARG B 1 138 ? 0.36 22.172 -3.074 1 85 138 ARG B C 1
ATOM 2862 O O . ARG B 1 138 ? 0.582 22.422 -4.258 1 85 138 ARG B O 1
ATOM 2869 N N . ARG B 1 139 ? 1.29 22.234 -2.229 1 84.25 139 ARG B N 1
ATOM 2870 C CA . ARG B 1 139 ? 2.66 22.609 -2.561 1 84.25 139 ARG B CA 1
ATOM 2871 C C . ARG B 1 139 ? 3.299 21.578 -3.49 1 84.25 139 ARG B C 1
ATOM 2873 O O . ARG B 1 139 ? 4.039 21.938 -4.406 1 84.25 139 ARG B O 1
ATOM 2880 N N . VAL B 1 140 ? 3.025 20.359 -3.197 1 79.94 140 VAL B N 1
ATOM 2881 C CA . VAL B 1 140 ? 3.582 19.297 -4.027 1 79.94 140 VAL B CA 1
ATOM 2882 C C . VAL B 1 140 ? 2.98 19.359 -5.43 1 79.94 140 VAL B C 1
ATOM 2884 O O . VAL B 1 140 ? 3.689 19.203 -6.422 1 79.94 140 VAL B O 1
ATOM 2887 N N . LEU B 1 141 ? 1.714 19.516 -5.469 1 72.69 141 LEU B N 1
ATOM 2888 C CA . LEU B 1 141 ? 1.05 19.641 -6.762 1 72.69 141 LEU B CA 1
ATOM 2889 C C . LEU B 1 141 ? 1.611 20.812 -7.547 1 72.69 141 LEU B C 1
ATOM 2891 O O . LEU B 1 141 ? 1.857 20.703 -8.75 1 72.69 141 LEU B O 1
ATOM 2895 N N . GLU B 1 142 ? 1.837 21.938 -6.922 1 70.62 142 GLU B N 1
ATOM 2896 C CA . GLU B 1 142 ? 2.396 23.125 -7.566 1 70.62 142 GLU B CA 1
ATOM 2897 C C . GLU B 1 142 ? 3.82 22.859 -8.047 1 70.62 142 GLU B C 1
ATOM 2899 O O . GLU B 1 142 ? 4.199 23.297 -9.141 1 70.62 142 GLU B O 1
ATOM 2904 N N . ALA B 1 143 ? 4.547 22.234 -7.293 1 68.5 143 ALA B N 1
ATOM 2905 C CA . ALA B 1 143 ? 5.93 21.922 -7.648 1 68.5 143 ALA B CA 1
ATOM 2906 C C . ALA B 1 143 ? 5.988 20.969 -8.836 1 68.5 143 ALA B C 1
ATOM 2908 O O . ALA B 1 143 ? 6.934 21.016 -9.625 1 68.5 143 ALA B O 1
ATOM 2909 N N . ALA B 1 144 ? 5.027 20.109 -8.891 1 62.78 144 ALA B N 1
ATOM 2910 C CA . ALA B 1 144 ? 4.977 19.141 -9.984 1 62.78 144 ALA B CA 1
ATOM 2911 C C . ALA B 1 144 ? 4.414 19.781 -11.25 1 62.78 144 ALA B C 1
ATOM 2913 O O . ALA B 1 144 ? 4.223 19.109 -12.266 1 62.78 144 ALA B O 1
ATOM 2914 N N . GLY B 1 145 ? 4.379 21 -11.352 1 56.56 145 GLY B N 1
ATOM 2915 C CA . GLY B 1 145 ? 3.949 21.734 -12.539 1 56.56 145 GLY B CA 1
ATOM 2916 C C . GLY B 1 145 ? 2.463 22.031 -12.547 1 56.56 145 GLY B C 1
ATOM 2917 O O . GLY B 1 145 ? 1.909 22.422 -13.578 1 56.56 145 GLY B O 1
ATOM 2918 N N . GLY B 1 146 ? 1.858 21.766 -11.484 1 49.97 146 GLY B N 1
ATOM 2919 C CA . GLY B 1 146 ? 0.441 22.078 -11.375 1 49.97 146 GLY B CA 1
ATOM 2920 C C . GLY B 1 146 ? -0.454 20.922 -11.758 1 49.97 146 GLY B C 1
ATOM 2921 O O . GLY B 1 146 ? 0.03 19.875 -12.227 1 49.97 146 GLY B O 1
ATOM 2922 N N . TYR B 1 147 ? -1.756 20.938 -11.5 1 46.66 147 TYR B N 1
ATOM 2923 C CA . TYR B 1 147 ? -2.742 19.891 -11.727 1 46.66 147 TYR B CA 1
ATOM 2924 C C . TYR B 1 147 ? -2.756 19.453 -13.188 1 46.66 147 TYR B C 1
ATOM 2926 O O . TYR B 1 147 ? -2.742 18.266 -13.484 1 46.66 147 TYR B O 1
ATOM 2934 N N . ASP B 1 148 ? -2.756 20.406 -13.977 1 44.28 148 ASP B N 1
ATOM 2935 C CA . ASP B 1 148 ? -2.926 20.125 -15.398 1 44.28 148 ASP B CA 1
ATOM 2936 C C . ASP B 1 148 ? -1.711 19.406 -15.961 1 44.28 148 ASP B C 1
ATOM 2938 O O . ASP B 1 148 ? -1.856 18.453 -16.734 1 44.28 148 ASP B O 1
ATOM 2942 N N . SER B 1 149 ? -0.595 19.828 -15.656 1 41.81 149 SER B N 1
ATOM 2943 C CA . SER B 1 149 ? 0.614 19.219 -16.203 1 41.81 149 SER B CA 1
ATOM 2944 C C . SER B 1 149 ? 0.824 17.812 -15.625 1 41.81 149 SER B C 1
ATOM 2946 O O . SER B 1 149 ? 1.228 16.906 -16.344 1 41.81 149 SER B O 1
ATOM 2948 N N . HIS B 1 150 ? 0.463 17.672 -14.43 1 47.84 150 HIS B N 1
ATOM 2949 C CA . HIS B 1 150 ? 0.654 16.391 -13.766 1 47.84 150 HIS B CA 1
ATOM 2950 C C . HIS B 1 150 ? -0.333 15.352 -14.281 1 47.84 150 HIS B C 1
ATOM 2952 O O . HIS B 1 150 ? 0.048 14.211 -14.555 1 47.84 150 HIS B O 1
ATOM 2958 N N . ASN B 1 151 ? -1.499 15.75 -14.406 1 45.59 151 ASN B N 1
ATOM 2959 C CA . ASN B 1 151 ? -2.516 14.852 -14.953 1 45.59 151 ASN B CA 1
ATOM 2960 C C . ASN B 1 151 ? -2.285 14.578 -16.438 1 45.59 151 ASN B C 1
ATOM 2962 O O . ASN B 1 151 ? -2.617 13.492 -16.922 1 45.59 151 ASN B O 1
ATOM 2966 N N . GLY B 1 152 ? -1.874 15.617 -17.031 1 41.34 152 GLY B N 1
ATOM 2967 C CA . GLY B 1 152 ? -1.563 15.477 -18.453 1 41.34 152 GLY B CA 1
ATOM 2968 C C . GLY B 1 152 ? -0.475 14.461 -18.719 1 41.34 152 GLY B C 1
ATOM 2969 O O . GLY B 1 152 ? -0.43 13.867 -19.797 1 41.34 152 GLY B O 1
ATOM 2970 N N . LEU B 1 153 ? 0.315 14.375 -17.812 1 41.22 153 LEU B N 1
ATOM 2971 C CA . LEU B 1 153 ? 1.405 13.422 -17.984 1 41.22 153 LEU B CA 1
ATOM 2972 C C . LEU B 1 153 ? 0.984 12.023 -17.547 1 41.22 153 LEU B C 1
ATOM 2974 O O . LEU B 1 153 ? 1.795 11.094 -17.547 1 41.22 153 LEU B O 1
ATOM 2978 N N . GLY B 1 154 ? -0.296 11.891 -17.266 1 42.69 154 GLY B N 1
ATOM 2979 C CA . GLY B 1 154 ? -0.852 10.578 -16.984 1 42.69 154 GLY B CA 1
ATOM 2980 C C . GLY B 1 154 ? -0.76 10.188 -15.516 1 42.69 154 GLY B C 1
ATOM 2981 O O . GLY B 1 154 ? -1.061 9.055 -15.148 1 42.69 154 GLY B O 1
ATOM 2982 N N . TRP B 1 155 ? -0.252 11.203 -14.781 1 46.44 155 TRP B N 1
ATOM 2983 C CA . TRP B 1 155 ? -0.17 10.906 -13.352 1 46.44 155 TRP B CA 1
ATOM 2984 C C . TRP B 1 155 ? -1.438 11.359 -12.633 1 46.44 155 TRP B C 1
ATOM 2986 O O . TRP B 1 155 ? -1.99 12.414 -12.938 1 46.44 155 TRP B O 1
ATOM 2996 N N . HIS B 1 156 ? -2.146 10.445 -12.016 1 51.94 156 HIS B N 1
ATOM 2997 C CA . HIS B 1 156 ? -3.246 10.898 -11.172 1 51.94 156 HIS B CA 1
ATOM 2998 C C . HIS B 1 156 ? -2.727 11.57 -9.906 1 51.94 156 HIS B C 1
ATOM 3000 O O . HIS B 1 156 ? -2.131 10.922 -9.047 1 51.94 156 HIS B O 1
ATOM 3006 N N . SER B 1 157 ? -2.814 12.914 -9.977 1 49.81 157 SER B N 1
ATOM 3007 C CA . SER B 1 157 ? -2.283 13.766 -8.922 1 49.81 157 SER B CA 1
ATOM 3008 C C . SER B 1 157 ? -2.754 13.305 -7.547 1 49.81 157 SER B C 1
ATOM 3010 O O . SER B 1 157 ? -2.012 13.398 -6.566 1 49.81 157 SER B O 1
ATOM 3012 N N . THR B 1 158 ? -3.943 12.773 -7.461 1 48.81 158 THR B N 1
ATOM 3013 C CA . THR B 1 158 ? -4.477 12.352 -6.172 1 48.81 158 THR B CA 1
ATOM 3014 C C . THR B 1 158 ? -3.645 11.211 -5.586 1 48.81 158 THR B C 1
ATOM 3016 O O . THR B 1 158 ? -3.365 11.195 -4.387 1 48.81 158 THR B O 1
ATOM 3019 N N . GLY B 1 159 ? -3.248 10.375 -6.438 1 54.59 159 GLY B N 1
ATOM 3020 C CA . GLY B 1 159 ? -2.451 9.25 -5.969 1 54.59 159 GLY B CA 1
ATOM 3021 C C . GLY B 1 159 ? -1.028 9.641 -5.609 1 54.59 159 GLY B C 1
ATOM 3022 O O . GLY B 1 159 ? -0.49 9.18 -4.602 1 54.59 159 GLY B O 1
ATOM 3023 N N . THR B 1 160 ? -0.531 10.492 -6.309 1 62.47 160 THR B N 1
ATOM 3024 C CA . THR B 1 160 ? 0.875 10.82 -6.098 1 62.47 160 THR B CA 1
ATOM 3025 C C . THR B 1 160 ? 1.029 11.859 -4.988 1 62.47 160 THR B C 1
ATOM 3027 O O . THR B 1 160 ? 1.68 11.594 -3.973 1 62.47 160 THR B O 1
ATOM 3030 N N . CYS B 1 161 ? 0.217 12.914 -5.066 1 78.31 161 CYS B N 1
ATOM 3031 C CA . CYS B 1 161 ? 0.367 13.984 -4.082 1 78.31 161 CYS B CA 1
ATOM 3032 C C . CYS B 1 161 ? -0.412 13.664 -2.811 1 78.31 161 CYS B C 1
ATOM 3034 O O . CYS B 1 161 ? -0.048 14.125 -1.726 1 78.31 161 CYS B O 1
ATOM 3036 N N . GLY B 1 162 ? -1.386 12.859 -2.986 1 88.44 162 GLY B N 1
ATOM 3037 C CA . GLY B 1 162 ? -2.232 12.523 -1.851 1 88.44 162 GLY B CA 1
ATOM 3038 C C . GLY B 1 162 ? -1.503 11.75 -0.77 1 88.44 162 GLY B C 1
ATOM 3039 O O . GLY B 1 162 ? -1.693 12.008 0.421 1 88.44 162 GLY B O 1
ATOM 3040 N N . THR B 1 163 ? -0.668 10.852 -1.22 1 92.19 163 THR B N 1
ATOM 3041 C CA . THR B 1 163 ? 0.073 10.039 -0.263 1 92.19 163 THR B CA 1
ATOM 3042 C C . THR B 1 163 ? 0.987 10.906 0.594 1 92.19 163 THR B C 1
ATOM 3044 O O . THR B 1 163 ? 1.076 10.719 1.809 1 92.19 163 THR B O 1
ATOM 3047 N N . LEU B 1 164 ? 1.613 11.922 -0.026 1 91.75 164 LEU B N 1
ATOM 3048 C CA . LEU B 1 164 ? 2.488 12.844 0.693 1 91.75 164 LEU B CA 1
ATOM 3049 C C . LEU B 1 164 ? 1.689 13.711 1.661 1 91.75 164 LEU B C 1
ATOM 3051 O O . LEU B 1 164 ? 2.121 13.945 2.793 1 91.75 164 LEU B O 1
ATOM 3055 N N . ALA B 1 165 ? 0.584 14.156 1.172 1 95.19 165 ALA B N 1
ATOM 3056 C CA . ALA B 1 165 ? -0.302 14.969 2 1 95.19 165 ALA B CA 1
ATOM 3057 C C . ALA B 1 165 ? -0.734 14.203 3.25 1 95.19 165 ALA B C 1
ATOM 3059 O O . ALA B 1 165 ? -0.688 14.742 4.359 1 95.19 165 ALA B O 1
ATOM 3060 N N . ALA B 1 166 ? -1.133 12.953 3.062 1 97.5 166 ALA B N 1
ATOM 3061 C CA . ALA B 1 166 ? -1.566 12.125 4.188 1 97.5 166 ALA B CA 1
ATOM 3062 C C . ALA B 1 166 ? -0.418 11.875 5.16 1 97.5 166 ALA B C 1
ATOM 3064 O O . ALA B 1 166 ? -0.604 11.938 6.379 1 97.5 166 ALA B O 1
ATOM 3065 N N . ALA B 1 167 ? 0.734 11.594 4.645 1 96.94 167 ALA B N 1
ATOM 3066 C CA . ALA B 1 167 ? 1.899 11.375 5.496 1 96.94 167 ALA B CA 1
ATOM 3067 C C . ALA B 1 167 ? 2.209 12.609 6.336 1 96.94 167 ALA B C 1
ATOM 3069 O O . ALA B 1 167 ? 2.482 12.5 7.535 1 96.94 167 ALA B O 1
ATOM 3070 N N . ALA B 1 168 ? 2.164 13.75 5.727 1 97.5 168 ALA B N 1
ATOM 3071 C CA . ALA B 1 168 ? 2.42 15.008 6.422 1 97.5 168 ALA B CA 1
ATOM 3072 C C . ALA B 1 168 ? 1.393 15.242 7.523 1 97.5 168 ALA B C 1
ATOM 3074 O O . ALA B 1 168 ? 1.745 15.664 8.633 1 97.5 168 ALA B O 1
ATOM 3075 N N . ALA B 1 169 ? 0.156 15.023 7.23 1 98.56 169 ALA B N 1
ATOM 3076 C CA . ALA B 1 169 ? -0.918 15.219 8.203 1 98.56 169 ALA B CA 1
ATOM 3077 C C . ALA B 1 169 ? -0.726 14.32 9.422 1 98.56 169 ALA B C 1
ATOM 3079 O O . ALA B 1 169 ? -0.846 14.773 10.562 1 98.56 169 ALA B O 1
ATOM 3080 N N . VAL B 1 170 ? -0.418 13.062 9.18 1 98.56 170 VAL B N 1
ATOM 3081 C CA . VAL B 1 170 ? -0.252 12.117 10.273 1 98.56 170 VAL B CA 1
ATOM 3082 C C . VAL B 1 170 ? 1.019 12.445 11.055 1 98.56 170 VAL B C 1
ATOM 3084 O O . VAL B 1 170 ? 1.06 12.289 12.273 1 98.56 170 VAL B O 1
ATOM 3087 N N . ALA B 1 171 ? 2.062 12.867 10.352 1 98.06 171 ALA B N 1
ATOM 3088 C CA . ALA B 1 171 ? 3.275 13.297 11.039 1 98.06 171 ALA B CA 1
ATOM 3089 C C . ALA B 1 171 ? 2.98 14.445 11.992 1 98.06 171 ALA B C 1
ATOM 3091 O O . ALA B 1 171 ? 3.436 14.445 13.141 1 98.06 171 ALA B O 1
ATOM 3092 N N . ARG B 1 172 ? 2.219 15.406 11.523 1 98.19 172 ARG B N 1
ATOM 3093 C CA . ARG B 1 172 ? 1.851 16.531 12.375 1 98.19 172 ARG B CA 1
ATOM 3094 C C . ARG B 1 172 ? 1 16.078 13.555 1 98.19 172 ARG B C 1
ATOM 3096 O O . ARG B 1 172 ? 1.182 16.562 14.672 1 98.19 172 ARG B O 1
ATOM 3103 N N . LEU B 1 173 ? 0.062 15.25 13.305 1 98.12 173 LEU B N 1
ATOM 3104 C CA . LEU B 1 173 ? -0.795 14.703 14.352 1 98.12 173 LEU B CA 1
ATOM 3105 C C . LEU B 1 173 ? 0.038 14.07 15.461 1 98.12 173 LEU B C 1
ATOM 3107 O O . LEU B 1 173 ? -0.279 14.227 16.641 1 98.12 173 LEU B O 1
ATOM 3111 N N . ASN B 1 174 ? 1.115 13.383 15.055 1 96.75 174 ASN B N 1
ATOM 3112 C CA . ASN B 1 174 ? 1.936 12.633 16 1 96.75 174 ASN B CA 1
ATOM 3113 C C . ASN B 1 174 ? 3.008 13.508 16.641 1 96.75 174 ASN B C 1
ATOM 3115 O O . ASN B 1 174 ? 3.801 13.031 17.453 1 96.75 174 ASN B O 1
ATOM 3119 N N . GLY B 1 175 ? 3.1 14.75 16.234 1 96.31 175 GLY B N 1
ATOM 3120 C CA . GLY B 1 175 ? 4.07 15.672 16.812 1 96.31 175 GLY B CA 1
ATOM 3121 C C . GLY B 1 175 ? 5.496 15.367 16.391 1 96.31 175 GLY B C 1
ATOM 3122 O O . GLY B 1 175 ? 6.426 15.516 17.188 1 96.31 175 GLY B O 1
ATOM 3123 N N . PHE B 1 176 ? 5.68 14.891 15.195 1 96.75 176 PHE B N 1
ATOM 3124 C CA . PHE B 1 176 ? 7.012 14.57 14.703 1 96.75 176 PHE B CA 1
ATOM 3125 C C . PHE B 1 176 ? 7.871 15.828 14.609 1 96.75 176 PHE B C 1
ATOM 3127 O O . PHE B 1 176 ? 7.363 16.922 14.328 1 96.75 176 PHE B O 1
ATOM 3134 N N . ASP B 1 177 ? 9.188 15.641 14.812 1 96.12 177 ASP B N 1
ATOM 3135 C CA . ASP B 1 177 ? 10.133 16.734 14.594 1 96.12 177 ASP B CA 1
ATOM 3136 C C . ASP B 1 177 ? 10.469 16.875 13.109 1 96.12 177 ASP B C 1
ATOM 3138 O O . ASP B 1 177 ? 9.875 16.203 12.266 1 96.12 177 ASP B O 1
ATOM 3142 N N . ASP B 1 178 ? 11.375 17.766 12.805 1 94.81 178 ASP B N 1
ATOM 3143 C CA . ASP B 1 178 ? 11.719 18.078 11.422 1 94.81 178 ASP B CA 1
ATOM 3144 C C . ASP B 1 178 ? 12.188 16.828 10.672 1 94.81 178 ASP B C 1
ATOM 3146 O O . ASP B 1 178 ? 11.742 16.562 9.555 1 94.81 178 ASP B O 1
ATOM 3150 N N . LEU B 1 179 ? 13.008 16.094 11.367 1 91.88 179 LEU B N 1
ATOM 3151 C CA . LEU B 1 179 ? 13.625 14.961 10.703 1 91.88 179 LEU B CA 1
ATOM 3152 C C . LEU B 1 179 ? 12.602 13.859 10.453 1 91.88 179 LEU B C 1
ATOM 3154 O O . LEU B 1 179 ? 12.539 13.297 9.359 1 91.88 179 LEU B O 1
ATOM 3158 N N . ALA B 1 180 ? 11.797 13.539 11.438 1 94.25 180 ALA B N 1
ATOM 3159 C CA . ALA B 1 180 ? 10.773 12.508 11.281 1 94.25 180 ALA B CA 1
ATOM 3160 C C . ALA B 1 180 ? 9.719 12.922 10.266 1 94.25 180 ALA B C 1
ATOM 3162 O O . ALA B 1 180 ? 9.219 12.094 9.5 1 94.25 180 ALA B O 1
ATOM 3163 N N . THR B 1 181 ? 9.391 14.188 10.289 1 96.06 181 THR B N 1
ATOM 3164 C CA . THR B 1 181 ? 8.453 14.703 9.305 1 96.06 181 THR B CA 1
ATOM 3165 C C . THR B 1 181 ? 9.016 14.578 7.895 1 96.06 181 THR B C 1
ATOM 3167 O O . THR B 1 181 ? 8.32 14.133 6.977 1 96.06 181 THR B O 1
ATOM 3170 N N . ARG B 1 182 ? 10.273 14.938 7.723 1 91.94 182 ARG B N 1
ATOM 3171 C CA . ARG B 1 182 ? 10.953 14.805 6.438 1 91.94 182 ARG B CA 1
ATOM 3172 C C . ARG B 1 182 ? 10.961 13.352 5.977 1 91.94 182 ARG B C 1
ATOM 3174 O O . ARG B 1 182 ? 10.664 13.062 4.812 1 91.94 182 ARG B O 1
ATOM 3181 N N . ASP B 1 183 ? 11.234 12.492 6.891 1 90.62 183 ASP B N 1
ATOM 3182 C CA . ASP B 1 183 ? 11.297 11.07 6.559 1 90.62 183 ASP B CA 1
ATOM 3183 C C . ASP B 1 183 ? 9.93 10.547 6.137 1 90.62 183 ASP B C 1
ATOM 3185 O O . ASP B 1 183 ? 9.82 9.75 5.199 1 90.62 183 ASP B O 1
ATOM 3189 N N . ALA B 1 184 ? 8.906 10.945 6.832 1 94.25 184 ALA B N 1
ATOM 3190 C CA . ALA B 1 184 ? 7.551 10.531 6.488 1 94.25 184 ALA B CA 1
ATOM 3191 C C . ALA B 1 184 ? 7.184 10.961 5.07 1 94.25 184 ALA B C 1
ATOM 3193 O O . ALA B 1 184 ? 6.691 10.156 4.277 1 94.25 184 ALA B O 1
ATOM 3194 N N . ILE B 1 185 ? 7.465 12.211 4.738 1 91.19 185 ILE B N 1
ATOM 3195 C CA . ILE B 1 185 ? 7.117 12.75 3.432 1 91.19 185 ILE B CA 1
ATOM 3196 C C . ILE B 1 185 ? 7.961 12.078 2.354 1 91.19 185 ILE B C 1
ATOM 3198 O O . ILE B 1 185 ? 7.449 11.703 1.295 1 91.19 185 ILE B O 1
ATOM 3202 N N . THR B 1 186 ? 9.18 11.898 2.672 1 85.62 186 THR B N 1
ATOM 3203 C CA . THR B 1 186 ? 10.078 11.266 1.714 1 85.62 186 THR B CA 1
ATOM 3204 C C . THR B 1 186 ? 9.672 9.812 1.469 1 85.62 186 THR B C 1
ATOM 3206 O O . THR B 1 186 ? 9.586 9.375 0.32 1 85.62 186 THR B O 1
ATOM 3209 N N . LEU B 1 187 ? 9.391 9.078 2.477 1 86.81 187 LEU B N 1
ATOM 3210 C CA . LEU B 1 187 ? 8.969 7.688 2.332 1 86.81 187 LEU B CA 1
ATOM 3211 C C . LEU B 1 187 ? 7.645 7.594 1.586 1 86.81 187 LEU B C 1
ATOM 3213 O O . LEU B 1 187 ? 7.418 6.652 0.826 1 86.81 187 LEU B O 1
ATOM 3217 N N . ALA B 1 188 ? 6.816 8.547 1.791 1 90.19 188 ALA B N 1
ATOM 3218 C CA . ALA B 1 188 ? 5.516 8.57 1.12 1 90.19 188 ALA B CA 1
ATOM 3219 C C . ALA B 1 188 ? 5.684 8.664 -0.394 1 90.19 188 ALA B C 1
ATOM 3221 O O . ALA B 1 188 ? 4.824 8.203 -1.149 1 90.19 188 ALA B O 1
ATOM 3222 N N . THR B 1 189 ? 6.742 9.266 -0.859 1 82.44 189 THR B N 1
ATOM 3223 C CA . THR B 1 189 ? 7.004 9.281 -2.293 1 82.44 189 THR B CA 1
ATOM 3224 C C . THR B 1 189 ? 7.16 7.863 -2.836 1 82.44 189 THR B C 1
ATOM 3226 O O . THR B 1 189 ? 6.738 7.574 -3.957 1 82.44 189 THR B O 1
ATOM 3229 N N . SER B 1 190 ? 7.637 6.992 -1.993 1 77.81 190 SER B N 1
ATOM 3230 C CA . SER B 1 190 ? 7.84 5.602 -2.385 1 77.81 190 SER B CA 1
ATOM 3231 C C . SER B 1 190 ? 6.531 4.82 -2.354 1 77.81 190 SER B C 1
ATOM 3233 O O . SER B 1 190 ? 6.426 3.75 -2.953 1 77.81 190 SER B O 1
ATOM 3235 N N . PHE B 1 191 ? 5.652 5.359 -1.651 1 84 191 PHE B N 1
ATOM 3236 C CA . PHE B 1 191 ? 4.371 4.672 -1.514 1 84 191 PHE B CA 1
ATOM 3237 C C . PHE B 1 191 ? 3.324 5.289 -2.432 1 84 191 PHE B C 1
ATOM 3239 O O . PHE B 1 191 ? 2.184 4.82 -2.482 1 84 191 PHE B O 1
ATOM 3246 N N . SER B 1 192 ? 3.746 6.336 -3.016 1 76.44 192 SER B N 1
ATOM 3247 C CA . SER B 1 192 ? 2.826 6.973 -3.951 1 76.44 192 SER B CA 1
ATOM 3248 C C . SER B 1 192 ? 2.629 6.121 -5.199 1 76.44 192 SER B C 1
ATOM 3250 O O . SER B 1 192 ? 3.572 5.496 -5.688 1 76.44 192 SER B O 1
ATOM 3252 N N . SER B 1 193 ? 1.439 5.801 -5.387 1 62.16 193 SER B N 1
ATOM 3253 C CA . SER B 1 193 ? 1.062 4.961 -6.516 1 62.16 193 SER B CA 1
ATOM 3254 C C . SER B 1 193 ? 0.284 5.754 -7.559 1 62.16 193 SER B C 1
ATOM 3256 O O . SER B 1 193 ? -0.107 6.898 -7.312 1 62.16 193 SER B O 1
ATOM 3258 N N . GLY B 1 194 ? 0.046 5.48 -8.688 1 51.97 194 GLY B N 1
ATOM 3259 C CA . GLY B 1 194 ? -0.817 6.105 -9.672 1 51.97 194 GLY B CA 1
ATOM 3260 C C . GLY B 1 194 ? -0.198 6.164 -11.055 1 51.97 194 GLY B C 1
ATOM 3261 O O . GLY B 1 194 ? -0.536 7.039 -11.859 1 51.97 194 GLY B O 1
ATOM 3262 N N . LEU B 1 195 ? 1 5.465 -11.125 1 44.19 195 LEU B N 1
ATOM 3263 C CA . LEU B 1 195 ? 1.62 5.66 -12.43 1 44.19 195 LEU B CA 1
ATOM 3264 C C . LEU B 1 195 ? 0.587 5.543 -13.547 1 44.19 195 LEU B C 1
ATOM 3266 O O . LEU B 1 195 ? 0.532 6.391 -14.438 1 44.19 195 LEU B O 1
ATOM 3270 N N . TRP B 1 196 ? 0.314 4.285 -14.031 1 39.66 196 TRP B N 1
ATOM 3271 C CA . TRP B 1 196 ? -0.111 4.133 -15.414 1 39.66 196 TRP B CA 1
ATOM 3272 C C . TRP B 1 196 ? -1.632 4.133 -15.523 1 39.66 196 TRP B C 1
ATOM 3274 O O . TRP B 1 196 ? -2.301 3.26 -14.961 1 39.66 196 TRP B O 1
ATOM 3284 N N . ALA B 1 197 ? -2.168 5.297 -15.258 1 40.12 197 ALA B N 1
ATOM 3285 C CA . ALA B 1 197 ? -3.566 5.559 -15.586 1 40.12 197 ALA B CA 1
ATOM 3286 C C . ALA B 1 197 ? -4.027 4.684 -16.75 1 40.12 197 ALA B C 1
ATOM 3288 O O . ALA B 1 197 ? -5.113 4.891 -17.297 1 40.12 197 ALA B O 1
ATOM 3289 N N . PHE B 1 198 ? -3.205 3.967 -17.484 1 35 198 PHE B N 1
ATOM 3290 C CA . PHE B 1 198 ? -3.779 3.586 -18.781 1 35 198 PHE B CA 1
ATOM 3291 C C . PHE B 1 198 ? -5.133 2.914 -18.578 1 35 198 PHE B C 1
ATOM 3293 O O . PHE B 1 198 ? -6.023 3.045 -19.422 1 35 198 PHE B O 1
ATOM 3300 N N . ILE B 1 199 ? -5.043 1.619 -18.156 1 35.88 199 ILE B N 1
ATOM 3301 C CA . ILE B 1 199 ? -5.902 0.657 -18.828 1 35.88 199 ILE B CA 1
ATOM 3302 C C . ILE B 1 199 ? -7.352 0.859 -18.391 1 35.88 199 ILE B C 1
ATOM 3304 O O . ILE B 1 199 ? -8.281 0.662 -19.172 1 35.88 199 ILE B O 1
ATOM 3308 N N . HIS B 1 200 ? -7.797 0.45 -17.141 1 40.62 200 HIS B N 1
ATOM 3309 C CA . HIS B 1 200 ? -9.211 0.118 -17 1 40.62 200 HIS B CA 1
ATOM 3310 C C . HIS B 1 200 ? -10.062 1.376 -16.875 1 40.62 200 HIS B C 1
ATOM 3312 O O . HIS B 1 200 ? -9.531 2.475 -16.688 1 40.62 200 HIS B O 1
ATOM 3318 N N . ASP B 1 201 ? -11.352 1.06 -16.859 1 43.44 201 ASP B N 1
ATOM 3319 C CA . ASP B 1 201 ? -12.367 2.078 -16.625 1 43.44 201 ASP B CA 1
ATOM 3320 C C . ASP B 1 201 ? -11.961 3.02 -15.5 1 43.44 201 ASP B C 1
ATOM 3322 O O . ASP B 1 201 ? -11.797 2.59 -14.352 1 43.44 201 ASP B O 1
ATOM 3326 N N . GLY B 1 202 ? -11.102 4.012 -15.852 1 52.34 202 GLY B N 1
ATOM 3327 C CA . GLY B 1 202 ? -10.539 5.145 -15.141 1 52.34 202 GLY B CA 1
ATOM 3328 C C . GLY B 1 202 ? -11.312 5.516 -13.891 1 52.34 202 GLY B C 1
ATOM 3329 O O . GLY B 1 202 ? -10.719 5.914 -12.891 1 52.34 202 GLY B O 1
ATOM 3330 N N . SER B 1 203 ? -12.641 5.16 -13.922 1 55.47 203 SER B N 1
ATOM 3331 C CA . SER B 1 203 ? -13.438 5.699 -12.82 1 55.47 203 SER B CA 1
ATOM 3332 C C . SER B 1 203 ? -13.281 4.863 -11.555 1 55.47 203 SER B C 1
ATOM 3334 O O . SER B 1 203 ? -13.133 5.41 -10.461 1 55.47 203 SER B O 1
ATOM 3336 N N . GLN B 1 204 ? -13.25 3.496 -11.648 1 65.19 204 GLN B N 1
ATOM 3337 C CA . GLN B 1 204 ? -13.141 2.645 -10.469 1 65.19 204 GLN B CA 1
ATOM 3338 C C . GLN B 1 204 ? -11.734 2.707 -9.867 1 65.19 204 GLN B C 1
ATOM 3340 O O . GLN B 1 204 ? -11.578 2.734 -8.648 1 65.19 204 GLN B O 1
ATOM 3345 N N . ALA B 1 205 ? -10.828 2.924 -10.703 1 67.19 205 ALA B N 1
ATOM 3346 C CA . ALA B 1 205 ? -9.43 2.977 -10.273 1 67.19 205 ALA B CA 1
ATOM 3347 C C . ALA B 1 205 ? -9.156 4.238 -9.461 1 67.19 205 ALA B C 1
ATOM 3349 O O . ALA B 1 205 ? -8.414 4.199 -8.477 1 67.19 205 ALA B O 1
ATOM 3350 N N . LYS B 1 206 ? -9.906 5.262 -9.805 1 71.12 206 LYS B N 1
ATOM 3351 C CA . LYS B 1 206 ? -9.688 6.527 -9.109 1 71.12 206 LYS B CA 1
ATOM 3352 C C . LYS B 1 206 ? -10.125 6.438 -7.652 1 71.12 206 LYS B C 1
ATOM 3354 O O . LYS B 1 206 ? -9.477 7.012 -6.77 1 71.12 206 LYS B O 1
ATOM 3359 N N . LYS B 1 207 ? -11.258 5.73 -7.457 1 79.38 207 LYS B N 1
ATOM 3360 C CA . LYS B 1 207 ? -11.773 5.586 -6.102 1 79.38 207 LYS B CA 1
ATOM 3361 C C . LYS B 1 207 ? -10.836 4.746 -5.238 1 79.38 207 LYS B C 1
ATOM 3363 O O . LYS B 1 207 ? -10.586 5.082 -4.082 1 79.38 207 LYS B O 1
ATOM 3368 N N . ILE B 1 208 ? -10.219 3.828 -5.855 1 86.38 208 ILE B N 1
ATOM 3369 C CA . ILE B 1 208 ? -9.32 2.945 -5.129 1 86.38 208 ILE B CA 1
ATOM 3370 C C . ILE B 1 208 ? -7.996 3.666 -4.859 1 86.38 208 ILE B C 1
ATOM 3372 O O . ILE B 1 208 ? -7.383 3.48 -3.807 1 86.38 208 ILE B O 1
ATOM 3376 N N . HIS B 1 209 ? -7.684 4.605 -5.723 1 85.38 209 HIS B N 1
ATOM 3377 C CA . HIS B 1 209 ? -6.438 5.348 -5.57 1 85.38 209 HIS B CA 1
ATOM 3378 C C . HIS B 1 209 ? -6.473 6.246 -4.336 1 85.38 209 HIS B C 1
ATOM 3380 O O . HIS B 1 209 ? -5.469 6.395 -3.641 1 85.38 209 HIS B O 1
ATOM 3386 N N . ALA B 1 210 ? -7.656 6.805 -4.113 1 89 210 ALA B N 1
ATOM 3387 C CA . ALA B 1 210 ? -7.777 7.648 -2.93 1 89 210 ALA B CA 1
ATOM 3388 C C . ALA B 1 210 ? -7.547 6.848 -1.653 1 89 210 ALA B C 1
ATOM 3390 O O . ALA B 1 210 ? -6.801 7.273 -0.769 1 89 210 ALA B O 1
ATOM 3391 N N . GLY B 1 211 ? -8.18 5.699 -1.588 1 93.38 211 GLY B N 1
ATOM 3392 C CA . GLY B 1 211 ? -7.98 4.828 -0.442 1 93.38 211 GLY B CA 1
ATOM 3393 C C . GLY B 1 211 ? -6.547 4.355 -0.292 1 93.38 211 GLY B C 1
ATOM 3394 O O . GLY B 1 211 ? -5.996 4.363 0.812 1 93.38 211 GLY B O 1
ATOM 3395 N N . ARG B 1 212 ? -5.945 3.979 -1.384 1 92.62 212 ARG B N 1
ATOM 3396 C CA . ARG B 1 212 ? -4.566 3.508 -1.369 1 92.62 212 ARG B CA 1
ATOM 3397 C C . ARG B 1 212 ? -3.615 4.617 -0.929 1 92.62 212 ARG B C 1
ATOM 3399 O O . ARG B 1 212 ? -2.672 4.367 -0.175 1 92.62 212 ARG B O 1
ATOM 3406 N N . ALA B 1 213 ? -3.857 5.805 -1.412 1 92.06 213 ALA B N 1
ATOM 3407 C CA . ALA B 1 213 ? -3.039 6.949 -1.02 1 92.06 213 ALA B CA 1
ATOM 3408 C C . ALA B 1 213 ? -3.156 7.219 0.478 1 92.06 213 ALA B C 1
ATOM 3410 O O . ALA B 1 213 ? -2.154 7.492 1.145 1 92.06 213 ALA B O 1
ATOM 3411 N N . ALA B 1 214 ? -4.371 7.16 1.032 1 96 214 ALA B N 1
ATOM 3412 C CA . ALA B 1 214 ? -4.59 7.355 2.463 1 96 214 ALA B CA 1
ATOM 3413 C C . ALA B 1 214 ? -3.832 6.312 3.281 1 96 214 ALA B C 1
ATOM 3415 O O . ALA B 1 214 ? -3.109 6.656 4.219 1 96 214 ALA B O 1
ATOM 3416 N N . GLU B 1 215 ? -4.004 5.086 2.871 1 96.31 215 GLU B N 1
ATOM 3417 C CA . GLU B 1 215 ? -3.332 3.975 3.535 1 96.31 215 GLU B CA 1
ATOM 3418 C C . GLU B 1 215 ? -1.815 4.109 3.439 1 96.31 215 GLU B C 1
ATOM 3420 O O . GLU B 1 215 ? -1.103 3.877 4.418 1 96.31 215 GLU B O 1
ATOM 3425 N N . GLY B 1 216 ? -1.336 4.469 2.336 1 94.31 216 GLY B N 1
ATOM 3426 C CA . GLY B 1 216 ? 0.092 4.621 2.109 1 94.31 216 GLY B CA 1
ATOM 3427 C C . GLY B 1 216 ? 0.707 5.75 2.918 1 94.31 216 GLY B C 1
ATOM 3428 O O . GLY B 1 216 ? 1.822 5.617 3.426 1 94.31 216 GLY B O 1
ATOM 3429 N N . GLY B 1 217 ? 0.046 6.875 2.926 1 95.62 217 GLY B N 1
ATOM 3430 C CA . GLY B 1 217 ? 0.527 7.977 3.746 1 95.62 217 GLY B CA 1
ATOM 3431 C C . GLY B 1 217 ? 0.608 7.629 5.223 1 95.62 217 GLY B C 1
ATOM 3432 O O . GLY B 1 217 ? 1.585 7.969 5.891 1 95.62 217 GLY B O 1
ATOM 3433 N N . LEU B 1 218 ? -0.408 6.984 5.727 1 97.62 218 LEU B N 1
ATOM 3434 C CA . LEU B 1 218 ? -0.401 6.52 7.109 1 97.62 218 LEU B CA 1
ATOM 3435 C C . LEU B 1 218 ? 0.779 5.586 7.363 1 97.62 218 LEU B C 1
ATOM 3437 O O . LEU B 1 218 ? 1.489 5.734 8.359 1 97.62 218 LEU B O 1
ATOM 3441 N N . LEU B 1 219 ? 0.985 4.656 6.449 1 95.81 219 LEU B N 1
ATOM 3442 C CA . LEU B 1 219 ? 2.074 3.693 6.59 1 95.81 219 LEU B CA 1
ATOM 3443 C C . LEU B 1 219 ? 3.426 4.398 6.574 1 95.81 219 LEU B C 1
ATOM 3445 O O . LEU B 1 219 ? 4.305 4.082 7.383 1 95.81 219 LEU B O 1
ATOM 3449 N N . ALA B 1 220 ? 3.582 5.344 5.688 1 93.88 220 ALA B N 1
ATOM 3450 C CA . ALA B 1 220 ? 4.832 6.094 5.605 1 93.88 220 ALA B CA 1
ATOM 3451 C C . ALA B 1 220 ? 5.125 6.812 6.922 1 93.88 220 ALA B C 1
ATOM 3453 O O . ALA B 1 220 ? 6.258 6.793 7.406 1 93.88 220 ALA B O 1
ATOM 3454 N N . ALA B 1 221 ? 4.152 7.441 7.496 1 96.44 221 ALA B N 1
ATOM 3455 C CA . ALA B 1 221 ? 4.32 8.133 8.766 1 96.44 221 ALA B CA 1
ATOM 3456 C C . ALA B 1 221 ? 4.676 7.156 9.883 1 96.44 221 ALA B C 1
ATOM 3458 O O . ALA B 1 221 ? 5.508 7.457 10.742 1 96.44 221 ALA B O 1
ATOM 3459 N N . ARG B 1 222 ? 4.094 5.996 9.844 1 95.31 222 ARG B N 1
ATOM 3460 C CA . ARG B 1 222 ? 4.406 4.992 10.852 1 95.31 222 ARG B CA 1
ATOM 3461 C C . ARG B 1 222 ? 5.863 4.551 10.758 1 95.31 222 ARG B C 1
ATOM 3463 O O . ARG B 1 222 ? 6.559 4.453 11.766 1 95.31 222 ARG B O 1
ATOM 3470 N N . PHE B 1 223 ? 6.289 4.281 9.523 1 93.31 223 PHE B N 1
ATOM 3471 C CA . PHE B 1 223 ? 7.684 3.893 9.328 1 93.31 223 PHE B CA 1
ATOM 3472 C C . PHE B 1 223 ? 8.625 4.98 9.828 1 93.31 223 PHE B C 1
ATOM 3474 O O . PHE B 1 223 ? 9.609 4.688 10.516 1 93.31 223 PHE B O 1
ATOM 3481 N N . ALA B 1 224 ? 8.32 6.188 9.508 1 92.75 224 ALA B N 1
ATOM 3482 C CA . ALA B 1 224 ? 9.164 7.312 9.906 1 92.75 224 ALA B CA 1
ATOM 3483 C C . ALA B 1 224 ? 9.219 7.445 11.43 1 92.75 224 ALA B C 1
ATOM 3485 O O . ALA B 1 224 ? 10.25 7.812 11.992 1 92.75 224 ALA B O 1
ATOM 3486 N N . GLY B 1 225 ? 8.141 7.215 12.055 1 91.94 225 GLY B N 1
ATOM 3487 C CA . GLY B 1 225 ? 8.078 7.297 13.508 1 91.94 225 GLY B CA 1
ATOM 3488 C C . GLY B 1 225 ? 8.875 6.207 14.203 1 91.94 225 GLY B C 1
ATOM 3489 O O . GLY B 1 225 ? 9.336 6.387 15.328 1 91.94 225 GLY B O 1
ATOM 3490 N N . GLU B 1 226 ? 8.984 5.023 13.547 1 86.94 226 GLU B N 1
ATOM 3491 C CA . GLU B 1 226 ? 9.695 3.893 14.141 1 86.94 226 GLU B CA 1
ATOM 3492 C C . GLU B 1 226 ? 11.195 3.969 13.859 1 86.94 226 GLU B C 1
ATOM 3494 O O . GLU B 1 226 ? 12 3.34 14.547 1 86.94 226 GLU B O 1
ATOM 3499 N N . ALA B 1 227 ? 11.719 4.414 12.602 1 65.56 227 ALA B N 1
ATOM 3500 C CA . ALA B 1 227 ? 13.141 4.531 12.266 1 65.56 227 ALA B CA 1
ATOM 3501 C C . ALA B 1 227 ? 13.852 5.496 13.211 1 65.56 227 ALA B C 1
ATOM 3503 O O . ALA B 1 227 ? 15.078 5.594 13.195 1 65.56 227 ALA B O 1
ATOM 3504 N N . LEU B 1 228 ? 13.32 6.426 13.906 1 48.62 228 LEU B N 1
ATOM 3505 C CA . LEU B 1 228 ? 13.945 7.457 14.727 1 48.62 228 LEU B CA 1
ATOM 3506 C C . LEU B 1 228 ? 14.766 6.832 15.852 1 48.62 228 LEU B C 1
ATOM 3508 O O . LEU B 1 228 ? 14.281 5.953 16.562 1 48.62 228 LEU B O 1
ATOM 3512 N N . PRO B 1 229 ? 16.016 6.707 15.695 1 43.34 229 PRO B N 1
ATOM 3513 C CA . PRO B 1 229 ? 16.719 6.527 16.969 1 43.34 229 PRO B CA 1
ATOM 3514 C C . PRO B 1 229 ? 16.047 7.297 18.109 1 43.34 229 PRO B C 1
ATOM 3516 O O . PRO B 1 229 ? 15.539 8.406 17.906 1 43.34 229 PRO B O 1
ATOM 3519 N N . ALA B 1 230 ? 15.547 6.656 19.125 1 38.38 230 ALA B N 1
ATOM 3520 C CA . ALA B 1 230 ? 15.109 7.414 20.297 1 38.38 230 ALA B CA 1
ATOM 3521 C C . ALA B 1 230 ? 16.141 8.469 20.688 1 38.38 230 ALA B C 1
ATOM 3523 O O . ALA B 1 230 ? 17.344 8.211 20.641 1 38.38 230 ALA B O 1
ATOM 3524 N N . PRO B 1 231 ? 15.961 9.68 20.625 1 33.12 231 PRO B N 1
ATOM 3525 C CA . PRO B 1 231 ? 16.953 10.578 21.219 1 33.12 231 PRO B CA 1
ATOM 3526 C C . PRO B 1 231 ? 17.5 10.055 22.562 1 33.12 231 PRO B C 1
ATOM 3528 O O . PRO B 1 231 ? 16.797 9.336 23.266 1 33.12 231 PRO B O 1
ATOM 3531 N N . PRO B 1 232 ? 18.797 9.875 22.719 1 31.38 232 PRO B N 1
ATOM 3532 C CA . PRO B 1 232 ? 19.188 9.766 24.141 1 31.38 232 PRO B CA 1
ATOM 3533 C C . PRO B 1 232 ? 18.422 10.734 25.031 1 31.38 232 PRO B C 1
ATOM 3535 O O . PRO B 1 232 ? 18.062 11.828 24.594 1 31.38 232 PRO B O 1
ATOM 3538 N N . ARG B 1 233 ? 17.672 10.336 25.984 1 32.19 233 ARG B N 1
ATOM 3539 C CA . ARG B 1 233 ? 17.188 11.219 27.047 1 32.19 233 ARG B CA 1
ATOM 3540 C C . ARG B 1 233 ? 18.281 12.156 27.516 1 32.19 233 ARG B C 1
ATOM 3542 O O . ARG B 1 233 ? 19.234 11.727 28.188 1 32.19 233 ARG B O 1
ATOM 3549 N N . SER B 1 234 ? 18.828 13.117 26.844 1 29.92 234 SER B N 1
ATOM 3550 C CA . SER B 1 234 ? 19.594 14.148 27.516 1 29.92 234 SER B CA 1
ATOM 3551 C C . SER B 1 234 ? 18.922 14.578 28.812 1 29.92 234 SER B C 1
ATOM 3553 O O . SER B 1 234 ? 17.703 14.766 28.844 1 29.92 234 SER B O 1
ATOM 3555 N N . SER B 1 235 ? 19.578 14.352 29.969 1 29.5 235 SER B N 1
ATOM 3556 C CA . SER B 1 235 ? 19.438 15.078 31.234 1 29.5 235 SER B CA 1
ATOM 3557 C C . SER B 1 235 ? 19.438 16.578 31 1 29.5 235 SER B C 1
ATOM 3559 O O . SER B 1 235 ? 20.469 17.172 30.688 1 29.5 235 SER B O 1
ATOM 3561 N N . MET B 1 236 ? 18.531 17.188 30.344 1 26.48 236 MET B N 1
ATOM 3562 C CA . MET B 1 236 ? 18.359 18.625 30.531 1 26.48 236 MET B CA 1
ATOM 3563 C C . MET B 1 236 ? 18.5 19 32 1 26.48 236 MET B C 1
ATOM 3565 O O . MET B 1 236 ? 17.609 18.703 32.812 1 26.48 236 MET B O 1
ATOM 3569 N N . THR B 1 237 ? 19.703 19 32.5 1 25.77 237 THR B N 1
ATOM 3570 C CA . THR B 1 237 ? 20.031 19.875 33.625 1 25.77 237 THR B CA 1
ATOM 3571 C C . THR B 1 237 ? 19.438 21.266 33.406 1 25.77 237 THR B C 1
ATOM 3573 O O . THR B 1 237 ? 19.062 21.625 32.281 1 25.77 237 THR B O 1
ATOM 3576 N N . SER B 1 238 ? 19.703 22.391 34.438 1 24.62 238 SER B N 1
ATOM 3577 C CA . SER B 1 238 ? 19.172 23.609 35.062 1 24.62 238 SER B CA 1
ATOM 3578 C C . SER B 1 238 ? 19.25 24.781 34.094 1 24.62 238 SER B C 1
ATOM 3580 O O . SER B 1 238 ? 18.469 25.734 34.219 1 24.62 238 SER B O 1
ATOM 3582 N N . GLY B 1 239 ? 20.484 25.141 33.531 1 22.95 239 GLY B N 1
ATOM 3583 C CA . GLY B 1 239 ? 20.828 26.531 33.719 1 22.95 239 GLY B CA 1
ATOM 3584 C C . GLY B 1 239 ? 19.969 27.484 32.906 1 22.95 239 GLY B C 1
ATOM 3585 O O . GLY B 1 239 ? 19.312 28.375 33.469 1 22.95 239 GLY B O 1
ATOM 3586 N N . ALA B 1 240 ? 20.547 28.188 31.719 1 23.12 240 ALA B N 1
ATOM 3587 C CA . ALA B 1 240 ? 20.609 29.594 31.328 1 23.12 240 ALA B CA 1
ATOM 3588 C C . ALA B 1 240 ? 19.312 30 30.625 1 23.12 240 ALA B C 1
ATOM 3590 O O . ALA B 1 240 ? 18.781 29.266 29.797 1 23.12 240 ALA B O 1
ATOM 3591 N N . ALA B 1 241 ? 18.5 30.938 31.266 1 24.16 241 ALA B N 1
ATOM 3592 C CA . ALA B 1 241 ? 17.438 31.906 31.047 1 24.16 241 ALA B CA 1
ATOM 3593 C C . ALA B 1 241 ? 17.625 32.656 29.719 1 24.16 241 ALA B C 1
ATOM 3595 O O . ALA B 1 241 ? 18.484 33.531 29.609 1 24.16 241 ALA B O 1
ATOM 3596 N N . PHE B 1 242 ? 17.891 31.922 28.609 1 21.31 242 PHE B N 1
ATOM 3597 C CA . PHE B 1 242 ? 18.109 32.75 27.438 1 21.31 242 PHE B CA 1
ATOM 3598 C C . PHE B 1 242 ? 17 33.812 27.312 1 21.31 242 PHE B C 1
ATOM 3600 O O . PHE B 1 242 ? 15.82 33.469 27.344 1 21.31 242 PHE B O 1
ATOM 3607 N N . SER B 1 243 ? 17.359 35 27.766 1 23.72 243 SER B N 1
ATOM 3608 C CA . SER B 1 243 ? 16.703 36.281 27.547 1 23.72 243 SER B CA 1
ATOM 3609 C C . SER B 1 243 ? 16.203 36.438 26.109 1 23.72 243 SER B C 1
ATOM 3611 O O . SER B 1 243 ? 17 36.344 25.172 1 23.72 243 SER B O 1
ATOM 3613 N N . GLY B 1 244 ? 15.008 35.906 25.812 1 22.75 244 GLY B N 1
ATOM 3614 C CA . GLY B 1 244 ? 14.062 35.875 24.703 1 22.75 244 GLY B CA 1
ATOM 3615 C C . GLY B 1 244 ? 13.891 37.219 24.016 1 22.75 244 GLY B C 1
ATOM 3616 O O . GLY B 1 244 ? 12.852 37.875 24.172 1 22.75 244 GLY B O 1
ATOM 3617 N N . ARG B 1 245 ? 15.062 37.969 23.797 1 22.12 245 ARG B N 1
ATOM 3618 C CA . ARG B 1 245 ? 14.641 39.188 23.109 1 22.12 245 ARG B CA 1
ATOM 3619 C C . ARG B 1 245 ? 13.906 38.875 21.828 1 22.12 245 ARG B C 1
ATOM 3621 O O . ARG B 1 245 ? 14.336 38 21.062 1 22.12 245 ARG B O 1
ATOM 3628 N N . SER B 1 246 ? 12.648 39.312 21.641 1 23.34 246 SER B N 1
ATOM 3629 C CA . SER B 1 246 ? 11.414 39.312 20.859 1 23.34 246 SER B CA 1
ATOM 3630 C C . SER B 1 246 ? 11.672 39.781 19.422 1 23.34 246 SER B C 1
ATOM 3632 O O . SER B 1 246 ? 10.914 40.562 18.875 1 23.34 246 SER B O 1
ATOM 3634 N N . THR B 1 247 ? 12.914 39.75 18.828 1 23.53 247 THR B N 1
ATOM 3635 C CA . THR B 1 247 ? 12.758 40.656 17.688 1 23.53 247 THR B CA 1
ATOM 3636 C C . THR B 1 247 ? 11.734 40.094 16.703 1 23.53 247 THR B C 1
ATOM 3638 O O . THR B 1 247 ? 11.758 38.906 16.391 1 23.53 247 THR B O 1
ATOM 3641 N N . ARG B 1 248 ? 10.57 40.688 16.406 1 23.98 248 ARG B N 1
ATOM 3642 C CA . ARG B 1 248 ? 9.328 40.656 15.633 1 23.98 248 ARG B CA 1
ATOM 3643 C C . ARG B 1 248 ? 9.625 40.562 14.141 1 23.98 248 ARG B C 1
ATOM 3645 O O . ARG B 1 248 ? 10.016 41.562 13.523 1 23.98 248 ARG B O 1
ATOM 3652 N N . THR B 1 249 ? 10.594 39.781 13.656 1 23.83 249 THR B N 1
ATOM 3653 C CA . THR B 1 249 ? 10.648 40.094 12.234 1 23.83 249 THR B CA 1
ATOM 3654 C C . THR B 1 249 ? 9.305 39.812 11.562 1 23.83 249 THR B C 1
ATOM 3656 O O . THR B 1 249 ? 8.625 38.844 11.914 1 23.83 249 THR B O 1
ATOM 3659 N N . PRO B 1 250 ? 8.805 40.625 10.57 1 25.2 250 PRO B N 1
ATOM 3660 C CA . PRO B 1 250 ? 7.516 40.75 9.883 1 25.2 250 PRO B CA 1
ATOM 3661 C C . PRO B 1 250 ? 7.133 39.5 9.102 1 25.2 250 PRO B C 1
ATOM 3663 O O . PRO B 1 250 ? 8.008 38.75 8.664 1 25.2 250 PRO B O 1
ATOM 3666 N N . ALA B 1 251 ? 5.914 38.938 9.234 1 28.64 251 ALA B N 1
ATOM 3667 C CA . ALA B 1 251 ? 5.043 37.844 8.75 1 28.64 251 ALA B CA 1
ATOM 3668 C C . ALA B 1 251 ? 4.957 37.875 7.23 1 28.64 251 ALA B C 1
ATOM 3670 O O . ALA B 1 251 ? 4.234 38.688 6.645 1 28.64 251 ALA B O 1
ATOM 3671 N N . SER B 1 252 ? 6.027 37.719 6.438 1 26.73 252 SER B N 1
ATOM 3672 C CA . SER B 1 252 ? 5.723 37.75 5.008 1 26.73 252 SER B CA 1
ATOM 3673 C C . SER B 1 252 ? 4.621 36.75 4.645 1 26.73 252 SER B C 1
ATOM 3675 O O . SER B 1 252 ? 4.531 35.688 5.23 1 26.73 252 SER B O 1
ATOM 3677 N N . ARG B 1 253 ? 3.488 37.031 4.051 1 30.89 253 ARG B N 1
ATOM 3678 C CA . ARG B 1 253 ? 2.105 36.719 3.703 1 30.89 253 ARG B CA 1
ATOM 3679 C C . ARG B 1 253 ? 2.025 35.5 2.797 1 30.89 253 ARG B C 1
ATOM 3681 O O . ARG B 1 253 ? 0.977 35.219 2.213 1 30.89 253 ARG B O 1
ATOM 3688 N N . ARG B 1 254 ? 3.021 34.688 2.229 1 27.88 254 ARG B N 1
ATOM 3689 C CA . ARG B 1 254 ? 3.051 34.062 0.912 1 27.88 254 ARG B CA 1
ATOM 3690 C C . ARG B 1 254 ? 2.43 32.656 0.954 1 27.88 254 ARG B C 1
ATOM 3692 O O . ARG B 1 254 ? 1.835 32.219 -0.027 1 27.88 254 ARG B O 1
ATOM 3699 N N . SER B 1 255 ? 2.574 31.641 1.706 1 28.91 255 SER B N 1
ATOM 3700 C CA . SER B 1 255 ? 1.951 30.469 1.097 1 28.91 255 SER B CA 1
ATOM 3701 C C . SER B 1 255 ? 0.43 30.578 1.125 1 28.91 255 SER B C 1
ATOM 3703 O O . SER B 1 255 ? -0.133 31.281 1.975 1 28.91 255 SER B O 1
ATOM 3705 N N . TYR B 1 256 ? -0.262 29.703 -0.043 1 31.58 256 TYR B N 1
ATOM 3706 C CA . TYR B 1 256 ? -0.123 29.344 -1.45 1 31.58 256 TYR B CA 1
ATOM 3707 C C . TYR B 1 256 ? -1.465 28.938 -2.045 1 31.58 256 TYR B C 1
ATOM 3709 O O . TYR B 1 256 ? -1.674 29.031 -3.256 1 31.58 256 TYR B O 1
ATOM 3717 N N . ALA B 1 257 ? -2.496 28.078 -1.589 1 36.22 257 ALA B N 1
ATOM 3718 C CA . ALA B 1 257 ? -3.402 27.188 -2.303 1 36.22 257 ALA B CA 1
ATOM 3719 C C . ALA B 1 257 ? -4.652 27.922 -2.766 1 36.22 257 ALA B C 1
ATOM 3721 O O . ALA B 1 257 ? -5.559 27.328 -3.344 1 36.22 257 ALA B O 1
ATOM 3722 N N . ARG B 1 258 ? -5.148 29.109 -2.678 1 32.25 258 ARG B N 1
ATOM 3723 C CA . ARG B 1 258 ? -6.547 29.516 -2.611 1 32.25 258 ARG B CA 1
ATOM 3724 C C . ARG B 1 258 ? -7.121 29.734 -4.008 1 32.25 258 ARG B C 1
ATOM 3726 O O . ARG B 1 258 ? -8.336 29.859 -4.172 1 32.25 258 ARG B O 1
ATOM 3733 N N . ASP B 1 259 ? -6.883 30.672 -5.016 1 29.41 259 ASP B N 1
ATOM 3734 C CA . ASP B 1 259 ? -8.039 31.484 -5.395 1 29.41 259 ASP B CA 1
ATOM 3735 C C . ASP B 1 259 ? -8.969 30.703 -6.316 1 29.41 259 ASP B C 1
ATOM 3737 O O . ASP B 1 259 ? -9.266 31.141 -7.43 1 29.41 259 ASP B O 1
ATOM 3741 N N . SER B 1 260 ? -9.039 29.516 -6.512 1 30.02 260 SER B N 1
ATOM 3742 C CA . SER B 1 260 ? -9.75 29.188 -7.738 1 30.02 260 SER B CA 1
ATOM 3743 C C . SER B 1 260 ? -11.219 29.578 -7.652 1 30.02 260 SER B C 1
ATOM 3745 O O . SER B 1 260 ? -11.93 29.594 -8.664 1 30.02 260 SER B O 1
ATOM 3747 N N . ALA B 1 261 ? -12.305 28.969 -7.051 1 30.16 261 ALA B N 1
ATOM 3748 C CA . ALA B 1 261 ? -13.539 28.688 -7.781 1 30.16 261 ALA B CA 1
ATOM 3749 C C . ALA B 1 261 ? -14.336 29.953 -8.023 1 30.16 261 ALA B C 1
ATOM 3751 O O . ALA B 1 261 ? -14.422 30.812 -7.145 1 30.16 261 ALA B O 1
ATOM 3752 N N . LYS B 1 262 ? -14.883 30.266 -9.367 1 29.09 262 LYS B N 1
ATOM 3753 C CA . LYS B 1 262 ? -15.844 31.062 -10.133 1 29.09 262 LYS B CA 1
ATOM 3754 C C . LYS B 1 262 ? -17.156 31.203 -9.383 1 29.09 262 LYS B C 1
ATOM 3756 O O . LYS B 1 262 ? -17.703 30.234 -8.852 1 29.09 262 LYS B O 1
ATOM 3761 N N . THR B 1 263 ? -17.594 32.312 -9.125 1 26.88 263 THR B N 1
ATOM 3762 C CA . THR B 1 263 ? -18.891 32.938 -8.945 1 26.88 263 THR B CA 1
ATOM 3763 C C . THR B 1 263 ? -19.844 32.562 -10.094 1 26.88 263 THR B C 1
ATOM 3765 O O . THR B 1 263 ? -19.469 32.688 -11.266 1 26.88 263 THR B O 1
ATOM 3768 N N . GLY B 1 264 ? -20.75 31.594 -10 1 23.19 264 GLY B N 1
ATOM 3769 C CA . GLY B 1 264 ? -21.969 31.547 -10.781 1 23.19 264 GLY B CA 1
ATOM 3770 C C . GLY B 1 264 ? -22.672 32.875 -10.898 1 23.19 264 GLY B C 1
ATOM 3771 O O . GLY B 1 264 ? -23.047 33.469 -9.891 1 23.19 264 GLY B O 1
ATOM 3772 N N . ARG B 1 265 ? -22.266 33.812 -11.828 1 20.55 265 ARG B N 1
ATOM 3773 C CA . ARG B 1 265 ? -23.359 34.531 -12.5 1 20.55 265 ARG B CA 1
ATOM 3774 C C . ARG B 1 265 ? -24.219 33.531 -13.289 1 20.55 265 ARG B C 1
ATOM 3776 O O . ARG B 1 265 ? -23.703 32.625 -13.914 1 20.55 265 ARG B O 1
#

Nearest PDB structures (foldseek):
  7bra-assembly1_B  TM=8.855E-01  e=3.528E-10  Bacillus subtilis
  7e9d-assembly1_B  TM=8.774E-01  e=3.715E-10  Bacillus subtilis
  6r6t-assembly1_A  TM=8.979E-01  e=1.280E-09  Mus musculus
  2hp0-assembly1_B  TM=8.606E-01  e=8.474E-10  Agrobacterium tumefaciens
  6r6t-assembly1_B  TM=8.757E-01  e=2.257E-09  Mus musculus

pLDDT: mean 75.88, std 26.47, range [15.98, 98.75]